Protein AF-A0A0F9BBC5-F1 (afdb_monomer_lite)

Foldseek 3Di:
DWPQQVPDPHGDDDADDPVCPCCCPPTHDQWDWDDDPLAIETGHEDFDPVLLVVVVVSCVVSVSGQYEYEYADWQDLDLPDCPGPVNSSVCLVSQHQEYEYEDLQDADWDDDSNHTTGYHHAQPDHDPLQRDARWDWDWDADPVGTDFIATAHPPDAWDKDWPPPAAAAEAAFFKDKTKMWTHHRPWFFPWKWKFKAADVDPPTGDIDTWDDLARTMTIDIDGGHDWFKMKMKMKTFIHHVPDPHGPDIDIDMHIYTHDDGDFQDPVNDQDPPHHDREDDDLSAAQDQEDWDDDPQWTKGFGAHGRRGLRGFIWIAGNRYRHTQETASPHHFGYYFDDDDQWIWTAHSSRKIWIAGNNYRHTPDIDHDHDSRDWDWDDDPQAIWIDDPVDTDTPDPDDDPDDPDDDD

Secondary structure (DSSP, 8-state):
--TTTTSSSS-------TT-TTHHHHT--SEEEEEETTEEEEEES--SHHHHHHHHHHHHHTTTSEEEEEESS-S-S-TT-TT-HHHHTT-GGG--SEEEE-SS---EEEEETTEEEEE---SS---TTT-PPSEEEEEEEETTEEEEEEEEESS---EEEEEESPTTEEE-SEEEEEEEEEE-SSSEEEEEEEEEEETT-SSPPPPEEEEESSSSEEEEEEEE-S-EEEEEEEEEEEE-TT-SS-SEEEEEEEEEEESPPPPPPTT-PPPSSP--------SSB--S---EEETTEEEEEEB-BTTB---EEEEEETTT--EEEEE--SPEEEEEEEETTEEEEEETTS-EEEEETTT--EEEEE----TT-EEEEE-SS-EEEEETTEEEEEPSPS---------

Structure (mmCIF, N/CA/C/O backbone):
data_AF-A0A0F9BBC5-F1
#
_entry.id   AF-A0A0F9BBC5-F1
#
loop_
_atom_site.group_PDB
_atom_site.id
_atom_site.type_symbol
_atom_site.label_atom_id
_atom_site.label_alt_id
_atom_site.label_comp_id
_atom_site.label_asym_id
_atom_site.label_entity_id
_atom_site.label_seq_id
_atom_site.pdbx_PDB_ins_code
_atom_site.Cartn_x
_atom_site.Cartn_y
_atom_site.Cartn_z
_atom_site.occupancy
_atom_site.B_iso_or_equiv
_atom_site.auth_seq_id
_atom_site.auth_comp_id
_atom_site.auth_asym_id
_atom_site.auth_atom_id
_atom_site.pdbx_PDB_model_num
ATOM 1 N N . PHE A 1 1 ? 25.842 10.908 -20.188 1.00 46.88 1 PHE A N 1
ATOM 2 C CA . PHE A 1 1 ? 25.939 11.246 -18.754 1.00 46.88 1 PHE A CA 1
ATOM 3 C C . PHE A 1 1 ? 25.033 12.442 -18.484 1.00 46.88 1 PHE A C 1
ATOM 5 O O . PHE A 1 1 ? 25.253 13.482 -19.088 1.00 46.88 1 PHE A O 1
ATOM 12 N N . ASN A 1 2 ? 23.982 12.285 -17.668 1.00 48.25 2 ASN A N 1
ATOM 13 C CA . ASN A 1 2 ? 23.100 13.395 -17.278 1.00 48.25 2 ASN A CA 1
ATOM 14 C C . ASN A 1 2 ? 23.898 14.402 -16.440 1.00 48.25 2 ASN A C 1
ATOM 16 O O . ASN A 1 2 ? 24.486 14.014 -15.433 1.00 48.25 2 ASN A O 1
ATOM 20 N N . ALA A 1 3 ? 23.894 15.681 -16.823 1.00 44.31 3 ALA A N 1
ATOM 21 C CA . ALA A 1 3 ? 24.648 16.736 -16.133 1.00 44.31 3 ALA A CA 1
ATOM 22 C C . ALA A 1 3 ? 24.276 16.876 -14.639 1.00 44.31 3 ALA A C 1
ATOM 24 O O . ALA A 1 3 ? 25.091 17.314 -13.833 1.00 44.31 3 ALA A O 1
ATOM 25 N N . LEU A 1 4 ? 23.071 16.442 -14.253 1.00 46.81 4 LEU A N 1
ATOM 26 C CA . LEU A 1 4 ? 22.582 16.453 -12.870 1.00 46.81 4 LEU A CA 1
ATOM 27 C C . LEU A 1 4 ? 23.130 15.308 -11.999 1.00 46.81 4 LEU A C 1
ATOM 29 O O . LEU A 1 4 ? 23.183 15.450 -10.781 1.00 46.81 4 LEU A O 1
ATOM 33 N N . ALA A 1 5 ? 23.556 14.187 -12.593 1.00 51.91 5 ALA A N 1
ATOM 34 C CA . ALA A 1 5 ? 24.068 13.040 -11.837 1.00 51.91 5 ALA A CA 1
ATOM 35 C C . ALA A 1 5 ? 25.487 13.271 -11.287 1.00 51.91 5 ALA A C 1
ATOM 37 O O . ALA A 1 5 ? 25.902 12.579 -10.366 1.00 51.91 5 ALA A O 1
ATOM 38 N N . ALA A 1 6 ? 26.227 14.237 -11.841 1.00 51.84 6 ALA A N 1
ATOM 39 C CA . ALA A 1 6 ? 27.623 14.496 -11.492 1.00 51.84 6 ALA A CA 1
ATOM 40 C C . ALA A 1 6 ? 27.812 15.422 -10.271 1.00 51.84 6 ALA A C 1
ATOM 42 O O . ALA A 1 6 ? 28.943 15.620 -9.840 1.00 51.84 6 ALA A O 1
ATOM 43 N N . THR A 1 7 ? 26.739 16.013 -9.729 1.00 52.41 7 THR A N 1
ATOM 44 C CA . THR A 1 7 ? 26.826 17.085 -8.714 1.00 52.41 7 THR A CA 1
ATOM 45 C C . THR A 1 7 ? 26.192 16.750 -7.364 1.00 52.41 7 THR A C 1
ATOM 47 O O . THR A 1 7 ? 26.255 17.571 -6.453 1.00 52.41 7 THR A O 1
ATOM 50 N N . HIS A 1 8 ? 25.583 15.572 -7.214 1.00 55.78 8 HIS A N 1
ATOM 51 C CA . HIS A 1 8 ? 24.904 15.158 -5.985 1.00 55.78 8 HIS A CA 1
ATOM 52 C C . HIS A 1 8 ? 25.552 13.901 -5.400 1.00 55.78 8 HIS A C 1
ATOM 54 O O . HIS A 1 8 ? 25.942 13.001 -6.139 1.00 55.78 8 HIS A O 1
ATOM 60 N N . GLU A 1 9 ? 25.605 13.810 -4.066 1.00 70.19 9 GLU A N 1
ATOM 61 C CA . GLU A 1 9 ? 26.071 12.606 -3.354 1.00 70.19 9 GLU A CA 1
ATOM 62 C C . GLU A 1 9 ? 25.228 11.362 -3.686 1.00 70.19 9 GLU A C 1
ATOM 64 O O . GLU A 1 9 ? 25.714 10.238 -3.581 1.00 70.19 9 GLU A O 1
ATOM 69 N N . MET A 1 10 ? 23.978 11.553 -4.131 1.00 75.44 10 MET A N 1
ATOM 70 C CA . MET A 1 10 ? 23.146 10.495 -4.699 1.00 75.44 10 MET A CA 1
ATOM 71 C C . MET A 1 10 ? 22.928 10.709 -6.201 1.00 75.44 10 MET A C 1
ATOM 73 O O . MET A 1 10 ? 22.551 11.813 -6.605 1.00 75.44 10 MET A O 1
ATOM 77 N N . PRO A 1 11 ? 23.086 9.663 -7.033 1.00 83.69 11 PRO A N 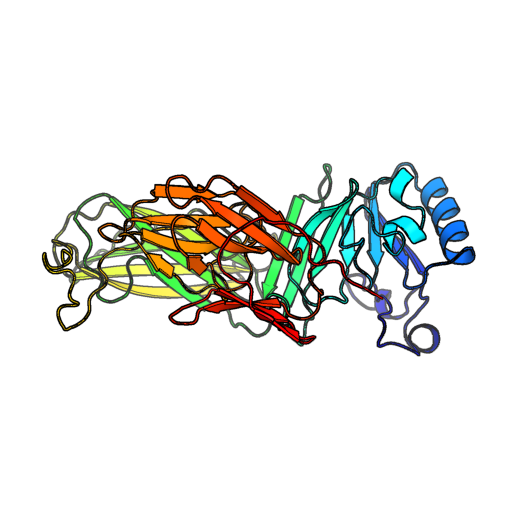1
ATOM 78 C CA . PRO A 1 11 ? 22.882 9.780 -8.467 1.00 83.69 11 PRO A CA 1
ATOM 79 C C . PRO A 1 11 ? 21.416 10.091 -8.785 1.00 83.69 11 PRO A C 1
ATOM 81 O O . PRO A 1 11 ? 20.492 9.468 -8.256 1.00 83.69 11 PRO A O 1
ATOM 84 N N . PHE A 1 12 ? 21.208 11.050 -9.686 1.00 85.81 12 PHE A N 1
ATOM 85 C CA . PHE A 1 12 ? 19.888 11.475 -10.137 1.00 85.81 12 PHE A CA 1
ATOM 86 C C . PHE A 1 12 ? 19.669 11.111 -11.609 1.00 85.81 12 PHE A C 1
ATOM 88 O O . PHE A 1 12 ? 20.411 11.548 -12.492 1.00 85.81 12 PHE A O 1
ATOM 95 N N . TYR A 1 13 ? 18.612 10.342 -11.878 1.00 89.44 13 TYR A N 1
ATOM 96 C CA . TYR A 1 13 ? 18.242 9.888 -13.218 1.00 89.44 13 TYR A CA 1
ATOM 97 C C . TYR A 1 13 ? 16.870 10.445 -13.605 1.00 89.44 13 TYR A C 1
ATOM 99 O O . TYR A 1 13 ? 15.841 10.001 -13.097 1.00 89.44 13 TYR A O 1
ATOM 107 N N . ALA A 1 14 ? 16.857 11.425 -14.508 1.00 90.62 14 ALA A N 1
ATOM 108 C CA . ALA A 1 14 ? 15.629 11.980 -15.068 1.00 90.62 14 ALA A CA 1
ATOM 109 C C . ALA A 1 14 ? 15.126 11.124 -16.239 1.00 90.62 14 ALA A C 1
ATOM 111 O O . ALA A 1 14 ? 15.926 10.599 -17.011 1.00 90.62 14 ALA A O 1
ATOM 112 N N . ILE A 1 15 ? 13.805 11.021 -16.393 1.00 91.88 15 ILE A N 1
ATOM 113 C CA . ILE A 1 15 ? 13.143 10.286 -17.480 1.00 91.88 15 ILE A CA 1
ATOM 114 C C . ILE A 1 15 ? 12.107 11.218 -18.098 1.00 91.88 15 ILE A C 1
ATOM 116 O O . ILE A 1 15 ? 11.328 11.827 -17.365 1.00 91.88 15 ILE A O 1
ATOM 120 N N . ALA A 1 16 ? 12.091 11.311 -19.426 1.00 91.94 16 ALA A N 1
ATOM 121 C CA . ALA A 1 16 ? 11.121 12.132 -20.137 1.00 91.94 16 ALA A CA 1
ATOM 122 C C . ALA A 1 16 ? 9.696 11.599 -19.949 1.00 91.94 16 ALA A C 1
ATOM 124 O O . ALA A 1 16 ? 9.458 10.391 -20.034 1.00 91.94 16 ALA A O 1
ATOM 125 N N . GLY A 1 17 ? 8.744 12.505 -19.743 1.00 90.69 17 GLY A N 1
ATOM 126 C CA . GLY A 1 17 ? 7.319 12.237 -19.784 1.00 90.69 17 GLY A CA 1
ATOM 127 C C . GLY A 1 17 ? 6.634 12.884 -20.984 1.00 90.69 17 GLY A C 1
ATOM 128 O O . GLY A 1 17 ? 7.203 13.661 -21.747 1.00 90.69 17 GLY A O 1
ATOM 129 N N . ASN A 1 18 ? 5.341 12.598 -21.139 1.00 89.38 18 ASN A N 1
ATOM 130 C CA . ASN A 1 18 ? 4.538 13.146 -22.238 1.00 89.38 18 ASN A CA 1
ATOM 131 C C . ASN A 1 18 ? 4.322 14.669 -22.174 1.00 89.38 18 ASN A C 1
ATOM 133 O O . ASN A 1 18 ? 3.735 15.230 -23.096 1.00 89.38 18 ASN A O 1
ATOM 137 N N . HIS A 1 19 ? 4.734 15.311 -21.081 1.00 90.25 19 HIS A N 1
ATOM 138 C CA . HIS A 1 19 ? 4.652 16.753 -20.875 1.00 90.25 19 HIS A CA 1
ATOM 139 C C . HIS A 1 19 ? 6.010 17.456 -21.031 1.00 90.25 19 HIS A C 1
ATOM 141 O O . HIS A 1 19 ? 6.073 18.659 -20.799 1.00 90.25 19 HIS A O 1
ATOM 147 N N . ASP A 1 20 ? 7.055 16.743 -21.470 1.00 90.69 20 ASP A N 1
ATOM 148 C CA . ASP A 1 20 ? 8.429 17.252 -21.556 1.00 90.69 20 ASP A CA 1
ATOM 149 C C . ASP A 1 20 ? 8.932 17.299 -23.019 1.00 90.69 20 ASP A C 1
ATOM 151 O O . ASP A 1 20 ? 9.845 16.556 -23.387 1.00 90.69 20 ASP A O 1
ATOM 155 N N . PRO A 1 21 ? 8.351 18.140 -23.899 1.00 89.81 21 PRO A N 1
ATOM 156 C CA . PRO A 1 21 ? 8.690 18.154 -25.328 1.00 89.81 21 PRO A CA 1
ATOM 157 C C . PRO A 1 21 ? 10.147 18.548 -25.624 1.00 89.81 21 PRO A C 1
ATOM 159 O O . PRO A 1 21 ? 10.664 18.204 -26.681 1.00 89.81 21 PRO A O 1
ATOM 162 N N . GLU A 1 22 ? 10.817 19.237 -24.698 1.00 90.50 22 GLU A N 1
ATOM 163 C CA . GLU A 1 22 ? 12.190 19.737 -24.858 1.00 90.50 22 GLU A CA 1
ATOM 164 C C . GLU A 1 22 ? 13.206 18.969 -23.989 1.00 90.50 22 GLU A C 1
ATOM 166 O O . GLU A 1 22 ? 14.331 19.426 -23.776 1.00 90.50 22 GLU A O 1
ATOM 171 N N . PHE A 1 23 ? 12.827 17.791 -23.473 1.00 90.94 23 PHE A N 1
ATOM 172 C CA . PHE A 1 23 ? 13.650 17.012 -22.540 1.00 90.94 23 PHE A CA 1
ATOM 173 C C . PHE A 1 23 ? 15.056 16.724 -23.081 1.00 90.94 23 PHE A C 1
ATOM 175 O O . PHE A 1 23 ? 16.048 16.926 -22.380 1.00 90.94 23 PHE A O 1
ATOM 182 N N . THR A 1 24 ? 15.152 16.302 -24.345 1.00 89.88 24 THR A N 1
ATOM 183 C CA . THR A 1 24 ? 16.433 15.974 -24.991 1.00 89.88 24 THR A CA 1
ATOM 184 C C . THR A 1 24 ? 17.325 17.183 -25.223 1.00 89.88 24 THR A C 1
ATOM 186 O O . THR A 1 24 ? 18.535 17.026 -25.356 1.00 89.88 24 THR A O 1
ATOM 189 N N . THR A 1 25 ? 16.742 18.381 -25.257 1.00 90.81 25 THR A N 1
ATOM 190 C CA . THR A 1 25 ? 17.470 19.636 -25.451 1.00 90.81 25 THR A CA 1
ATOM 191 C C . THR A 1 25 ? 18.093 20.122 -24.145 1.00 90.81 25 THR A C 1
ATOM 193 O O . THR A 1 25 ? 19.238 20.564 -24.147 1.00 90.81 25 THR A O 1
ATOM 196 N N . TYR A 1 26 ? 17.354 20.042 -23.032 1.00 88.19 26 TYR A N 1
ATOM 197 C CA . TYR A 1 26 ? 17.742 20.705 -21.779 1.00 88.19 26 TYR A CA 1
ATOM 198 C C . TYR A 1 26 ? 18.140 19.770 -20.638 1.00 88.19 26 TYR A C 1
ATOM 200 O O . TYR A 1 26 ? 18.858 20.196 -19.736 1.00 88.19 26 TYR A O 1
ATOM 208 N N . VAL A 1 27 ? 17.662 18.525 -20.634 1.00 87.88 27 VAL A N 1
ATOM 209 C CA . VAL A 1 27 ? 17.816 17.620 -19.485 1.00 87.88 27 VAL A CA 1
ATOM 210 C C . VAL A 1 27 ? 18.791 16.494 -19.799 1.00 87.88 27 VAL A C 1
ATOM 212 O O . VAL A 1 27 ? 19.773 16.311 -19.077 1.00 87.88 27 VAL A O 1
ATOM 215 N N . GLY A 1 28 ? 18.539 15.740 -20.869 1.00 87.31 28 GLY A N 1
ATOM 216 C CA . GLY A 1 28 ? 19.369 14.592 -21.211 1.00 87.31 28 GLY A CA 1
ATOM 217 C C . GLY A 1 28 ? 18.737 13.647 -22.227 1.00 87.31 28 GLY A C 1
ATOM 218 O O . GLY A 1 28 ? 17.643 13.908 -22.722 1.00 87.31 28 GLY A O 1
ATOM 219 N N . PRO A 1 29 ? 19.417 12.540 -22.562 1.00 90.75 29 PRO A N 1
ATOM 220 C CA . PRO A 1 29 ? 18.918 11.594 -23.548 1.00 90.75 29 PRO A CA 1
ATOM 221 C C . PRO A 1 29 ? 17.612 10.947 -23.077 1.00 90.75 29 PRO A C 1
ATOM 223 O O . PRO A 1 29 ? 17.414 10.678 -21.893 1.00 90.75 29 PRO A O 1
ATOM 226 N N . ASP A 1 30 ? 16.732 10.650 -24.026 1.00 89.06 30 ASP A N 1
ATOM 227 C CA . ASP A 1 30 ? 15.448 10.002 -23.767 1.00 89.06 30 ASP A CA 1
ATOM 228 C C . ASP A 1 30 ? 15.520 8.466 -23.784 1.00 89.06 30 ASP A C 1
ATOM 230 O O . ASP A 1 30 ? 14.490 7.802 -23.632 1.00 89.06 30 ASP A O 1
ATOM 234 N N . MET A 1 31 ? 16.730 7.921 -23.950 1.00 92.38 31 MET A N 1
ATOM 235 C CA . MET A 1 31 ? 17.101 6.535 -23.684 1.00 92.38 31 MET A CA 1
ATOM 236 C C . MET A 1 31 ? 18.534 6.445 -23.142 1.00 92.38 31 MET A C 1
ATOM 238 O O . MET A 1 31 ? 19.445 7.085 -23.667 1.00 92.38 31 MET A O 1
ATOM 242 N N . PHE A 1 32 ? 18.734 5.678 -22.074 1.00 94.75 32 PHE A N 1
ATOM 243 C CA . PHE A 1 32 ? 20.041 5.413 -21.469 1.00 94.75 32 PHE A CA 1
ATOM 244 C C . PHE A 1 32 ? 19.965 4.190 -20.551 1.00 94.75 32 PHE A C 1
ATOM 246 O O . PHE A 1 32 ? 18.881 3.789 -20.132 1.00 94.75 32 PHE A O 1
ATOM 253 N N . SER A 1 33 ? 21.113 3.626 -20.190 1.00 96.50 33 SER A N 1
ATOM 254 C CA . SER A 1 33 ? 21.212 2.549 -19.207 1.00 96.50 33 SER A CA 1
ATOM 255 C C . SER A 1 33 ? 22.338 2.810 -18.212 1.00 96.50 33 SER A C 1
ATOM 257 O O . SER A 1 33 ? 23.211 3.653 -18.441 1.00 96.50 33 SER A O 1
ATOM 259 N N . PHE A 1 34 ? 22.268 2.154 -17.058 1.00 95.44 34 PHE A N 1
ATOM 260 C CA . PHE A 1 34 ? 23.301 2.202 -16.029 1.00 95.44 34 PHE A CA 1
ATOM 261 C C . PHE A 1 34 ? 23.213 0.980 -15.120 1.00 95.44 34 PHE A C 1
ATOM 263 O O . PHE A 1 34 ? 22.167 0.339 -15.009 1.00 95.44 34 PHE A O 1
ATOM 270 N N . ASP A 1 35 ? 24.304 0.710 -14.413 1.00 95.00 35 ASP A N 1
ATOM 271 C CA . ASP A 1 35 ? 24.389 -0.393 -13.467 1.00 95.00 35 ASP A CA 1
ATOM 272 C C . ASP A 1 35 ? 24.434 0.108 -12.028 1.00 95.00 35 ASP A C 1
ATOM 274 O O . ASP A 1 35 ? 25.029 1.146 -11.730 1.00 95.00 35 ASP A O 1
ATOM 278 N N . ALA A 1 36 ? 23.850 -0.669 -11.119 1.00 91.06 36 ALA A N 1
ATOM 279 C CA . ALA A 1 36 ? 24.039 -0.496 -9.685 1.00 91.06 36 ALA A CA 1
ATOM 280 C C . ALA A 1 36 ? 24.047 -1.866 -8.993 1.00 91.06 36 ALA A C 1
ATOM 282 O O . ALA A 1 36 ? 23.016 -2.529 -8.872 1.00 91.06 36 ALA A O 1
ATOM 283 N N . GLY A 1 37 ? 25.226 -2.301 -8.539 1.00 91.00 37 GLY A N 1
ATOM 284 C CA . GLY A 1 37 ? 25.415 -3.656 -8.016 1.00 91.00 37 GLY A CA 1
ATOM 285 C C . GLY A 1 37 ? 25.125 -4.718 -9.084 1.00 91.00 37 GLY A C 1
ATOM 286 O O . GLY A 1 37 ? 25.602 -4.613 -10.210 1.00 91.00 37 GLY A O 1
ATOM 287 N N . GLU A 1 38 ? 24.316 -5.722 -8.740 1.00 94.69 38 GLU A N 1
ATOM 288 C CA . GLU A 1 38 ? 23.897 -6.804 -9.653 1.00 94.69 38 GLU A CA 1
ATOM 289 C C . GLU A 1 38 ? 22.756 -6.409 -10.609 1.00 94.69 38 GLU A C 1
ATOM 291 O O . GLU A 1 38 ? 22.229 -7.249 -11.343 1.00 94.69 38 GLU A O 1
ATOM 296 N N . TYR A 1 39 ? 22.315 -5.151 -10.563 1.00 96.75 39 TYR A N 1
ATOM 297 C CA . TYR A 1 39 ? 21.169 -4.666 -11.318 1.00 96.75 39 TYR A CA 1
ATOM 298 C C . TYR A 1 39 ? 21.599 -3.836 -12.517 1.00 96.75 39 TYR A C 1
ATOM 300 O O . TYR A 1 39 ? 22.464 -2.967 -12.403 1.00 96.75 39 TYR A O 1
ATOM 308 N N . HIS A 1 40 ? 20.915 -4.069 -13.633 1.00 97.38 40 HIS A N 1
ATOM 309 C CA . HIS A 1 40 ? 21.018 -3.274 -14.845 1.00 97.38 40 HIS A CA 1
ATOM 310 C C . HIS A 1 40 ? 19.706 -2.520 -15.068 1.00 97.38 40 HIS A C 1
ATOM 312 O O . HIS A 1 40 ? 18.627 -3.119 -15.133 1.00 97.38 40 HIS A O 1
ATOM 318 N N . PHE A 1 41 ? 19.794 -1.197 -15.153 1.00 97.50 41 PHE A N 1
ATOM 319 C CA . PHE A 1 41 ? 18.658 -0.307 -15.333 1.00 97.50 41 PHE A CA 1
ATOM 320 C C . PHE A 1 41 ? 18.636 0.211 -16.759 1.00 97.50 41 PHE A C 1
ATOM 322 O O . PHE A 1 41 ? 19.607 0.809 -17.212 1.00 97.50 41 PHE A O 1
ATOM 329 N N . VAL A 1 42 ? 17.496 0.062 -17.430 1.00 97.12 42 VAL A N 1
ATOM 330 C CA . VAL A 1 42 ? 17.253 0.669 -18.743 1.00 97.12 42 VAL A CA 1
ATOM 331 C C . VAL A 1 42 ? 16.163 1.721 -18.619 1.00 97.12 42 VAL A C 1
ATOM 333 O O . VAL A 1 42 ? 15.078 1.450 -18.104 1.00 97.12 42 VAL A O 1
ATOM 336 N N . ALA A 1 43 ? 16.441 2.929 -19.088 1.00 96.00 43 ALA A N 1
ATOM 337 C CA . ALA A 1 43 ? 15.507 4.038 -19.129 1.00 96.00 43 ALA A CA 1
ATOM 338 C C . ALA A 1 43 ? 15.203 4.396 -20.577 1.00 96.00 43 ALA A C 1
ATOM 340 O O . ALA A 1 43 ? 16.119 4.532 -21.383 1.00 96.00 43 ALA A O 1
ATOM 341 N N . PHE A 1 44 ? 13.925 4.555 -20.915 1.00 94.00 44 PHE A N 1
ATOM 342 C CA . PHE A 1 44 ? 13.516 5.041 -22.231 1.00 94.00 44 PHE A CA 1
ATOM 343 C C . PHE A 1 44 ? 12.120 5.669 -22.189 1.00 94.00 44 PHE A C 1
ATOM 345 O O . PHE A 1 44 ? 11.309 5.333 -21.326 1.00 94.00 44 PHE A O 1
ATOM 352 N N . TYR A 1 45 ? 11.819 6.568 -23.128 1.00 89.62 45 TYR A N 1
ATOM 353 C CA . TYR A 1 45 ? 10.490 7.183 -23.264 1.00 89.62 45 TYR A CA 1
ATOM 354 C C . TYR A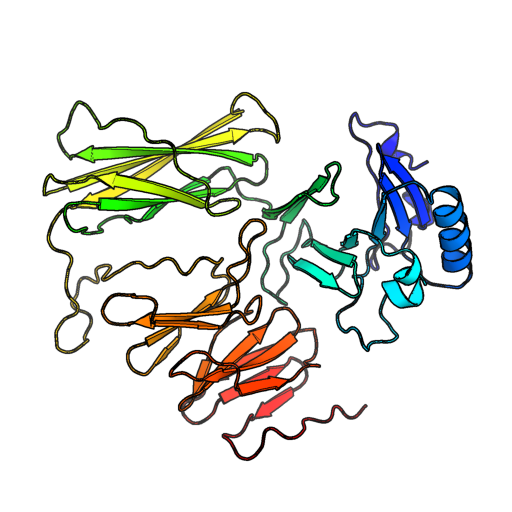 1 45 ? 9.747 6.745 -24.534 1.00 89.62 45 TYR A C 1
ATOM 356 O O . TYR A 1 45 ? 8.571 6.369 -24.477 1.00 89.62 45 TYR A O 1
ATOM 364 N N . ARG A 1 46 ? 10.426 6.777 -25.687 1.00 84.25 46 ARG A N 1
ATOM 365 C CA . ARG A 1 46 ? 9.854 6.397 -26.988 1.00 84.25 46 ARG A CA 1
ATOM 366 C C . ARG A 1 46 ? 9.854 4.881 -27.178 1.00 84.25 46 ARG A C 1
ATOM 368 O O . ARG A 1 46 ? 10.663 4.171 -26.601 1.00 84.25 46 ARG A O 1
ATOM 375 N N . ALA A 1 47 ? 8.966 4.388 -28.035 1.00 80.12 47 ALA A N 1
ATOM 376 C CA . ALA A 1 47 ? 9.032 3.028 -28.563 1.00 80.12 47 ALA A CA 1
ATOM 377 C C . ALA A 1 47 ? 9.209 3.094 -30.084 1.00 80.12 47 ALA A C 1
ATOM 379 O O . ALA A 1 47 ? 8.669 4.001 -30.719 1.00 80.12 47 ALA A O 1
ATOM 380 N N . GLY A 1 48 ? 9.926 2.134 -30.659 1.00 84.62 48 GLY A N 1
ATOM 381 C CA . GLY A 1 48 ? 10.199 2.073 -32.094 1.00 84.62 48 GLY A CA 1
ATOM 382 C C . GLY A 1 48 ? 11.421 1.213 -32.392 1.00 84.62 48 GLY A C 1
ATOM 383 O O . GLY A 1 48 ? 12.115 0.790 -31.469 1.00 84.62 48 GLY A O 1
ATOM 384 N N . ASP A 1 49 ? 11.688 0.972 -33.672 1.00 89.94 49 ASP A N 1
ATOM 385 C CA . ASP A 1 49 ? 12.723 0.026 -34.108 1.00 89.94 49 ASP A CA 1
ATOM 386 C C . ASP A 1 49 ? 14.123 0.405 -33.612 1.00 89.94 49 ASP A C 1
ATOM 388 O O . ASP A 1 49 ? 14.871 -0.464 -33.175 1.00 89.94 49 ASP A O 1
ATOM 392 N N . GLU A 1 50 ? 14.450 1.701 -33.590 1.00 91.44 50 GLU A N 1
ATOM 393 C CA . GLU A 1 50 ? 15.712 2.217 -33.044 1.00 91.44 50 GLU A CA 1
ATOM 394 C C . GLU A 1 50 ? 15.881 1.855 -31.559 1.00 91.44 50 GLU A C 1
ATOM 396 O O . GLU A 1 50 ? 16.882 1.249 -31.171 1.00 91.44 50 GLU A O 1
ATOM 401 N N . VAL A 1 51 ? 14.873 2.173 -30.737 1.00 91.88 51 VAL A N 1
ATOM 402 C CA . VAL A 1 51 ? 14.875 1.883 -29.294 1.00 91.88 51 VAL A CA 1
ATOM 403 C C . VAL A 1 51 ? 14.917 0.377 -29.053 1.00 91.88 51 VAL A C 1
ATOM 405 O O . VAL A 1 51 ? 15.667 -0.087 -28.201 1.00 91.88 51 VAL A O 1
ATOM 408 N N . ASN A 1 52 ? 14.163 -0.402 -29.828 1.00 92.75 52 ASN A N 1
ATOM 409 C CA . ASN A 1 52 ? 14.125 -1.857 -29.706 1.00 92.75 52 ASN A CA 1
ATOM 410 C C . ASN A 1 52 ? 15.478 -2.491 -30.064 1.00 92.75 52 ASN A C 1
ATOM 412 O O . ASN A 1 52 ? 15.941 -3.392 -29.365 1.00 92.75 52 ASN A O 1
ATOM 416 N N . ALA A 1 53 ? 16.141 -2.002 -31.115 1.00 93.81 53 ALA A N 1
ATOM 417 C CA . ALA A 1 53 ? 17.467 -2.462 -31.516 1.00 93.81 53 ALA A CA 1
ATOM 418 C C . ALA A 1 53 ? 18.561 -2.048 -30.518 1.00 93.81 53 ALA A C 1
ATOM 420 O O . ALA A 1 53 ? 19.541 -2.773 -30.333 1.00 93.81 53 ALA A O 1
ATOM 421 N N . TRP A 1 54 ? 18.424 -0.884 -29.878 1.00 95.81 54 TRP A N 1
ATOM 422 C CA . TRP A 1 54 ? 19.295 -0.484 -28.774 1.00 95.81 54 TRP A CA 1
ATOM 423 C C . TRP A 1 54 ? 19.080 -1.380 -27.546 1.00 95.81 54 TRP A C 1
ATOM 425 O O . TRP A 1 54 ? 20.035 -2.023 -27.117 1.00 95.81 54 TRP A O 1
ATOM 435 N N . LEU A 1 55 ? 17.838 -1.524 -27.067 1.00 96.19 55 LEU A N 1
ATOM 436 C CA . LEU A 1 55 ? 17.482 -2.375 -25.923 1.00 96.19 55 LEU A CA 1
ATOM 437 C C . LEU A 1 55 ? 17.972 -3.815 -26.101 1.00 96.19 55 LEU A C 1
ATOM 439 O O . LEU A 1 55 ? 18.535 -4.391 -25.176 1.00 96.19 55 LEU A O 1
ATOM 443 N N . ALA A 1 56 ? 17.786 -4.400 -27.288 1.00 94.62 56 ALA A N 1
ATOM 444 C CA . ALA A 1 56 ? 18.223 -5.766 -27.562 1.00 94.62 56 ALA A CA 1
ATOM 445 C C . ALA A 1 56 ? 19.744 -5.937 -27.407 1.00 94.62 56 ALA A C 1
ATOM 447 O O . ALA A 1 56 ? 20.194 -6.933 -26.842 1.00 94.62 56 ALA A O 1
ATOM 448 N N . ARG A 1 57 ? 20.536 -4.967 -27.884 1.00 96.19 57 ARG A N 1
ATOM 449 C CA . ARG A 1 57 ? 22.002 -4.993 -27.763 1.00 96.19 57 ARG A CA 1
ATOM 450 C C . ARG A 1 57 ? 22.460 -4.736 -26.331 1.00 96.19 57 ARG A C 1
ATOM 452 O O . ARG A 1 57 ? 23.328 -5.450 -25.844 1.00 96.19 57 ARG A O 1
ATOM 459 N N . ASP A 1 58 ? 21.862 -3.749 -25.674 1.00 96.88 58 ASP A N 1
ATOM 460 C CA . ASP A 1 58 ? 22.204 -3.338 -24.311 1.00 96.88 58 ASP A CA 1
ATOM 461 C C . ASP A 1 58 ? 21.916 -4.457 -23.296 1.00 96.88 58 ASP A C 1
ATOM 463 O O . ASP A 1 58 ? 22.774 -4.815 -22.493 1.00 96.88 58 ASP A O 1
ATOM 467 N N . ILE A 1 59 ? 20.761 -5.117 -23.416 1.00 95.75 59 ILE A N 1
ATOM 468 C CA . ILE A 1 59 ? 20.395 -6.255 -22.562 1.00 95.75 59 ILE A CA 1
ATOM 469 C C . ILE A 1 59 ? 21.272 -7.472 -22.842 1.00 95.75 59 ILE A C 1
ATOM 471 O O . ILE A 1 59 ? 21.660 -8.162 -21.906 1.00 95.75 59 ILE A O 1
ATOM 475 N N . ALA A 1 60 ? 21.608 -7.745 -24.106 1.00 95.75 60 ALA A N 1
ATOM 476 C CA . ALA A 1 60 ? 22.518 -8.840 -24.434 1.00 95.75 60 ALA A CA 1
ATOM 477 C C . ALA A 1 60 ? 23.918 -8.619 -23.838 1.00 95.75 60 ALA A C 1
ATOM 479 O O . ALA A 1 60 ? 24.544 -9.574 -23.386 1.00 95.75 60 ALA A O 1
ATOM 480 N N . ALA A 1 61 ? 24.388 -7.368 -23.800 1.00 96.69 61 ALA A N 1
ATOM 481 C CA . ALA A 1 61 ? 25.667 -7.008 -23.194 1.00 96.69 61 ALA A CA 1
ATOM 482 C C . ALA A 1 61 ? 25.665 -7.098 -21.655 1.00 96.69 61 ALA A C 1
ATOM 484 O O . ALA A 1 61 ? 26.734 -7.222 -21.067 1.00 96.69 61 ALA A O 1
ATOM 485 N N . ASN A 1 62 ? 24.488 -7.069 -21.022 1.00 96.56 62 ASN A N 1
ATOM 486 C CA . ASN A 1 62 ? 24.302 -7.101 -19.566 1.00 96.56 62 ASN A CA 1
ATOM 487 C C . ASN A 1 62 ? 23.446 -8.303 -19.119 1.00 96.56 62 ASN A C 1
ATOM 489 O O . ASN A 1 62 ? 22.681 -8.217 -18.156 1.00 96.56 62 ASN A O 1
ATOM 493 N N . ALA A 1 63 ? 23.525 -9.420 -19.850 1.00 94.19 63 ALA A N 1
ATOM 494 C CA . ALA A 1 63 ? 22.652 -10.581 -19.658 1.00 94.19 63 ALA A CA 1
ATOM 495 C C . ALA A 1 63 ? 22.865 -11.316 -18.319 1.00 94.19 63 ALA A C 1
ATOM 497 O O . ALA A 1 63 ? 22.011 -12.097 -17.902 1.00 94.19 63 ALA A O 1
ATOM 498 N N . ASP A 1 64 ? 23.993 -11.078 -17.651 1.00 94.69 64 ASP A N 1
ATOM 499 C CA . ASP A 1 64 ? 24.328 -11.580 -16.317 1.00 94.69 64 ASP A CA 1
ATOM 500 C C . ASP A 1 64 ? 23.654 -10.784 -15.184 1.00 94.69 64 ASP A C 1
ATOM 502 O O . ASP A 1 64 ? 23.626 -11.242 -14.041 1.00 94.69 64 ASP A O 1
ATOM 506 N N . LYS A 1 65 ? 23.076 -9.615 -15.490 1.00 95.75 65 LYS A N 1
ATOM 507 C CA . LYS A 1 65 ? 22.492 -8.698 -14.506 1.00 95.75 65 LYS A CA 1
ATOM 508 C C . LYS A 1 65 ? 20.973 -8.776 -14.445 1.00 95.75 65 LYS A C 1
ATOM 510 O O . LYS A 1 65 ? 20.270 -9.126 -15.392 1.00 95.75 65 LYS A O 1
ATOM 515 N N . LYS A 1 66 ? 20.435 -8.380 -13.295 1.00 96.00 66 LYS A N 1
ATOM 516 C CA . LYS A 1 66 ? 18.995 -8.308 -13.036 1.00 96.00 66 LYS A CA 1
ATOM 517 C C . LYS A 1 66 ? 18.403 -7.046 -13.664 1.00 96.00 66 LYS A C 1
ATOM 519 O O . LYS A 1 66 ? 18.697 -5.935 -13.228 1.00 96.00 66 LYS A O 1
ATOM 524 N N . LEU A 1 67 ? 17.539 -7.222 -14.661 1.00 97.00 67 LEU A N 1
ATOM 525 C CA . LEU A 1 67 ? 16.973 -6.120 -15.441 1.00 97.00 67 LEU A CA 1
ATOM 526 C C . LEU A 1 67 ? 15.834 -5.387 -14.712 1.00 97.00 67 LEU A C 1
ATOM 528 O O . LEU A 1 67 ? 14.837 -5.998 -14.314 1.00 97.00 67 LEU A O 1
ATOM 532 N N . ILE A 1 68 ? 15.944 -4.061 -14.633 1.00 97.38 68 ILE A N 1
ATOM 533 C CA . ILE A 1 68 ? 14.914 -3.137 -14.150 1.00 97.38 68 ILE A CA 1
ATOM 534 C C . ILE A 1 68 ? 14.634 -2.088 -15.231 1.00 97.38 68 ILE A C 1
ATOM 536 O O . ILE A 1 68 ? 15.551 -1.479 -15.776 1.00 97.38 68 ILE A O 1
ATOM 540 N N . VAL A 1 69 ? 13.359 -1.852 -15.539 1.00 97.06 69 VAL A N 1
ATOM 541 C CA . VAL A 1 69 ? 12.951 -0.870 -16.553 1.00 97.06 69 VAL A CA 1
ATOM 542 C C . VAL A 1 69 ? 12.439 0.398 -15.889 1.00 97.06 69 VAL A C 1
ATOM 544 O O . VAL A 1 69 ? 11.593 0.335 -14.999 1.00 97.06 69 VAL A O 1
ATOM 547 N N . LEU A 1 70 ? 12.899 1.547 -16.374 1.00 96.50 70 LEU A N 1
ATOM 548 C CA . LEU A 1 70 ? 12.411 2.874 -16.034 1.00 96.50 70 LEU A CA 1
ATOM 549 C C . LEU A 1 70 ? 11.709 3.482 -17.259 1.00 96.50 70 LEU A C 1
ATOM 551 O O . LEU A 1 70 ? 12.322 3.667 -18.309 1.00 96.50 70 LEU A O 1
ATOM 555 N N . ASN A 1 71 ? 10.416 3.786 -17.166 1.00 94.25 71 ASN A N 1
ATOM 556 C CA . ASN A 1 71 ? 9.668 4.336 -18.299 1.00 94.25 71 ASN A CA 1
ATOM 557 C C . ASN A 1 71 ? 8.507 5.210 -17.823 1.00 94.25 71 ASN A C 1
ATOM 559 O O . ASN A 1 71 ? 7.825 4.865 -16.866 1.00 94.25 71 ASN A O 1
ATOM 563 N N . HIS A 1 72 ? 8.211 6.314 -18.506 1.00 92.62 72 HIS A N 1
ATOM 564 C CA . HIS A 1 72 ? 7.041 7.128 -18.154 1.00 92.62 72 HIS A CA 1
ATOM 565 C C . HIS A 1 72 ? 5.721 6.366 -18.318 1.00 92.62 72 HIS A C 1
ATOM 567 O O . HIS A 1 72 ? 4.840 6.440 -17.460 1.00 92.62 72 HIS A O 1
ATOM 573 N N . TRP A 1 73 ? 5.591 5.601 -19.400 1.00 89.75 73 TRP A N 1
ATOM 574 C CA . TRP A 1 73 ? 4.412 4.804 -19.699 1.00 89.75 73 TRP A CA 1
ATOM 575 C C . TRP A 1 73 ? 4.417 3.501 -18.896 1.00 89.75 73 TRP A C 1
ATOM 577 O O . TRP A 1 73 ? 5.411 2.778 -18.839 1.00 89.75 73 TRP A O 1
ATOM 587 N N . CYS A 1 74 ? 3.275 3.169 -18.292 1.00 87.62 74 CYS A N 1
ATOM 588 C CA . CYS A 1 74 ? 3.125 1.916 -17.550 1.00 87.62 74 CYS A CA 1
ATOM 589 C C . CYS A 1 74 ? 3.279 0.683 -18.448 1.00 87.62 74 CYS A C 1
ATOM 591 O O . CYS A 1 74 ? 2.910 0.729 -19.620 1.00 87.62 74 CYS A O 1
ATOM 593 N N . ALA A 1 75 ? 3.751 -0.443 -17.895 1.00 87.88 75 ALA A N 1
ATOM 594 C CA . ALA A 1 75 ? 4.027 -1.659 -18.670 1.00 87.88 75 ALA A CA 1
ATOM 595 C C . ALA A 1 75 ? 2.828 -2.089 -19.535 1.00 87.88 75 ALA A C 1
ATOM 597 O O . ALA A 1 75 ? 2.989 -2.504 -20.689 1.00 87.88 75 ALA A O 1
ATOM 598 N N . GLY A 1 76 ? 1.620 -1.941 -18.980 1.00 79.25 76 GLY A N 1
ATOM 599 C CA . GLY A 1 76 ? 0.331 -2.119 -19.638 1.00 79.25 76 GLY A CA 1
ATOM 600 C C . GLY A 1 76 ? -0.806 -2.332 -18.641 1.00 79.25 76 GLY A C 1
ATOM 601 O O . GLY A 1 76 ? -0.595 -2.551 -17.456 1.00 79.25 76 GLY A O 1
ATOM 602 N N . THR A 1 77 ? -2.053 -2.271 -19.105 1.00 65.94 77 THR A N 1
ATOM 603 C CA . THR A 1 77 ? -3.247 -2.518 -18.265 1.00 65.94 77 THR A CA 1
ATOM 604 C C . THR A 1 77 ? -3.968 -3.820 -18.605 1.00 65.94 77 THR A C 1
ATOM 606 O O . THR A 1 77 ? -4.736 -4.333 -17.794 1.00 65.94 77 THR A O 1
ATOM 609 N N . ASN A 1 78 ? -3.721 -4.374 -19.795 1.00 69.25 78 ASN A N 1
ATOM 610 C CA . ASN A 1 78 ? -4.379 -5.572 -20.301 1.00 69.25 78 ASN A CA 1
ATOM 611 C C . ASN A 1 78 ? -3.358 -6.467 -21.028 1.00 69.25 78 ASN A C 1
ATOM 613 O O . ASN A 1 78 ? -2.794 -6.025 -22.032 1.00 69.25 78 ASN A O 1
ATOM 617 N N . PRO A 1 79 ? -3.176 -7.732 -20.602 1.00 75.38 79 PRO A N 1
ATOM 618 C CA . PRO A 1 79 ? -2.311 -8.702 -21.275 1.00 75.38 79 PRO A CA 1
ATOM 619 C C . PRO A 1 79 ? -2.643 -8.933 -22.751 1.00 75.38 79 PRO A C 1
ATOM 621 O O . PRO A 1 79 ? -1.781 -9.374 -23.501 1.00 75.38 79 PRO A O 1
ATOM 624 N N . ARG A 1 80 ? -3.869 -8.639 -23.200 1.00 75.12 80 ARG A N 1
ATOM 625 C CA . ARG A 1 80 ? -4.286 -8.749 -24.607 1.00 75.12 80 ARG A CA 1
ATOM 626 C C . ARG A 1 80 ? -4.045 -7.478 -25.419 1.00 75.12 80 ARG A C 1
ATOM 628 O O . ARG A 1 80 ? -4.061 -7.551 -26.639 1.00 75.12 80 ARG A O 1
ATOM 635 N N . SER A 1 81 ? -3.793 -6.331 -24.780 1.00 73.81 81 SER A N 1
ATOM 636 C CA . SER A 1 81 ? -3.569 -5.076 -25.508 1.00 73.81 81 SER A CA 1
ATOM 637 C C . SER A 1 81 ? -2.285 -5.174 -26.338 1.00 73.81 81 SER A C 1
ATOM 639 O O . SER A 1 81 ? -1.240 -5.491 -25.761 1.00 73.81 81 SER A O 1
ATOM 641 N N . PRO A 1 82 ? -2.319 -4.925 -27.658 1.00 71.69 82 PRO A N 1
ATOM 642 C CA . PRO A 1 82 ? -1.109 -4.831 -28.474 1.00 71.69 82 PRO A CA 1
ATOM 643 C C . PRO A 1 82 ? -0.367 -3.504 -28.244 1.00 71.69 82 PRO A C 1
ATOM 645 O O . PRO A 1 82 ? 0.810 -3.390 -28.558 1.00 71.69 82 PRO A O 1
ATOM 648 N N . TYR A 1 83 ? -1.023 -2.513 -27.632 1.00 74.56 83 TYR A N 1
ATOM 649 C CA . TYR A 1 83 ? -0.456 -1.186 -27.380 1.00 74.56 83 TYR A CA 1
ATOM 650 C C . TYR A 1 83 ? 0.312 -1.072 -26.054 1.00 74.56 83 TYR A C 1
ATOM 652 O O . TYR A 1 83 ? 0.676 0.026 -25.647 1.00 74.56 83 TYR A O 1
ATOM 660 N N . SER A 1 84 ? 0.550 -2.197 -25.377 1.00 83.25 84 SER A N 1
ATOM 661 C CA . SER A 1 84 ? 1.313 -2.272 -24.128 1.00 83.25 84 SER A CA 1
ATOM 662 C C . SER A 1 84 ? 2.772 -1.841 -24.354 1.00 83.25 84 SER A C 1
ATOM 664 O O . SER A 1 84 ? 3.426 -2.458 -25.199 1.00 83.25 84 SER A O 1
ATOM 666 N N . PRO A 1 85 ? 3.318 -0.866 -23.603 1.00 88.56 85 PRO A N 1
ATOM 667 C CA . PRO A 1 85 ? 4.722 -0.464 -23.718 1.00 88.56 85 PRO A CA 1
ATOM 668 C C . PRO A 1 85 ? 5.715 -1.626 -23.640 1.00 88.56 85 PRO A C 1
ATOM 670 O O . PRO A 1 85 ? 6.574 -1.727 -24.509 1.00 88.56 85 PRO A O 1
ATOM 673 N N . ILE A 1 86 ? 5.525 -2.578 -22.717 1.00 89.44 86 ILE A N 1
ATOM 674 C CA . ILE A 1 86 ? 6.405 -3.758 -22.598 1.00 89.44 86 ILE A CA 1
ATOM 675 C C . ILE A 1 86 ? 6.375 -4.687 -23.823 1.00 89.44 86 ILE A C 1
ATOM 677 O O . ILE A 1 86 ? 7.347 -5.376 -24.121 1.00 89.44 86 ILE A O 1
ATOM 681 N N . LYS A 1 87 ? 5.249 -4.731 -24.546 1.00 88.75 87 LYS A N 1
ATOM 682 C CA . LYS A 1 87 ? 5.148 -5.509 -25.787 1.00 88.75 87 LYS A CA 1
ATOM 683 C C . LYS A 1 87 ? 5.807 -4.778 -26.940 1.00 88.75 87 LYS A C 1
ATOM 685 O O . LYS A 1 87 ? 6.534 -5.396 -27.705 1.00 88.75 87 LYS A O 1
ATOM 690 N N . LYS A 1 88 ? 5.551 -3.472 -27.050 1.00 88.88 88 LYS A N 1
ATOM 691 C CA . LYS A 1 88 ? 6.134 -2.624 -28.093 1.00 88.88 88 LYS A CA 1
ATOM 692 C C . LYS A 1 88 ? 7.654 -2.544 -27.993 1.00 88.88 88 LYS A C 1
ATOM 694 O O . LYS A 1 88 ? 8.295 -2.450 -29.031 1.00 88.88 88 LYS A O 1
ATOM 699 N N . SER A 1 89 ? 8.201 -2.609 -26.779 1.00 88.38 89 SER A N 1
ATOM 700 C CA . SER A 1 89 ? 9.646 -2.615 -26.546 1.00 88.38 89 SER A CA 1
ATOM 701 C C . SER A 1 89 ? 10.318 -3.963 -26.829 1.00 88.38 89 SER A C 1
ATOM 703 O O . SER A 1 89 ? 11.539 -4.054 -26.802 1.00 88.38 89 SER A O 1
ATOM 705 N N . GLY A 1 90 ? 9.543 -5.036 -27.040 1.00 86.69 90 GLY A N 1
ATOM 706 C CA . GLY A 1 90 ? 10.085 -6.383 -27.224 1.00 86.69 90 GLY A CA 1
ATOM 707 C C . GLY A 1 90 ? 10.747 -6.974 -25.974 1.00 86.69 90 GLY A C 1
ATOM 708 O O . GLY A 1 90 ? 11.423 -7.988 -26.083 1.00 86.69 90 GLY A O 1
ATOM 709 N N . LEU A 1 91 ? 10.544 -6.390 -24.786 1.00 90.06 91 LEU A N 1
ATOM 710 C CA . LEU A 1 91 ? 11.252 -6.775 -23.554 1.00 90.06 91 LEU A CA 1
ATOM 711 C C . LEU A 1 91 ? 10.682 -8.006 -22.841 1.00 90.06 91 LEU A C 1
ATOM 713 O O . LEU A 1 91 ? 11.278 -8.489 -21.883 1.00 90.06 91 LEU A O 1
ATOM 717 N N . LEU A 1 92 ? 9.546 -8.543 -23.292 1.00 88.88 92 LEU A N 1
ATOM 718 C CA . LEU A 1 92 ? 8.942 -9.732 -22.679 1.00 88.88 92 LEU A CA 1
ATOM 719 C C . LEU A 1 92 ? 9.898 -10.938 -22.550 1.00 88.88 92 LEU A C 1
ATOM 721 O O . LEU A 1 92 ? 9.901 -11.549 -21.480 1.00 88.88 92 LEU A O 1
ATOM 725 N N . PRO A 1 93 ? 10.724 -11.293 -23.559 1.00 90.38 93 PRO A N 1
ATOM 726 C CA . PRO A 1 93 ? 11.663 -12.409 -23.448 1.00 90.38 93 PRO A CA 1
ATOM 727 C C . PRO A 1 93 ? 12.759 -12.184 -22.399 1.00 90.38 93 PRO A C 1
ATOM 729 O O . PRO A 1 93 ? 13.200 -13.150 -21.783 1.00 90.38 93 PRO A O 1
ATOM 732 N N . ALA A 1 94 ? 13.150 -10.926 -22.157 1.00 90.19 94 ALA A N 1
ATOM 733 C CA . ALA A 1 94 ? 14.166 -10.559 -21.167 1.00 90.19 94 ALA A CA 1
ATOM 734 C C . ALA A 1 94 ? 13.661 -10.648 -19.715 1.00 90.19 94 ALA A C 1
ATOM 736 O O . ALA A 1 94 ? 14.458 -10.552 -18.790 1.00 90.19 94 ALA A O 1
ATOM 737 N N . LYS A 1 95 ? 12.345 -10.829 -19.510 1.00 91.06 95 LYS A N 1
ATOM 738 C CA . LYS A 1 95 ? 11.684 -10.963 -18.198 1.00 91.06 95 LYS A CA 1
ATOM 739 C C . LYS A 1 95 ? 12.187 -9.943 -17.155 1.00 91.06 95 LYS A C 1
ATOM 741 O O . LYS A 1 95 ? 12.716 -10.352 -16.121 1.00 91.06 95 LYS A O 1
ATOM 746 N N . PRO A 1 96 ? 12.014 -8.625 -17.390 1.00 94.81 96 PRO A N 1
ATOM 747 C CA . PRO A 1 96 ? 12.429 -7.614 -16.423 1.00 94.81 96 PRO A CA 1
ATOM 748 C C . PRO A 1 96 ? 11.815 -7.884 -15.050 1.00 94.81 96 PRO A C 1
ATOM 750 O O . PRO A 1 96 ? 10.615 -8.159 -14.959 1.00 94.81 96 PRO A O 1
ATOM 753 N N . LEU A 1 97 ? 12.598 -7.746 -13.979 1.00 95.50 97 LEU A N 1
ATOM 754 C CA . LEU A 1 97 ? 12.098 -7.958 -12.619 1.00 95.50 97 LEU A CA 1
ATOM 755 C C . LEU A 1 97 ? 11.019 -6.936 -12.261 1.00 95.50 97 LEU A C 1
ATOM 757 O O . LEU A 1 97 ? 9.996 -7.290 -11.672 1.00 95.50 97 LEU A O 1
ATOM 761 N N . ALA A 1 98 ? 11.221 -5.679 -12.658 1.00 95.62 98 ALA A N 1
ATOM 762 C CA . ALA A 1 98 ? 10.263 -4.612 -12.428 1.00 95.62 98 ALA A CA 1
ATOM 763 C C . ALA A 1 98 ? 10.221 -3.596 -13.569 1.00 95.62 98 ALA A C 1
ATOM 765 O O . ALA A 1 98 ? 11.218 -3.346 -14.248 1.00 95.62 98 ALA A O 1
ATOM 766 N N . TRP A 1 99 ? 9.051 -2.980 -13.718 1.00 95.44 99 TRP A N 1
ATOM 767 C CA . TRP A 1 99 ? 8.791 -1.857 -14.604 1.00 95.44 99 TRP A CA 1
ATOM 768 C C . TRP A 1 99 ? 8.305 -0.672 -13.779 1.00 95.44 99 TRP A C 1
ATOM 770 O O . TRP A 1 99 ? 7.201 -0.685 -13.238 1.00 95.44 99 TRP A O 1
ATOM 780 N N . LEU A 1 100 ? 9.139 0.351 -13.671 1.00 95.44 100 LEU A N 1
ATOM 781 C CA . LEU A 1 100 ? 8.919 1.531 -12.851 1.00 95.44 100 LEU A CA 1
ATOM 782 C C . LEU A 1 100 ? 8.366 2.642 -13.721 1.00 95.44 100 LEU A C 1
ATOM 784 O O . LEU A 1 100 ? 9.010 3.048 -14.688 1.00 95.44 100 LEU A O 1
ATOM 788 N N . SER A 1 101 ? 7.172 3.123 -13.380 1.00 92.12 101 SER A N 1
ATOM 789 C CA . SER A 1 101 ? 6.477 4.087 -14.223 1.00 92.12 101 SER A CA 1
ATOM 790 C C . SER A 1 101 ? 5.640 5.131 -13.504 1.00 92.12 101 SER A C 1
ATOM 792 O O . SER A 1 101 ? 5.298 5.017 -12.322 1.00 92.12 101 SER A O 1
ATOM 794 N N . GLY A 1 102 ? 5.329 6.179 -14.268 1.00 85.75 102 GLY A N 1
ATOM 795 C CA . GLY A 1 102 ? 4.438 7.268 -13.899 1.00 85.75 102 GLY A CA 1
ATOM 796 C C . GLY A 1 102 ? 3.173 7.263 -14.758 1.00 85.75 102 GLY A C 1
ATOM 797 O O . GLY A 1 102 ? 2.452 6.265 -14.824 1.00 85.75 102 GLY A O 1
ATOM 798 N N . ASN A 1 103 ? 2.890 8.406 -15.394 1.00 86.00 103 ASN A N 1
ATOM 799 C CA . ASN A 1 103 ? 1.769 8.685 -16.307 1.00 86.00 103 ASN A CA 1
ATOM 800 C C . ASN A 1 103 ? 0.346 8.602 -15.714 1.00 86.00 103 ASN A C 1
ATOM 802 O O . ASN A 1 103 ? -0.460 9.515 -15.881 1.00 86.00 103 ASN A O 1
ATOM 806 N N . ASP A 1 104 ? 0.012 7.537 -14.990 1.00 79.62 104 ASP A N 1
ATOM 807 C CA . ASP A 1 104 ? -1.343 7.310 -14.477 1.00 79.62 104 ASP A CA 1
ATOM 808 C C . ASP A 1 104 ? -1.636 8.046 -13.161 1.00 79.62 104 ASP A C 1
ATOM 810 O O . ASP A 1 104 ? -2.804 8.242 -12.823 1.00 79.62 104 ASP A O 1
ATOM 814 N N . HIS A 1 105 ? -0.590 8.475 -12.445 1.00 83.06 105 HIS A N 1
ATOM 815 C CA . HIS A 1 105 ? -0.639 9.096 -11.115 1.00 83.06 105 HIS A CA 1
ATOM 816 C C . HIS A 1 105 ? -1.460 8.255 -10.112 1.00 83.06 105 HIS A C 1
ATOM 818 O O . HIS A 1 105 ? -2.370 8.757 -9.451 1.00 83.06 105 HIS A O 1
ATOM 824 N N . ILE A 1 106 ? -1.165 6.959 -10.042 1.00 80.12 106 ILE A N 1
ATOM 825 C CA . ILE A 1 106 ? -1.817 6.008 -9.134 1.00 80.12 106 ILE A CA 1
ATOM 826 C C . ILE A 1 106 ? -0.770 5.265 -8.309 1.00 80.12 106 ILE A C 1
ATOM 828 O O . ILE A 1 106 ? 0.393 5.216 -8.703 1.00 80.12 106 ILE A O 1
ATOM 832 N N . ASN A 1 107 ? -1.187 4.670 -7.190 1.00 82.94 107 ASN A N 1
ATOM 833 C CA . ASN A 1 107 ? -0.323 3.826 -6.367 1.00 82.94 107 ASN A CA 1
ATOM 834 C C . ASN A 1 107 ? -0.552 2.352 -6.707 1.00 82.94 107 ASN A C 1
ATOM 836 O O . ASN A 1 107 ? -1.614 1.811 -6.399 1.00 82.94 107 ASN A O 1
ATOM 840 N N . TYR A 1 108 ? 0.417 1.710 -7.359 1.00 81.00 108 TYR A N 1
ATOM 841 C CA . TYR A 1 108 ? 0.250 0.350 -7.87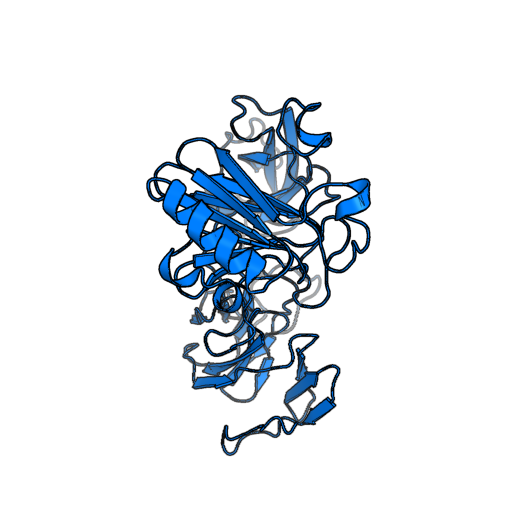1 1.00 81.00 108 TYR A CA 1
ATOM 842 C C . TYR A 1 108 ? 1.564 -0.438 -7.831 1.00 81.00 108 TYR A C 1
ATOM 844 O O . TYR A 1 108 ? 2.583 0.075 -8.272 1.00 81.00 108 TYR A O 1
ATOM 852 N N . ALA A 1 109 ? 1.548 -1.693 -7.378 1.00 85.19 109 ALA A N 1
ATOM 853 C CA . ALA A 1 109 ? 2.649 -2.645 -7.575 1.00 85.19 109 ALA A CA 1
ATOM 854 C C . ALA A 1 109 ? 2.109 -4.057 -7.809 1.00 85.19 109 ALA A C 1
ATOM 856 O O . ALA A 1 109 ? 1.561 -4.682 -6.899 1.00 85.19 109 ALA A O 1
ATOM 857 N N . TYR A 1 110 ? 2.182 -4.536 -9.052 1.00 80.31 110 TYR A N 1
ATOM 858 C CA . TYR A 1 110 ? 1.469 -5.743 -9.457 1.00 80.31 110 TYR A CA 1
ATOM 859 C C . TYR A 1 110 ? 2.181 -6.574 -10.518 1.00 80.31 110 TYR A C 1
ATOM 861 O O . TYR A 1 110 ? 2.698 -6.014 -11.480 1.00 80.31 110 TYR A O 1
ATOM 869 N N . PRO A 1 111 ? 2.067 -7.913 -10.453 1.00 85.94 111 PRO A N 1
ATOM 870 C CA . PRO A 1 111 ? 2.480 -8.761 -11.556 1.00 85.94 111 PRO A CA 1
ATOM 871 C C . PRO A 1 111 ? 1.703 -8.432 -12.839 1.00 85.94 111 PRO A C 1
ATOM 873 O O . PRO A 1 111 ? 0.460 -8.387 -12.853 1.00 85.94 111 PRO A O 1
ATOM 876 N N . PHE A 1 112 ? 2.447 -8.241 -13.922 1.00 86.31 112 PHE A N 1
ATOM 877 C CA . PHE A 1 112 ? 1.959 -8.048 -15.277 1.00 86.31 112 PHE A CA 1
ATOM 878 C C . PHE A 1 112 ? 2.918 -8.727 -16.258 1.00 86.31 112 PHE A C 1
ATOM 880 O O . PHE A 1 112 ? 4.075 -8.350 -16.348 1.00 86.31 112 PHE A O 1
ATOM 887 N N . LEU A 1 113 ? 2.450 -9.745 -16.989 1.00 89.19 113 LEU A N 1
ATOM 888 C CA . LEU A 1 113 ? 3.253 -10.467 -17.993 1.00 89.19 113 LEU A CA 1
ATOM 889 C C . LEU A 1 113 ? 4.645 -10.924 -17.495 1.00 89.19 113 LEU A C 1
ATOM 891 O O . LEU A 1 113 ? 5.620 -10.866 -18.234 1.00 89.19 113 LEU A O 1
ATOM 895 N N . GLY A 1 114 ? 4.733 -11.380 -16.242 1.00 88.00 114 GLY A N 1
ATOM 896 C CA . GLY A 1 114 ? 5.987 -11.861 -15.649 1.00 88.00 114 GLY A CA 1
ATOM 897 C C . GLY A 1 114 ? 6.917 -10.772 -15.103 1.00 88.00 114 GLY A C 1
ATOM 898 O O . GLY A 1 114 ? 7.958 -11.123 -14.567 1.00 88.00 114 GLY A O 1
ATOM 899 N N . THR A 1 115 ? 6.537 -9.491 -15.180 1.00 91.38 115 THR A N 1
ATOM 900 C CA . THR A 1 115 ? 7.239 -8.373 -14.528 1.00 91.38 115 THR A CA 1
ATOM 901 C C . THR A 1 115 ? 6.405 -7.778 -13.393 1.00 91.38 115 THR A C 1
ATOM 903 O O . THR A 1 115 ? 5.173 -7.876 -13.407 1.00 91.38 115 THR A O 1
ATOM 906 N N . LEU A 1 116 ? 7.043 -7.148 -12.407 1.00 91.31 116 LEU A N 1
ATOM 907 C CA . LEU A 1 116 ? 6.359 -6.334 -11.406 1.00 91.31 116 LEU A CA 1
ATOM 908 C C . LEU A 1 116 ? 6.155 -4.906 -11.948 1.00 91.31 116 LEU A C 1
ATOM 910 O O . LEU A 1 116 ? 7.081 -4.101 -11.961 1.00 91.31 116 LEU A O 1
ATOM 914 N N . ASP A 1 117 ? 4.941 -4.580 -12.394 1.00 90.25 117 ASP A N 1
ATOM 915 C CA . ASP A 1 117 ? 4.564 -3.230 -12.831 1.00 90.25 117 ASP A CA 1
ATOM 916 C C . ASP A 1 117 ? 4.300 -2.343 -11.611 1.00 90.25 117 ASP A C 1
ATOM 918 O O . ASP A 1 117 ? 3.312 -2.524 -10.887 1.00 90.25 117 ASP A O 1
ATOM 922 N N . ILE A 1 118 ? 5.212 -1.402 -11.381 1.00 91.44 118 ILE A N 1
ATOM 923 C CA . ILE A 1 118 ? 5.204 -0.462 -10.268 1.00 91.44 118 ILE A CA 1
ATOM 924 C C . ILE A 1 118 ? 4.879 0.924 -10.814 1.00 91.44 118 ILE A C 1
ATOM 926 O O . ILE A 1 118 ? 5.623 1.499 -11.609 1.00 91.44 118 ILE A O 1
ATOM 930 N N . ARG A 1 119 ? 3.768 1.487 -10.345 1.00 88.69 119 ARG A N 1
ATOM 931 C CA . ARG A 1 119 ? 3.302 2.826 -10.694 1.00 88.69 119 ARG A CA 1
ATOM 932 C C . ARG A 1 119 ? 3.299 3.694 -9.457 1.00 88.69 119 ARG A C 1
ATOM 934 O O . ARG A 1 119 ? 2.752 3.311 -8.418 1.00 88.69 119 ARG A O 1
ATOM 941 N N . THR A 1 120 ? 3.894 4.868 -9.596 1.00 89.44 120 THR A N 1
ATOM 942 C CA . THR A 1 120 ? 3.951 5.857 -8.525 1.00 89.44 120 THR A CA 1
ATOM 943 C C . THR A 1 120 ? 3.050 7.035 -8.873 1.00 89.44 120 THR A C 1
ATOM 945 O O . THR A 1 120 ? 2.991 7.486 -10.021 1.00 89.44 120 THR A O 1
ATOM 948 N N . SER A 1 121 ? 2.317 7.532 -7.873 1.00 87.19 121 SER A N 1
ATOM 949 C CA . SER A 1 121 ? 1.544 8.765 -8.018 1.00 87.19 121 SER A CA 1
ATOM 950 C C . SER A 1 121 ? 2.462 9.946 -8.327 1.00 87.19 121 SER A C 1
ATOM 952 O O . SER A 1 121 ? 3.664 9.893 -8.079 1.00 87.19 121 SER A O 1
ATOM 954 N N . SER A 1 122 ? 1.906 11.038 -8.846 1.00 86.62 122 SER A N 1
ATOM 955 C CA . SER A 1 122 ? 2.724 12.231 -9.060 1.00 86.62 122 SER A CA 1
ATOM 956 C C . SER A 1 122 ? 3.034 12.938 -7.741 1.00 86.62 122 SER A C 1
ATOM 958 O O . SER A 1 122 ? 2.229 12.936 -6.804 1.00 86.62 122 SER A O 1
ATOM 960 N N . PHE A 1 123 ? 4.190 13.594 -7.689 1.00 84.31 123 PHE A N 1
ATOM 961 C CA . PHE A 1 123 ? 4.657 14.282 -6.488 1.00 84.31 123 PHE A CA 1
ATOM 962 C C . PHE A 1 123 ? 3.793 15.497 -6.112 1.00 84.31 123 PHE A C 1
ATOM 964 O O . PHE A 1 123 ? 3.638 15.814 -4.931 1.00 84.31 123 PHE A O 1
ATOM 971 N N . ASN A 1 124 ? 3.217 16.177 -7.109 1.00 78.88 124 ASN A N 1
ATOM 972 C CA . ASN A 1 124 ? 2.480 17.431 -6.938 1.00 78.88 124 ASN A CA 1
ATOM 973 C C . ASN A 1 124 ? 0.950 17.276 -7.021 1.00 78.88 124 ASN A C 1
ATOM 975 O O . ASN A 1 124 ? 0.236 18.150 -6.531 1.00 78.88 124 ASN A O 1
ATOM 979 N N . GLN A 1 125 ? 0.431 16.182 -7.590 1.00 71.81 125 GLN A N 1
ATOM 980 C CA . GLN A 1 125 ? -1.005 15.978 -7.803 1.00 71.81 125 GLN A CA 1
ATOM 981 C C . GLN A 1 125 ? -1.452 14.553 -7.428 1.00 71.81 125 GLN A C 1
ATOM 983 O O . GLN A 1 125 ? -0.936 13.557 -7.931 1.00 71.81 125 GLN A O 1
ATOM 988 N N . GLY A 1 126 ? -2.473 14.440 -6.576 1.00 65.00 126 GLY A N 1
ATOM 989 C CA . GLY A 1 126 ? -3.261 13.206 -6.498 1.00 65.00 126 GLY A CA 1
ATOM 990 C C . GLY A 1 126 ? -4.224 13.151 -7.685 1.00 65.00 126 GLY A C 1
ATOM 991 O O . GLY A 1 126 ? -4.668 14.201 -8.161 1.00 65.00 126 GLY A O 1
ATOM 992 N N . ARG A 1 127 ? -4.574 11.962 -8.191 1.00 67.12 127 ARG A N 1
ATOM 993 C CA . ARG A 1 127 ? -5.548 11.845 -9.293 1.00 67.12 127 ARG A CA 1
ATOM 994 C C . ARG A 1 127 ? -6.861 11.222 -8.868 1.00 67.12 127 ARG A C 1
ATOM 996 O O . ARG A 1 127 ? -6.939 10.319 -8.047 1.00 67.12 127 ARG A O 1
ATOM 1003 N N . ARG A 1 128 ? -7.919 11.656 -9.560 1.00 57.06 128 ARG A N 1
ATOM 1004 C CA . ARG A 1 128 ? -9.290 11.159 -9.385 1.00 57.06 128 ARG A CA 1
ATOM 1005 C C . ARG A 1 128 ? -9.458 9.665 -9.700 1.00 57.06 128 ARG A C 1
ATOM 1007 O O . ARG A 1 128 ? -10.428 9.104 -9.208 1.00 57.06 128 ARG A O 1
ATOM 1014 N N . ARG A 1 129 ? -8.569 9.036 -10.494 1.00 64.06 129 ARG A N 1
ATOM 1015 C CA . ARG A 1 129 ? -8.747 7.675 -11.060 1.00 64.06 129 ARG A CA 1
ATOM 1016 C C . ARG A 1 129 ? -8.910 6.600 -9.991 1.00 64.06 129 ARG A C 1
ATOM 1018 O O . ARG A 1 129 ? -9.773 5.735 -10.105 1.00 64.06 129 ARG A O 1
ATOM 1025 N N . ASP A 1 130 ? -8.075 6.661 -8.970 1.00 68.50 130 ASP A N 1
ATOM 1026 C CA . ASP A 1 130 ? -8.151 5.792 -7.804 1.00 68.50 130 ASP A CA 1
ATOM 1027 C C . ASP A 1 130 ? -8.122 6.613 -6.504 1.00 68.50 130 ASP A C 1
ATOM 1029 O O . ASP A 1 130 ? -8.156 6.046 -5.419 1.00 68.50 130 ASP A O 1
ATOM 1033 N N . ALA A 1 131 ? -8.118 7.944 -6.600 1.00 72.25 131 ALA A N 1
ATOM 1034 C CA . ALA A 1 131 ? -8.031 8.875 -5.485 1.00 72.25 131 ALA A CA 1
ATOM 1035 C C . ALA A 1 131 ? -6.699 8.820 -4.710 1.00 72.25 131 ALA A C 1
ATOM 1037 O O . ALA A 1 131 ? -6.576 9.527 -3.721 1.00 72.25 131 ALA A O 1
ATOM 1038 N N . THR A 1 132 ? -5.688 8.067 -5.158 1.00 78.44 132 THR A N 1
ATOM 1039 C CA . THR A 1 132 ? -4.381 8.009 -4.491 1.00 78.44 132 THR A CA 1
ATOM 1040 C C . THR A 1 132 ? -3.831 9.425 -4.223 1.00 78.44 132 THR A C 1
ATOM 1042 O O . THR A 1 132 ? -3.830 10.259 -5.140 1.00 78.44 132 THR A O 1
ATOM 1045 N N . PRO A 1 133 ? -3.353 9.726 -2.992 1.00 81.56 133 PRO A N 1
ATOM 1046 C CA . PRO A 1 133 ? -2.740 11.018 -2.674 1.00 81.56 133 PRO A CA 1
ATOM 1047 C C . PRO A 1 133 ? -1.567 11.351 -3.602 1.00 81.56 133 PRO A C 1
ATOM 1049 O O . PRO A 1 133 ? -1.026 10.473 -4.261 1.00 81.56 133 PRO A O 1
ATOM 1052 N N . LYS A 1 134 ? -1.103 12.598 -3.632 1.00 87.44 134 LYS A N 1
ATOM 1053 C CA . LYS A 1 134 ? 0.231 12.898 -4.184 1.00 87.44 134 LYS A CA 1
ATOM 1054 C C . LYS A 1 134 ? 1.321 12.260 -3.317 1.00 87.44 134 LYS A C 1
ATOM 1056 O O . LYS A 1 134 ? 1.121 12.140 -2.106 1.00 87.44 134 LYS A O 1
ATOM 1061 N N . GLY A 1 135 ? 2.444 11.854 -3.902 1.00 89.38 135 GLY A N 1
ATOM 1062 C CA . GLY A 1 135 ? 3.474 11.140 -3.149 1.00 89.38 135 GLY A CA 1
ATOM 1063 C C . GLY A 1 135 ? 4.670 10.676 -3.966 1.00 89.38 135 GLY A C 1
ATOM 1064 O O . GLY A 1 135 ? 4.788 10.987 -5.147 1.00 89.38 135 GLY A O 1
ATOM 1065 N N . TYR A 1 136 ? 5.553 9.930 -3.310 1.00 89.38 136 TYR A N 1
ATOM 1066 C CA . TYR A 1 136 ? 6.704 9.254 -3.906 1.00 89.38 136 TYR A CA 1
ATOM 1067 C C . TYR A 1 136 ? 6.793 7.818 -3.381 1.00 89.38 136 TYR A C 1
ATOM 1069 O O . TYR A 1 136 ? 6.057 7.426 -2.476 1.00 89.38 136 TYR A O 1
ATOM 1077 N N . ARG A 1 137 ? 7.686 7.013 -3.954 1.00 89.12 137 ARG A N 1
ATOM 1078 C CA . ARG A 1 137 ? 7.878 5.614 -3.569 1.00 89.12 137 ARG A CA 1
ATOM 1079 C C . ARG A 1 137 ? 9.345 5.356 -3.270 1.00 89.12 137 ARG A C 1
ATOM 1081 O O . ARG A 1 137 ? 10.211 5.856 -3.980 1.00 89.12 137 ARG A O 1
ATOM 1088 N N . ILE A 1 138 ? 9.599 4.557 -2.243 1.00 87.25 138 ILE A N 1
ATOM 1089 C CA . ILE A 1 138 ? 10.909 3.967 -1.984 1.00 87.25 138 ILE A CA 1
ATOM 1090 C C . ILE A 1 138 ? 10.847 2.498 -2.329 1.00 87.25 138 ILE A C 1
ATOM 1092 O O . ILE A 1 138 ? 9.906 1.796 -1.964 1.00 87.25 138 ILE A O 1
ATOM 1096 N N . ILE A 1 139 ? 11.865 2.049 -3.047 1.00 89.50 139 ILE A N 1
ATOM 1097 C CA . ILE A 1 139 ? 11.957 0.686 -3.534 1.00 89.50 139 ILE A CA 1
ATOM 1098 C C . ILE A 1 139 ? 13.262 0.126 -3.017 1.00 89.50 139 ILE A C 1
ATOM 1100 O O . ILE A 1 139 ? 14.324 0.674 -3.300 1.00 89.50 139 ILE A O 1
ATOM 1104 N N . THR A 1 140 ? 13.169 -0.930 -2.215 1.00 88.25 140 THR A N 1
ATOM 1105 C CA . THR A 1 140 ? 14.357 -1.642 -1.753 1.00 88.25 140 THR A CA 1
ATOM 1106 C C . THR A 1 140 ? 14.586 -2.850 -2.640 1.00 88.25 140 THR A C 1
ATOM 1108 O O . THR A 1 140 ? 13.672 -3.653 -2.830 1.00 88.25 140 THR A O 1
ATOM 1111 N N . LEU A 1 141 ? 15.809 -2.977 -3.141 1.00 91.06 141 LEU A N 1
ATOM 1112 C CA . LEU A 1 141 ? 16.289 -4.136 -3.882 1.00 91.06 141 LEU A CA 1
ATOM 1113 C C . LEU A 1 141 ? 17.230 -4.956 -2.985 1.00 91.06 141 LEU A C 1
ATOM 1115 O O . LEU A 1 141 ? 17.954 -4.371 -2.180 1.00 91.06 141 LEU A O 1
ATOM 1119 N N . ASP A 1 142 ? 17.208 -6.282 -3.102 1.00 90.88 142 ASP A N 1
ATOM 1120 C CA . ASP A 1 142 ? 18.109 -7.216 -2.399 1.00 90.88 142 ASP A CA 1
ATOM 1121 C C . ASP A 1 142 ? 18.657 -8.295 -3.353 1.00 90.88 142 ASP A C 1
ATOM 1123 O O . ASP A 1 142 ? 18.480 -8.193 -4.564 1.00 90.88 142 ASP A O 1
ATOM 1127 N N . GLU A 1 143 ? 19.328 -9.348 -2.883 1.00 88.12 143 GLU A N 1
ATOM 1128 C CA . GLU A 1 143 ? 19.820 -10.400 -3.786 1.00 88.12 143 GLU A CA 1
ATOM 1129 C C . GLU A 1 143 ? 18.705 -11.218 -4.477 1.00 88.12 143 GLU A C 1
ATOM 1131 O O . GLU A 1 143 ? 18.976 -11.940 -5.438 1.00 88.12 143 GLU A O 1
ATOM 1136 N N . LYS A 1 144 ? 17.441 -11.103 -4.052 1.00 86.31 144 LYS A N 1
ATOM 1137 C CA . LYS A 1 144 ? 16.288 -11.828 -4.619 1.00 86.31 144 LYS A CA 1
ATOM 1138 C C . LYS A 1 144 ? 15.449 -10.980 -5.573 1.00 86.31 144 LYS A C 1
ATOM 1140 O O . LYS A 1 144 ? 14.618 -11.535 -6.292 1.00 86.31 144 LYS A O 1
ATOM 1145 N N . GLY A 1 145 ? 15.659 -9.666 -5.615 1.00 89.44 145 GLY A N 1
ATOM 1146 C CA . GLY A 1 145 ? 14.930 -8.751 -6.489 1.00 89.44 145 GLY A CA 1
ATOM 1147 C C . GLY A 1 145 ? 14.335 -7.574 -5.725 1.00 89.44 145 GLY A C 1
ATOM 1148 O O . GLY A 1 145 ? 14.954 -6.992 -4.839 1.00 89.44 145 GLY A O 1
ATOM 1149 N N . VAL A 1 146 ? 13.104 -7.205 -6.082 1.00 90.00 146 VAL A N 1
ATOM 1150 C CA . VAL A 1 146 ? 12.354 -6.156 -5.382 1.00 90.00 146 VAL A CA 1
ATOM 1151 C C . VAL A 1 146 ? 11.846 -6.689 -4.041 1.00 90.00 146 VAL A C 1
ATOM 1153 O O . VAL A 1 146 ? 10.927 -7.506 -4.008 1.00 90.00 146 VAL A O 1
ATOM 1156 N N . ARG A 1 147 ? 12.418 -6.192 -2.940 1.00 87.00 147 ARG A N 1
ATOM 1157 C CA . ARG A 1 147 ? 12.086 -6.586 -1.563 1.00 87.00 147 ARG A CA 1
ATOM 1158 C C . ARG A 1 147 ? 10.899 -5.821 -0.989 1.00 87.00 147 ARG A C 1
ATOM 1160 O O . ARG A 1 147 ? 10.035 -6.407 -0.346 1.00 87.00 147 ARG A O 1
ATOM 1167 N N . ASP A 1 148 ? 10.888 -4.503 -1.172 1.00 82.44 148 ASP A N 1
ATOM 1168 C CA . ASP A 1 148 ? 9.864 -3.606 -0.626 1.00 82.44 148 ASP A CA 1
ATOM 1169 C C . ASP A 1 148 ? 9.581 -2.466 -1.598 1.00 82.44 148 ASP A C 1
ATOM 1171 O O . ASP A 1 148 ? 10.472 -2.022 -2.324 1.00 82.44 148 ASP A O 1
ATOM 1175 N N . THR A 1 149 ? 8.347 -1.970 -1.590 1.00 86.56 149 THR A N 1
ATOM 1176 C CA . THR A 1 149 ? 7.914 -0.900 -2.489 1.00 86.56 149 THR A CA 1
ATOM 1177 C C . THR A 1 149 ? 7.058 0.138 -1.771 1.00 86.56 149 THR A C 1
ATOM 1179 O O . THR A 1 149 ? 5.952 0.430 -2.209 1.00 86.56 149 THR A O 1
ATOM 1182 N N . THR A 1 150 ? 7.515 0.681 -0.648 1.00 83.38 150 THR A N 1
ATOM 1183 C CA . THR A 1 150 ? 6.671 1.544 0.187 1.00 83.38 150 THR A CA 1
ATOM 1184 C C . THR A 1 150 ? 6.378 2.917 -0.442 1.00 83.38 150 THR A C 1
ATOM 1186 O O . THR A 1 150 ? 7.285 3.656 -0.827 1.00 83.38 150 THR A O 1
ATOM 1189 N N . TYR A 1 151 ? 5.097 3.282 -0.500 1.00 85.81 151 TYR A N 1
ATOM 1190 C CA . TYR A 1 151 ? 4.575 4.561 -0.967 1.00 85.81 151 TYR A CA 1
ATOM 1191 C C . TYR A 1 151 ? 4.377 5.565 0.170 1.00 85.81 151 TYR A C 1
ATOM 1193 O O . TYR A 1 151 ? 3.763 5.248 1.186 1.00 85.81 151 TYR A O 1
ATOM 1201 N N . TYR A 1 152 ? 4.808 6.807 -0.049 1.00 85.38 152 TYR A N 1
ATOM 1202 C CA . TYR A 1 152 ? 4.760 7.904 0.914 1.00 85.38 152 TYR A CA 1
ATOM 1203 C C . TYR A 1 152 ? 3.991 9.095 0.344 1.00 85.38 152 TYR A C 1
ATOM 1205 O O . TYR A 1 152 ? 4.436 9.713 -0.629 1.00 85.38 152 TYR A O 1
ATOM 1213 N N . PRO A 1 153 ? 2.854 9.470 0.952 1.00 86.31 153 PRO A N 1
ATOM 1214 C CA . PRO A 1 153 ? 2.174 10.704 0.595 1.00 86.31 153 PRO A CA 1
ATOM 1215 C C . PRO A 1 153 ? 3.040 11.935 0.892 1.00 86.31 153 PRO A C 1
ATOM 1217 O O . PRO A 1 153 ? 3.759 11.971 1.894 1.00 86.31 153 PRO A O 1
ATOM 1220 N N . THR A 1 154 ? 2.952 12.966 0.051 1.00 88.31 154 THR A N 1
ATOM 1221 C CA . THR A 1 154 ? 3.700 14.226 0.214 1.00 88.31 154 THR A CA 1
ATOM 1222 C C . THR A 1 154 ? 2.881 15.304 0.922 1.00 88.31 154 THR A C 1
ATOM 1224 O O . THR A 1 154 ? 1.661 15.389 0.774 1.00 88.31 154 THR A O 1
ATOM 1227 N N . GLY A 1 155 ? 3.565 16.183 1.661 1.00 86.88 155 GLY A N 1
ATOM 1228 C CA . GLY A 1 155 ? 2.951 17.303 2.386 1.00 86.88 155 GLY A CA 1
ATOM 1229 C C . GLY A 1 155 ? 2.376 16.946 3.760 1.00 86.88 155 GLY A C 1
ATOM 1230 O O . GLY A 1 155 ? 1.554 17.693 4.277 1.00 86.88 155 GLY A O 1
ATOM 1231 N N . ILE A 1 156 ? 2.788 15.820 4.343 1.00 87.81 156 ILE A N 1
ATOM 1232 C CA . ILE A 1 156 ? 2.367 15.362 5.666 1.00 87.81 156 ILE A CA 1
ATOM 1233 C C . ILE A 1 156 ? 3.539 15.544 6.649 1.00 87.81 156 ILE A C 1
ATOM 1235 O O . ILE A 1 156 ? 4.567 14.872 6.499 1.00 87.81 156 ILE A O 1
ATOM 1239 N N . PRO A 1 157 ? 3.435 16.437 7.655 1.00 90.88 157 PRO A N 1
ATOM 1240 C CA . PRO A 1 157 ? 4.411 16.482 8.745 1.00 90.88 157 PRO A CA 1
ATOM 1241 C C . PRO A 1 157 ? 4.354 15.168 9.533 1.00 90.88 157 PRO A C 1
ATOM 1243 O O . PRO A 1 157 ? 3.317 14.501 9.514 1.00 90.88 157 PRO A O 1
ATOM 1246 N N . ALA A 1 158 ? 5.420 14.780 10.249 1.00 92.50 158 ALA A N 1
ATOM 1247 C CA . ALA A 1 158 ? 5.306 13.551 11.034 1.00 92.50 158 ALA A CA 1
ATOM 1248 C C . ALA A 1 158 ? 4.192 13.684 12.060 1.00 92.50 158 ALA A C 1
ATOM 1250 O O . ALA A 1 158 ? 4.196 14.579 12.903 1.00 92.50 158 ALA A O 1
ATOM 1251 N N . THR A 1 159 ? 3.259 12.758 11.941 1.00 94.44 159 THR A N 1
ATOM 1252 C CA . THR A 1 159 ? 2.012 12.730 12.675 1.00 94.44 159 THR A CA 1
ATOM 1253 C C . THR A 1 159 ? 1.835 11.319 13.202 1.00 94.44 159 THR A C 1
ATOM 1255 O O . THR A 1 159 ? 2.083 10.350 12.481 1.00 94.44 159 THR A O 1
ATOM 1258 N N . ALA A 1 160 ? 1.404 11.207 14.453 1.00 96.31 160 ALA A N 1
ATOM 1259 C CA . ALA A 1 160 ? 1.061 9.946 15.088 1.00 96.31 160 ALA A CA 1
ATOM 1260 C C . ALA A 1 160 ? -0.346 10.033 15.685 1.00 96.31 160 ALA A C 1
ATOM 1262 O O . ALA A 1 160 ? -0.751 11.085 16.185 1.00 96.31 160 ALA A O 1
ATOM 1263 N N . GLY A 1 161 ? -1.084 8.928 15.651 1.00 95.75 161 GLY A N 1
ATOM 1264 C CA . GLY A 1 161 ? -2.440 8.860 16.185 1.00 95.75 161 GLY A CA 1
ATOM 1265 C C . GLY A 1 161 ? -2.779 7.473 16.705 1.00 95.75 161 GLY A C 1
ATOM 1266 O O . GLY A 1 161 ? -2.402 6.465 16.105 1.00 95.75 161 GLY A O 1
ATOM 1267 N N . VAL A 1 162 ? -3.511 7.417 17.815 1.00 95.44 162 VAL A N 1
ATOM 1268 C CA . VAL A 1 162 ? -4.144 6.181 18.283 1.00 95.44 162 VAL A CA 1
ATOM 1269 C C . VAL A 1 162 ? -5.461 6.027 17.523 1.00 95.44 162 VAL A C 1
ATOM 1271 O O . VAL A 1 162 ? -6.294 6.926 17.523 1.00 95.44 162 VAL A O 1
ATOM 1274 N N . SER A 1 163 ? -5.633 4.903 16.831 1.00 91.25 163 SER A N 1
ATOM 1275 C CA . SER A 1 163 ? -6.875 4.587 16.109 1.00 91.25 163 SER A CA 1
ATOM 1276 C C . SER A 1 163 ? -7.814 3.700 16.924 1.00 91.25 163 SER A C 1
ATOM 1278 O O . SER A 1 163 ? -9.023 3.720 16.700 1.00 91.25 163 SER A O 1
ATOM 1280 N N . TRP A 1 164 ? -7.276 2.917 17.865 1.00 92.06 164 TRP A N 1
ATOM 1281 C CA . TRP A 1 164 ? -8.061 2.114 18.796 1.00 92.06 164 TRP A CA 1
ATOM 1282 C C . TRP A 1 164 ? -7.273 1.844 20.092 1.00 92.06 164 TRP A C 1
ATOM 1284 O O . TRP A 1 164 ? -6.109 1.456 19.989 1.00 92.06 164 TRP A O 1
ATOM 1294 N N . PRO A 1 165 ? -7.874 1.984 21.289 1.00 92.56 165 PRO A N 1
ATOM 1295 C CA . PRO A 1 165 ? -9.151 2.647 21.564 1.00 92.56 165 PRO A CA 1
ATOM 1296 C C . PRO A 1 165 ? -9.150 4.116 21.115 1.00 92.56 165 PRO A C 1
ATOM 1298 O O . PRO A 1 165 ? -8.128 4.791 21.188 1.00 92.56 165 PRO A O 1
ATOM 1301 N N . ALA A 1 166 ? -10.284 4.579 20.589 1.00 88.75 166 ALA A N 1
ATOM 1302 C CA . ALA A 1 166 ? -10.481 5.982 20.221 1.00 88.75 166 ALA A CA 1
ATOM 1303 C C . ALA A 1 166 ? -10.924 6.802 21.443 1.00 88.75 166 ALA A C 1
ATOM 1305 O O . ALA A 1 166 ? -11.394 6.224 22.425 1.00 88.75 166 ALA A O 1
ATOM 1306 N N . ASP A 1 167 ? -10.828 8.131 21.358 1.00 89.44 167 ASP A N 1
ATOM 1307 C CA . ASP A 1 167 ? -11.303 9.018 22.423 1.00 89.44 167 ASP A CA 1
ATOM 1308 C C . ASP A 1 167 ? -12.771 8.733 22.791 1.00 89.44 167 ASP A C 1
ATOM 1310 O O . ASP A 1 167 ? -13.650 8.658 21.929 1.00 89.44 167 ASP A O 1
ATOM 1314 N N . GLY A 1 168 ? -13.030 8.548 24.087 1.00 88.00 168 GLY A N 1
ATOM 1315 C CA . GLY A 1 168 ? -14.351 8.239 24.640 1.00 88.00 168 GLY A CA 1
ATOM 1316 C C . GLY A 1 168 ? -14.815 6.790 24.445 1.00 88.00 168 GLY A C 1
ATOM 1317 O O . GLY A 1 168 ? -15.958 6.469 24.782 1.00 88.00 168 GLY A O 1
ATOM 1318 N N . ALA A 1 169 ? -13.970 5.902 23.911 1.00 88.12 169 ALA A N 1
ATOM 1319 C CA . ALA A 1 169 ? -14.311 4.490 23.778 1.00 88.12 169 ALA A CA 1
ATOM 1320 C C . ALA A 1 169 ? -14.495 3.820 25.148 1.00 88.12 169 ALA A C 1
ATOM 1322 O O . ALA A 1 169 ? -13.779 4.116 26.105 1.00 88.12 169 ALA A O 1
ATOM 1323 N N . VAL A 1 170 ? -15.420 2.861 25.216 1.00 87.81 170 VAL A N 1
ATOM 1324 C CA . VAL A 1 170 ? -15.568 1.959 26.363 1.00 87.81 170 VAL A CA 1
ATOM 1325 C C . VAL A 1 170 ? -15.177 0.558 25.916 1.00 87.81 170 VAL A C 1
ATOM 1327 O O . VAL A 1 170 ? -15.765 0.032 24.970 1.00 87.81 170 VAL A O 1
ATOM 1330 N N . VAL A 1 171 ? -14.183 -0.035 26.571 1.00 88.31 171 VAL A N 1
ATOM 1331 C CA . VAL A 1 171 ? -13.664 -1.372 26.252 1.00 88.31 171 VAL A CA 1
ATOM 1332 C C . VAL A 1 171 ? -13.929 -2.331 27.402 1.00 88.31 171 VAL A C 1
ATOM 1334 O O . VAL A 1 171 ? -13.879 -1.935 28.564 1.00 88.31 171 VAL A O 1
ATOM 1337 N N . SER A 1 172 ? -14.197 -3.595 27.084 1.00 88.50 172 SER A N 1
ATOM 1338 C CA . SER A 1 172 ? -14.300 -4.642 28.103 1.00 88.50 172 SER A CA 1
ATOM 1339 C C . SER A 1 172 ? -12.947 -4.875 28.785 1.00 88.50 172 SER A C 1
ATOM 1341 O O . SER A 1 172 ? -11.918 -4.749 28.116 1.00 88.50 172 SER A O 1
ATOM 1343 N N . PRO A 1 173 ? -12.930 -5.252 30.076 1.00 90.56 173 PRO A N 1
ATOM 1344 C CA . PRO A 1 173 ? -11.703 -5.680 30.735 1.00 90.56 173 PRO A CA 1
ATOM 1345 C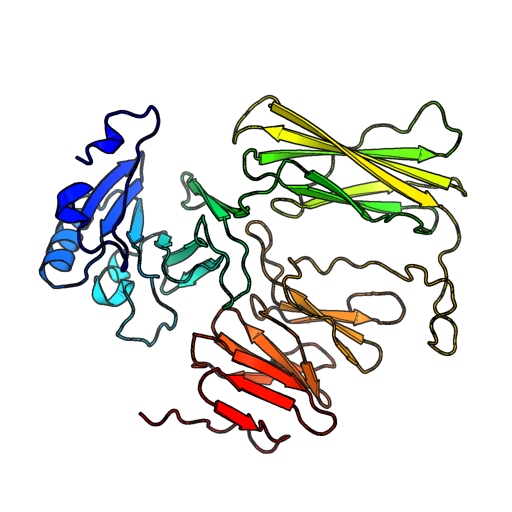 C . PRO A 1 173 ? -11.125 -6.943 30.074 1.00 90.56 173 PRO A C 1
ATOM 1347 O O . PRO A 1 173 ? -11.865 -7.779 29.547 1.00 90.56 173 PRO A O 1
ATOM 1350 N N . GLY A 1 174 ? -9.802 -7.075 30.130 1.00 91.12 174 GLY A N 1
ATOM 1351 C CA . GLY A 1 174 ? -9.007 -8.154 29.550 1.00 91.12 174 GLY A CA 1
ATOM 1352 C C . GLY A 1 174 ? -8.108 -7.671 28.412 1.00 91.12 174 GLY A C 1
ATOM 1353 O O . GLY A 1 174 ? -7.606 -6.544 28.415 1.00 91.12 174 GLY A O 1
ATOM 1354 N N . LYS A 1 175 ? -7.925 -8.537 27.414 1.00 92.25 175 LYS A N 1
ATOM 1355 C CA . LYS A 1 175 ? -7.029 -8.294 26.285 1.00 92.25 175 LYS A CA 1
ATOM 1356 C C . LYS A 1 175 ? -7.541 -7.177 25.366 1.00 92.25 175 LYS A C 1
ATOM 1358 O O . LYS A 1 175 ? -8.555 -7.326 24.681 1.00 92.25 175 LYS A O 1
ATOM 1363 N N . LEU A 1 176 ? -6.780 -6.091 25.272 1.00 91.94 176 LEU A N 1
ATOM 1364 C CA . LEU A 1 176 ? -7.011 -4.948 24.394 1.00 91.94 176 LEU A CA 1
ATOM 1365 C C . LEU A 1 176 ? -5.961 -4.901 23.280 1.00 91.94 176 LEU A C 1
ATOM 1367 O O . LEU A 1 176 ? -4.768 -4.789 23.532 1.00 91.94 176 LEU A O 1
ATOM 1371 N N . SER A 1 177 ? -6.409 -4.909 22.026 1.00 92.94 177 SER A N 1
ATOM 1372 C CA . SER A 1 177 ? -5.523 -4.735 20.868 1.00 92.94 177 SER A CA 1
ATOM 1373 C C . SER A 1 177 ? -5.402 -3.256 20.505 1.00 92.94 177 SER A C 1
ATOM 1375 O O . SER A 1 177 ? -6.216 -2.744 19.741 1.00 92.94 177 SER A O 1
ATOM 1377 N N . VAL A 1 178 ? -4.423 -2.544 21.059 1.00 95.06 178 VAL A N 1
ATOM 1378 C CA . VAL A 1 178 ? -4.149 -1.136 20.737 1.00 95.06 178 VAL A CA 1
ATOM 1379 C C . VAL A 1 178 ? -3.698 -1.020 19.284 1.00 95.06 178 VAL A C 1
ATOM 1381 O O . VAL A 1 178 ? -2.845 -1.776 18.824 1.00 95.06 178 VAL A O 1
ATOM 1384 N N . ARG A 1 179 ? -4.242 -0.047 18.550 1.00 94.50 179 ARG A N 1
ATOM 1385 C CA . ARG A 1 179 ? -3.896 0.241 17.154 1.00 94.50 179 ARG A CA 1
ATOM 1386 C C . ARG A 1 179 ? -3.517 1.698 17.001 1.00 94.50 179 ARG A C 1
ATOM 1388 O O . ARG A 1 179 ? -4.189 2.591 17.513 1.00 94.50 179 ARG A O 1
ATOM 1395 N N . ALA A 1 180 ? -2.479 1.944 16.223 1.00 95.06 180 ALA A N 1
ATOM 1396 C CA . ALA A 1 180 ? -1.939 3.270 15.996 1.00 95.06 180 ALA A CA 1
ATOM 1397 C C . ALA A 1 180 ? -1.494 3.448 14.547 1.00 95.06 180 ALA A C 1
ATOM 1399 O O . ALA A 1 180 ? -1.257 2.479 13.819 1.00 95.06 180 ALA A O 1
ATOM 1400 N N . CYS A 1 181 ? -1.359 4.703 14.138 1.00 92.88 181 CYS A N 1
ATOM 1401 C CA . CYS A 1 181 ? -0.722 5.071 12.892 1.00 92.88 181 CYS A CA 1
ATOM 1402 C C . CYS A 1 181 ? 0.373 6.115 13.105 1.00 92.88 181 CYS A C 1
ATOM 1404 O O . CYS A 1 181 ? 0.341 6.896 14.057 1.00 92.88 181 CYS A O 1
ATOM 1406 N N . GLY A 1 182 ? 1.346 6.106 12.200 1.00 93.44 182 GLY A N 1
ATOM 1407 C CA . GLY A 1 182 ? 2.448 7.053 12.158 1.00 93.44 182 GLY A CA 1
ATOM 1408 C C . GLY A 1 182 ? 2.845 7.316 10.715 1.00 93.44 182 GLY A C 1
ATOM 1409 O O . GLY A 1 182 ? 3.221 6.383 10.012 1.00 93.44 182 GLY A O 1
ATOM 1410 N N . ILE A 1 183 ? 2.738 8.564 10.263 1.00 90.56 183 ILE A N 1
ATOM 1411 C CA . ILE A 1 183 ? 2.978 8.949 8.869 1.00 90.56 183 ILE A CA 1
ATOM 1412 C C . ILE A 1 183 ? 3.775 10.248 8.791 1.00 90.56 183 ILE A C 1
ATOM 1414 O O . ILE A 1 183 ? 3.567 11.158 9.587 1.00 90.56 183 ILE A O 1
ATOM 1418 N N . SER A 1 184 ? 4.694 10.329 7.833 1.00 89.88 184 SER A N 1
ATOM 1419 C CA . SER A 1 184 ? 5.540 11.492 7.562 1.00 89.88 184 SER A CA 1
ATOM 1420 C C . SER A 1 184 ? 5.954 11.468 6.094 1.00 89.88 184 SER A C 1
ATOM 1422 O O . SER A 1 184 ? 6.182 10.397 5.534 1.00 89.88 184 SER A O 1
ATOM 1424 N N . SER A 1 185 ? 6.065 12.639 5.467 1.00 86.38 185 SER A N 1
ATOM 1425 C CA . SER A 1 185 ? 6.602 12.760 4.107 1.00 86.38 185 SER A CA 1
ATOM 1426 C C . SER A 1 185 ? 8.125 12.821 4.055 1.00 86.38 185 SER A C 1
ATOM 1428 O O . SER A 1 185 ? 8.689 12.540 3.006 1.00 86.38 185 SER A O 1
ATOM 1430 N N . GLY A 1 186 ? 8.789 13.238 5.136 1.00 80.44 186 GLY A N 1
ATOM 1431 C CA . GLY A 1 186 ? 10.239 13.489 5.149 1.00 80.44 186 GLY A CA 1
ATOM 1432 C C . GLY A 1 186 ? 11.055 12.460 5.928 1.00 80.44 186 GLY A C 1
ATOM 1433 O O . GLY A 1 186 ? 12.270 12.585 6.019 1.00 80.44 186 GLY A O 1
ATOM 1434 N N . SER A 1 187 ? 10.398 11.481 6.549 1.00 86.06 187 SER A N 1
ATOM 1435 C CA . SER A 1 187 ? 11.049 10.475 7.384 1.00 86.06 187 SER A CA 1
ATOM 1436 C C . SER A 1 187 ? 10.185 9.223 7.521 1.00 86.06 187 SER A C 1
ATOM 1438 O O . SER A 1 187 ? 8.970 9.262 7.348 1.00 86.06 187 SER A O 1
ATOM 1440 N N . PHE A 1 188 ? 10.817 8.110 7.856 1.00 84.44 188 PHE A N 1
ATOM 1441 C CA . PHE A 1 188 ? 10.234 6.777 7.932 1.00 84.44 188 PHE A CA 1
ATOM 1442 C C . PHE A 1 188 ? 9.872 6.458 9.364 1.00 84.44 188 PHE A C 1
ATOM 1444 O O . PHE A 1 188 ? 10.683 6.700 10.252 1.00 84.44 188 PHE A O 1
ATOM 1451 N N . ALA A 1 189 ? 8.687 5.892 9.587 1.00 89.12 189 ALA A N 1
ATOM 1452 C CA . ALA A 1 189 ? 8.361 5.326 10.885 1.00 89.12 189 ALA A CA 1
ATOM 1453 C C . ALA A 1 189 ? 9.241 4.082 11.106 1.00 89.12 189 ALA A C 1
ATOM 1455 O O . ALA A 1 189 ? 9.071 3.064 10.434 1.00 89.12 189 ALA A O 1
ATOM 1456 N N . LEU A 1 190 ? 10.210 4.197 12.012 1.00 88.75 190 LEU A N 1
ATOM 1457 C CA . LEU A 1 190 ? 11.151 3.135 12.371 1.00 88.75 190 LEU A CA 1
ATOM 1458 C C . LEU A 1 190 ? 10.512 2.135 13.336 1.00 88.75 190 LEU A C 1
ATOM 1460 O O . LEU A 1 190 ? 10.805 0.945 13.294 1.00 88.75 190 LEU A O 1
ATOM 1464 N N . GLY A 1 191 ? 9.608 2.620 14.186 1.00 92.31 191 GLY A N 1
ATOM 1465 C CA . GLY A 1 191 ? 8.897 1.811 15.160 1.00 92.31 191 GLY A CA 1
ATOM 1466 C C . GLY A 1 191 ? 7.885 2.636 15.941 1.00 92.31 191 GLY A C 1
ATOM 1467 O O . GLY A 1 191 ? 7.870 3.868 15.878 1.00 92.31 191 GLY A O 1
ATOM 1468 N N . ALA A 1 192 ? 7.032 1.942 16.683 1.00 96.81 192 ALA A N 1
ATOM 1469 C CA . ALA A 1 192 ? 6.086 2.560 17.595 1.00 96.81 192 ALA A CA 1
ATOM 1470 C C . ALA A 1 192 ? 6.065 1.798 18.916 1.00 96.81 192 ALA A C 1
ATOM 1472 O O . ALA A 1 192 ? 6.266 0.584 18.949 1.00 96.81 192 ALA A O 1
ATOM 1473 N N . ARG A 1 193 ? 5.791 2.517 19.998 1.00 97.62 193 ARG A N 1
ATOM 1474 C CA . ARG A 1 193 ? 5.568 1.957 21.328 1.00 97.62 193 ARG A CA 1
ATOM 1475 C C . ARG A 1 193 ? 4.338 2.593 21.953 1.00 97.62 193 ARG A C 1
ATOM 1477 O O . ARG A 1 193 ? 4.068 3.774 21.723 1.00 97.62 193 ARG A O 1
ATOM 1484 N N . CYS A 1 194 ? 3.605 1.828 22.749 1.00 97.38 194 CYS A N 1
ATOM 1485 C CA . CYS A 1 194 ? 2.465 2.329 23.508 1.00 97.38 194 CYS A CA 1
ATOM 1486 C C . CYS A 1 194 ? 2.500 1.864 24.962 1.00 97.38 194 CYS A C 1
ATOM 1488 O O . CYS A 1 194 ? 3.122 0.855 25.275 1.00 97.38 194 CYS A O 1
ATOM 1490 N N . ARG A 1 195 ? 1.798 2.576 25.840 1.00 95.31 195 ARG A N 1
ATOM 1491 C CA . ARG A 1 195 ? 1.523 2.138 27.214 1.00 95.31 195 ARG A CA 1
ATOM 1492 C C . ARG A 1 195 ? 0.131 2.563 27.650 1.00 95.31 195 ARG A C 1
ATOM 1494 O O . ARG A 1 195 ? -0.375 3.585 27.177 1.00 95.31 195 ARG A O 1
ATOM 1501 N N . ILE A 1 196 ? -0.455 1.805 28.568 1.00 94.38 196 ILE A N 1
ATOM 1502 C CA . ILE A 1 196 ? -1.725 2.148 29.211 1.00 94.38 196 ILE A CA 1
ATOM 1503 C C . ILE A 1 196 ? -1.444 2.880 30.522 1.00 94.38 196 ILE A C 1
ATOM 1505 O O . ILE A 1 196 ? -0.544 2.504 31.273 1.00 94.38 196 ILE A O 1
ATOM 1509 N N . VAL A 1 197 ? -2.203 3.941 30.789 1.00 91.94 197 VAL A N 1
ATOM 1510 C CA . VAL A 1 197 ? -2.118 4.699 32.039 1.00 91.94 197 VAL A CA 1
ATOM 1511 C C . VAL A 1 197 ? -3.526 4.878 32.623 1.00 91.94 197 VAL A C 1
ATOM 1513 O O . VAL A 1 197 ? -4.341 5.544 31.982 1.00 91.94 197 VAL A O 1
ATOM 1516 N N . PRO A 1 198 ? -3.838 4.304 33.798 1.00 88.69 198 PRO A N 1
ATOM 1517 C CA . PRO A 1 198 ? -5.095 4.552 34.512 1.00 88.69 198 PRO A CA 1
ATOM 1518 C C . PRO A 1 198 ? -5.228 6.021 34.941 1.00 88.69 198 PRO A C 1
ATOM 1520 O O . PRO A 1 198 ? -4.222 6.681 35.230 1.00 88.69 198 PRO A O 1
ATOM 1523 N N . ALA A 1 199 ? -6.447 6.565 35.007 1.00 74.62 199 ALA A N 1
ATOM 1524 C CA . ALA A 1 199 ? -6.637 7.925 35.508 1.00 74.62 199 ALA A CA 1
ATOM 1525 C C . ALA A 1 199 ? -6.462 7.948 37.035 1.00 74.62 199 ALA A C 1
ATOM 1527 O O . ALA A 1 199 ? -7.304 7.459 37.780 1.00 74.62 199 ALA A O 1
ATOM 1528 N N . GLY A 1 200 ? -5.332 8.508 37.475 1.00 69.94 200 GLY A N 1
ATOM 1529 C CA . GLY A 1 200 ? -4.876 8.513 38.871 1.00 69.94 200 GLY A CA 1
ATOM 1530 C C . GLY A 1 200 ? -3.605 7.686 39.117 1.00 69.94 200 GLY A C 1
ATOM 1531 O O . GLY A 1 200 ? -2.999 7.827 40.173 1.00 69.94 200 GLY A O 1
ATOM 1532 N N . GLY A 1 201 ? -3.172 6.869 38.147 1.00 61.16 201 GLY A N 1
ATOM 1533 C CA . GLY A 1 201 ? -2.059 5.929 38.297 1.00 61.16 201 GLY A CA 1
ATOM 1534 C C . GLY A 1 201 ? -0.693 6.512 37.936 1.00 61.16 201 GLY A C 1
ATOM 1535 O O . GLY A 1 201 ? -0.264 6.455 36.781 1.00 61.16 201 GLY A O 1
ATOM 1536 N N . GLU A 1 202 ? 0.005 7.032 38.941 1.00 57.03 202 GLU A N 1
ATOM 1537 C CA . GLU A 1 202 ? 1.458 6.879 39.039 1.00 57.03 202 GLU A CA 1
ATOM 1538 C C . GLU A 1 202 ? 1.744 5.557 39.789 1.00 57.03 202 GLU A C 1
ATOM 1540 O O . GLU A 1 202 ? 1.125 5.323 40.830 1.00 57.03 202 GLU A O 1
ATOM 1545 N N . PRO A 1 203 ? 2.665 4.699 39.309 1.00 64.06 203 PRO A N 1
ATOM 1546 C CA . PRO A 1 203 ? 3.398 4.825 38.057 1.00 64.06 203 PRO A CA 1
ATOM 1547 C C . PRO A 1 203 ? 2.566 4.353 36.844 1.00 64.06 203 PRO A C 1
ATOM 1549 O O . PRO A 1 203 ? 1.725 3.460 36.957 1.00 64.06 203 PRO A O 1
ATOM 1552 N N . PRO A 1 204 ? 2.812 4.922 35.653 1.00 78.50 204 PRO A N 1
ATOM 1553 C CA . PRO A 1 204 ? 2.216 4.433 34.414 1.00 78.50 204 PRO A CA 1
ATOM 1554 C C . PRO A 1 204 ? 2.687 3.008 34.087 1.00 78.50 204 PRO A C 1
ATOM 1556 O O . PRO A 1 204 ? 3.793 2.618 34.460 1.00 78.50 204 PRO A O 1
ATOM 1559 N N . GLY A 1 205 ? 1.892 2.269 33.304 1.00 80.38 205 GLY A N 1
ATOM 1560 C CA . GLY A 1 205 ? 2.309 0.969 32.777 1.00 80.38 205 GLY A CA 1
ATOM 1561 C C . GLY A 1 205 ? 3.576 1.052 31.914 1.00 80.38 205 GLY A C 1
ATOM 1562 O O . GLY A 1 205 ? 3.956 2.122 31.418 1.00 80.38 205 GLY A O 1
ATOM 1563 N N . GLU A 1 206 ? 4.228 -0.092 31.716 1.00 89.75 206 GLU A N 1
ATOM 1564 C CA . GLU A 1 206 ? 5.446 -0.183 30.910 1.00 89.75 206 GLU A CA 1
ATOM 1565 C C . GLU A 1 206 ? 5.189 0.094 29.423 1.00 89.75 206 GLU A C 1
ATOM 1567 O O . GLU A 1 206 ? 4.094 -0.113 28.892 1.00 89.75 206 GLU A O 1
ATOM 1572 N N . TRP A 1 207 ? 6.225 0.579 28.734 1.00 95.19 207 TRP A N 1
ATOM 1573 C CA . TRP A 1 207 ? 6.186 0.734 27.284 1.00 95.19 207 TRP A CA 1
ATOM 1574 C C . TRP A 1 207 ? 6.251 -0.626 26.600 1.00 95.19 207 TRP A C 1
ATOM 1576 O O . TRP A 1 207 ? 7.196 -1.385 26.783 1.00 95.19 207 TRP A O 1
ATOM 1586 N N . VAL A 1 208 ? 5.281 -0.878 25.731 1.00 96.62 208 VAL A N 1
ATOM 1587 C CA . VAL A 1 208 ? 5.206 -2.067 24.889 1.00 96.62 208 VAL A CA 1
ATOM 1588 C C . VAL A 1 208 ? 5.549 -1.678 23.458 1.00 96.62 208 VAL A C 1
ATOM 1590 O O . VAL A 1 208 ? 4.969 -0.740 22.902 1.00 96.62 208 VAL A O 1
ATOM 1593 N N . ASN A 1 209 ? 6.485 -2.404 22.846 1.00 97.56 209 ASN A N 1
ATOM 1594 C CA . ASN A 1 209 ? 6.793 -2.251 21.426 1.00 97.56 209 ASN A CA 1
ATOM 1595 C C . ASN A 1 209 ? 5.620 -2.746 20.577 1.00 97.56 209 ASN A C 1
ATOM 1597 O O . ASN A 1 209 ? 5.085 -3.832 20.792 1.00 97.56 209 ASN A O 1
ATOM 1601 N N . MET A 1 210 ? 5.232 -1.949 19.588 1.00 97.25 210 MET A N 1
ATOM 1602 C CA . MET A 1 210 ? 4.144 -2.280 18.681 1.00 97.25 210 MET A CA 1
ATOM 1603 C C . MET A 1 210 ? 4.674 -2.989 17.436 1.00 97.25 210 MET A C 1
ATOM 1605 O O . MET A 1 210 ? 5.695 -2.616 16.861 1.00 97.25 210 MET A O 1
ATOM 1609 N N . THR A 1 211 ? 3.921 -3.976 16.966 1.00 93.94 211 THR A N 1
ATOM 1610 C CA . THR A 1 211 ? 4.191 -4.690 15.720 1.00 93.94 211 THR A CA 1
ATOM 1611 C C . THR A 1 211 ? 3.644 -3.902 14.531 1.00 93.94 211 THR A C 1
ATOM 1613 O O . THR A 1 211 ? 2.468 -3.514 14.503 1.00 93.94 211 THR A O 1
ATOM 1616 N N . ALA A 1 212 ? 4.479 -3.681 13.515 1.00 88.19 212 ALA A N 1
ATOM 1617 C CA . ALA A 1 212 ? 4.048 -3.078 12.259 1.00 88.19 212 ALA A CA 1
ATOM 1618 C C . ALA A 1 212 ? 3.058 -4.004 11.526 1.00 88.19 212 ALA A C 1
ATOM 1620 O O . ALA A 1 212 ? 3.316 -5.187 11.332 1.00 88.19 212 ALA A O 1
ATOM 1621 N N . SER A 1 213 ? 1.918 -3.455 11.111 1.00 82.06 213 SER A N 1
ATOM 1622 C CA . SER A 1 213 ? 0.866 -4.136 10.330 1.00 82.06 213 SER A CA 1
ATOM 1623 C C . SER A 1 213 ? 0.655 -3.507 8.945 1.00 82.06 213 SER A C 1
ATOM 1625 O O . SER A 1 213 ? -0.265 -3.866 8.213 1.00 82.06 213 SER A O 1
ATOM 1627 N N . GLY A 1 214 ? 1.499 -2.537 8.597 1.00 78.75 214 GLY A N 1
ATOM 1628 C CA . GLY A 1 214 ? 1.502 -1.796 7.343 1.00 78.75 214 GLY A CA 1
ATOM 1629 C C . GLY A 1 214 ? 2.673 -0.812 7.322 1.00 78.75 214 GLY A C 1
ATOM 1630 O O . GLY A 1 214 ? 3.458 -0.756 8.270 1.00 78.75 214 GLY A O 1
ATOM 1631 N N . ALA A 1 215 ? 2.779 0.000 6.271 1.00 77.88 215 ALA A N 1
ATOM 1632 C CA . ALA A 1 215 ? 3.819 1.035 6.173 1.00 77.88 215 ALA A CA 1
ATOM 1633 C C . ALA A 1 215 ? 3.706 2.114 7.268 1.00 77.88 215 ALA A C 1
ATOM 1635 O O . ALA A 1 215 ? 4.707 2.640 7.743 1.00 77.88 215 ALA A O 1
ATOM 1636 N N . PHE A 1 216 ? 2.473 2.409 7.685 1.00 85.44 216 PHE A N 1
ATOM 1637 C CA . PHE A 1 216 ? 2.145 3.485 8.626 1.00 85.44 216 PHE A CA 1
ATOM 1638 C C . PHE A 1 216 ? 1.300 3.003 9.804 1.00 85.44 216 PHE A C 1
ATOM 1640 O O . PHE A 1 216 ? 0.693 3.822 10.486 1.00 85.44 216 PHE A O 1
ATOM 1647 N N . ARG A 1 217 ? 1.160 1.685 9.990 1.00 89.44 217 ARG A N 1
ATOM 1648 C CA . ARG A 1 217 ? 0.164 1.074 10.882 1.00 89.44 217 ARG A CA 1
ATOM 1649 C C . ARG A 1 217 ? 0.848 0.163 11.887 1.00 89.44 217 ARG A C 1
ATOM 1651 O O . ARG A 1 217 ? 1.648 -0.687 11.504 1.00 89.44 217 ARG A O 1
ATOM 1658 N N . PHE A 1 218 ? 0.479 0.295 13.152 1.00 92.38 218 PHE A N 1
ATOM 1659 C CA . PHE A 1 218 ? 1.073 -0.427 14.272 1.00 92.38 218 PHE A CA 1
ATOM 1660 C C . PHE A 1 218 ? -0.017 -1.002 15.169 1.00 92.38 218 PHE A C 1
ATOM 1662 O O . PHE A 1 218 ? -1.089 -0.409 15.305 1.00 92.38 218 PHE A O 1
ATOM 1669 N N . HIS A 1 219 ? 0.259 -2.142 15.794 1.00 94.31 219 HIS A N 1
ATOM 1670 C CA . HIS A 1 219 ? -0.622 -2.721 16.801 1.00 94.31 219 HIS A CA 1
ATOM 1671 C C . HIS A 1 219 ? 0.163 -3.359 17.946 1.00 94.31 219 HIS A C 1
ATOM 1673 O O . HIS A 1 219 ? 1.286 -3.817 17.749 1.00 94.31 219 HIS A O 1
ATOM 1679 N N . ALA A 1 220 ? -0.430 -3.388 19.131 1.00 96.25 220 ALA A N 1
ATOM 1680 C CA . ALA A 1 220 ? 0.073 -4.121 20.283 1.00 96.25 220 ALA A CA 1
ATOM 1681 C C . ALA A 1 220 ? -1.107 -4.664 21.080 1.00 96.25 220 ALA A C 1
ATOM 1683 O O . ALA A 1 220 ? -2.093 -3.960 21.282 1.00 96.25 220 ALA A O 1
ATOM 1684 N N . ASP A 1 221 ? -0.991 -5.898 21.545 1.00 95.19 221 ASP A N 1
ATOM 1685 C CA . ASP A 1 221 ? -1.958 -6.463 22.471 1.00 95.19 221 ASP A CA 1
ATOM 1686 C C . ASP A 1 221 ? -1.473 -6.218 23.906 1.00 95.19 221 ASP A C 1
ATOM 1688 O O . ASP A 1 221 ? -0.334 -6.538 24.239 1.00 95.19 221 ASP A O 1
ATOM 1692 N N . VAL A 1 222 ? -2.332 -5.635 24.739 1.00 94.06 222 VAL A N 1
ATOM 1693 C CA . VAL A 1 222 ? -2.064 -5.292 26.143 1.00 94.06 222 VAL A CA 1
ATOM 1694 C C . VAL A 1 222 ? -3.211 -5.783 27.024 1.00 94.06 222 VAL A C 1
ATOM 1696 O O . VAL A 1 222 ? -4.339 -5.904 26.554 1.00 94.06 222 VAL A O 1
ATOM 1699 N N . GLU A 1 223 ? -2.949 -6.054 28.298 1.00 92.00 223 GLU A N 1
ATOM 1700 C CA . GLU A 1 223 ? -3.991 -6.409 29.269 1.00 92.00 223 GLU A CA 1
ATOM 1701 C C . GLU A 1 223 ? -4.481 -5.163 30.018 1.00 92.00 223 GLU A C 1
ATOM 1703 O O . GLU A 1 223 ? -3.676 -4.347 30.469 1.00 92.00 223 GLU A O 1
ATOM 1708 N N . VAL A 1 224 ? -5.803 -5.018 30.158 1.00 90.62 224 VAL A N 1
ATOM 1709 C CA . VAL A 1 224 ? -6.446 -3.947 30.936 1.00 90.62 224 VAL A CA 1
ATOM 1710 C C . VAL A 1 224 ? -7.529 -4.529 31.844 1.00 90.62 224 VAL A C 1
ATOM 1712 O O . VAL A 1 224 ? -8.597 -4.912 31.385 1.00 90.62 224 VAL A O 1
ATOM 1715 N N . ALA A 1 225 ? -7.265 -4.633 33.146 1.00 84.94 225 ALA A N 1
ATOM 1716 C CA . ALA A 1 225 ? -8.204 -5.252 34.092 1.00 84.94 225 ALA A CA 1
ATOM 1717 C C . ALA A 1 225 ? -9.007 -4.228 34.909 1.00 84.94 225 ALA A C 1
ATOM 1719 O O . ALA A 1 225 ? -10.186 -4.443 35.194 1.00 84.94 225 ALA A O 1
ATOM 1720 N N . GLU A 1 226 ? -8.371 -3.123 35.293 1.00 86.50 226 GLU A N 1
ATOM 1721 C CA . GLU A 1 226 ? -8.972 -2.115 36.160 1.00 86.50 226 GLU A CA 1
ATOM 1722 C C . GLU A 1 226 ? -10.097 -1.377 35.432 1.00 86.50 226 GLU A C 1
ATOM 1724 O O . GLU A 1 226 ? -9.934 -0.947 34.295 1.00 86.50 226 GLU A O 1
ATOM 1729 N N . SER A 1 227 ? -11.259 -1.249 36.074 1.00 89.81 227 SER A N 1
ATOM 1730 C CA . SER A 1 227 ? -12.390 -0.501 35.517 1.00 89.81 227 SER A CA 1
ATOM 1731 C C . SER A 1 227 ? -12.212 0.999 35.726 1.00 89.81 227 SER A C 1
ATOM 1733 O O . SER A 1 227 ? -11.669 1.430 36.736 1.00 89.81 227 SER A O 1
ATOM 1735 N N . GLY A 1 228 ? -12.742 1.800 34.805 1.00 90.44 228 GLY A N 1
ATOM 1736 C CA . GLY A 1 228 ? -12.700 3.257 34.888 1.00 90.44 228 GLY A CA 1
ATOM 1737 C C . GLY A 1 228 ? -11.853 3.912 33.794 1.00 90.44 228 GLY A C 1
ATOM 1738 O O . GLY A 1 228 ? -11.505 3.267 32.799 1.00 90.44 228 GLY A O 1
ATOM 1739 N N . PRO A 1 229 ? -11.578 5.216 33.920 1.00 93.44 229 PRO A N 1
ATOM 1740 C CA . PRO A 1 229 ? -10.885 6.001 32.902 1.00 93.44 229 PRO A CA 1
ATOM 1741 C C . PRO A 1 229 ? -9.407 5.610 32.754 1.00 93.44 229 PRO A C 1
ATOM 1743 O O . PRO A 1 229 ? -8.700 5.399 33.735 1.00 93.44 229 PRO A O 1
ATOM 1746 N N . HIS A 1 230 ? -8.943 5.537 31.510 1.00 94.06 230 HIS A N 1
ATOM 1747 C CA . HIS A 1 230 ? -7.586 5.175 31.113 1.00 94.06 230 HIS A CA 1
ATOM 1748 C C . HIS A 1 230 ? -7.147 6.015 29.910 1.00 94.06 230 HIS A C 1
ATOM 1750 O O . HIS A 1 230 ? -7.975 6.495 29.141 1.00 94.06 230 HIS A O 1
ATOM 1756 N N . ARG A 1 231 ? -5.838 6.108 29.676 1.00 93.81 231 ARG A N 1
ATOM 1757 C CA . ARG A 1 231 ? -5.271 6.645 28.435 1.00 93.81 231 ARG A CA 1
ATOM 1758 C C . ARG A 1 231 ? -4.284 5.690 27.799 1.00 93.81 231 ARG A C 1
ATOM 1760 O O . ARG A 1 231 ? -3.491 5.044 28.484 1.00 93.81 231 ARG A O 1
ATOM 1767 N N . VAL A 1 232 ? -4.276 5.667 26.474 1.00 95.62 232 VAL A N 1
ATOM 1768 C CA . VAL A 1 232 ? -3.154 5.150 25.693 1.00 95.62 232 VAL A CA 1
ATOM 1769 C C . VAL A 1 232 ? -2.178 6.296 25.488 1.00 95.62 232 VAL A C 1
ATOM 1771 O O . VAL A 1 232 ? -2.549 7.316 24.916 1.00 95.62 232 VAL A O 1
ATOM 1774 N N . ALA A 1 233 ? -0.927 6.130 25.907 1.00 95.56 233 ALA A N 1
ATOM 1775 C CA . ALA A 1 233 ? 0.168 6.983 25.457 1.00 95.56 233 ALA A CA 1
ATOM 1776 C C . ALA A 1 233 ? 0.900 6.284 24.308 1.00 95.56 233 ALA A C 1
ATOM 1778 O O . ALA A 1 233 ? 1.283 5.123 24.438 1.00 95.56 233 ALA A O 1
ATOM 1779 N N . LEU A 1 234 ? 1.096 6.990 23.197 1.00 97.88 234 LEU A N 1
ATOM 1780 C CA . LEU A 1 234 ? 1.761 6.507 21.989 1.00 97.88 234 LEU A CA 1
ATOM 1781 C C . LEU A 1 234 ? 3.031 7.319 21.738 1.00 97.88 234 LEU A C 1
ATOM 1783 O O . LEU A 1 234 ? 3.022 8.542 21.874 1.00 97.88 234 LEU A O 1
ATOM 1787 N N . ALA A 1 235 ? 4.093 6.649 21.301 1.00 97.69 235 ALA A N 1
ATOM 1788 C CA . ALA A 1 235 ? 5.267 7.273 20.708 1.00 97.69 235 ALA A CA 1
ATOM 1789 C C . ALA A 1 235 ? 5.624 6.552 19.402 1.00 97.69 235 ALA A C 1
ATOM 1791 O O . ALA A 1 235 ? 5.703 5.324 19.372 1.00 97.69 235 ALA A O 1
ATOM 1792 N N . VAL A 1 236 ? 5.837 7.318 18.333 1.00 97.44 236 VAL A N 1
ATOM 1793 C CA . VAL A 1 236 ? 6.297 6.821 17.033 1.00 97.44 236 VAL A CA 1
ATOM 1794 C C . VAL A 1 236 ? 7.632 7.469 16.708 1.00 97.44 236 VAL A C 1
ATOM 1796 O O . VAL A 1 236 ? 7.751 8.695 16.666 1.00 97.44 236 VAL A O 1
ATOM 1799 N N . ASP A 1 237 ? 8.623 6.626 16.467 1.00 95.25 237 ASP A N 1
ATOM 1800 C CA . ASP A 1 237 ? 9.988 7.013 16.154 1.00 95.25 237 ASP A CA 1
ATOM 1801 C C . ASP A 1 237 ? 10.142 7.132 14.635 1.00 95.25 237 ASP A C 1
ATOM 1803 O O . ASP A 1 237 ? 9.830 6.203 13.890 1.00 95.25 237 ASP A O 1
ATOM 1807 N N . PHE A 1 238 ? 10.610 8.288 14.170 1.00 93.56 238 PHE A N 1
ATOM 1808 C CA . PHE A 1 238 ? 10.829 8.596 12.764 1.00 93.56 238 PHE A CA 1
ATOM 1809 C C . PHE A 1 238 ? 12.311 8.859 12.470 1.00 93.56 238 PHE A C 1
ATOM 1811 O O . PHE A 1 238 ? 12.958 9.623 13.184 1.00 93.56 238 PHE A O 1
ATOM 1818 N N . GLY A 1 239 ? 12.838 8.318 11.372 1.00 90.12 239 GLY A N 1
ATOM 1819 C CA . GLY A 1 239 ? 14.219 8.548 10.923 1.00 90.12 239 GLY A CA 1
ATOM 1820 C C . GLY A 1 239 ? 14.405 8.268 9.437 1.00 90.12 239 GLY A C 1
ATOM 1821 O O . GLY A 1 239 ? 13.417 8.131 8.727 1.00 90.12 239 GLY A O 1
ATOM 1822 N N . LEU A 1 240 ? 15.646 8.229 8.951 1.00 82.56 240 LEU A N 1
ATOM 1823 C CA . LEU A 1 240 ? 15.965 7.821 7.573 1.00 82.56 240 LEU A CA 1
ATOM 1824 C C . LEU A 1 240 ? 15.936 6.282 7.440 1.00 82.56 240 LEU A C 1
ATOM 1826 O O . LEU A 1 240 ? 16.032 5.593 8.459 1.00 82.56 240 LEU A O 1
ATOM 1830 N N . PRO A 1 241 ? 15.788 5.706 6.230 1.00 71.94 241 PRO A N 1
ATOM 1831 C CA . PRO A 1 241 ? 15.819 4.259 6.063 1.00 71.94 241 PRO A CA 1
ATOM 1832 C C . PRO A 1 241 ? 17.192 3.744 6.501 1.00 71.94 241 PRO A C 1
ATOM 1834 O O . PRO A 1 241 ? 18.209 4.294 6.092 1.00 71.94 241 PRO A O 1
ATOM 1837 N N . GLY A 1 242 ? 17.221 2.714 7.348 1.00 69.81 242 GLY A N 1
ATOM 1838 C CA . GLY A 1 242 ? 18.472 2.158 7.878 1.00 69.81 242 GLY A CA 1
ATOM 1839 C C . GLY A 1 242 ? 19.137 2.984 8.986 1.00 69.81 242 GLY A C 1
ATOM 1840 O O . GLY A 1 242 ? 20.225 2.626 9.420 1.00 69.81 242 GLY A O 1
ATOM 1841 N N . ALA A 1 243 ? 18.509 4.060 9.472 1.00 77.69 243 ALA A N 1
ATOM 1842 C CA . ALA A 1 243 ? 19.044 4.819 10.599 1.00 77.69 243 ALA A CA 1
ATOM 1843 C C . ALA A 1 243 ? 18.978 4.006 11.905 1.00 77.69 243 ALA A C 1
ATOM 1845 O O . ALA A 1 243 ? 17.916 3.508 12.277 1.00 77.69 243 ALA A O 1
ATOM 1846 N N . GLU A 1 244 ? 20.092 3.941 12.639 1.00 79.62 244 GLU A N 1
ATOM 1847 C CA . GLU A 1 244 ? 20.162 3.287 13.958 1.00 79.62 244 GLU A CA 1
ATOM 1848 C C . GLU A 1 244 ? 19.411 4.058 15.053 1.00 79.62 244 GLU A C 1
ATOM 1850 O O . GLU A 1 244 ? 19.023 3.493 16.075 1.00 79.62 244 GLU A O 1
ATOM 1855 N N . ARG A 1 245 ? 19.217 5.368 14.859 1.00 84.25 245 ARG A N 1
ATOM 1856 C CA . ARG A 1 245 ? 18.549 6.255 15.816 1.00 84.25 245 ARG A CA 1
ATOM 1857 C C . ARG A 1 245 ? 17.455 7.072 15.132 1.00 84.25 245 ARG A C 1
ATOM 1859 O O . ARG A 1 245 ? 17.636 7.496 13.987 1.00 84.25 245 ARG A O 1
ATOM 1866 N N . PRO A 1 246 ? 16.333 7.341 15.823 1.00 90.12 246 PRO A N 1
ATOM 1867 C CA . PRO A 1 246 ? 15.323 8.239 15.296 1.00 90.12 246 PRO A CA 1
ATOM 1868 C C . PRO A 1 246 ? 15.854 9.667 15.217 1.00 90.12 246 PRO A C 1
ATOM 1870 O O . PRO A 1 246 ? 16.533 10.153 16.117 1.00 90.12 246 PRO A O 1
ATOM 1873 N N . VAL A 1 247 ? 15.475 10.357 14.146 1.00 90.56 247 VAL A N 1
ATOM 1874 C CA . VAL A 1 247 ? 15.670 11.804 13.991 1.00 90.56 247 VAL A CA 1
ATOM 1875 C C . VAL A 1 247 ? 14.616 12.568 14.799 1.00 90.56 247 VAL A C 1
ATOM 1877 O O . VAL A 1 247 ? 14.855 13.684 15.250 1.00 90.56 247 VAL A O 1
ATOM 1880 N N . ARG A 1 248 ? 13.429 11.979 14.986 1.00 93.44 248 ARG A N 1
ATOM 1881 C CA . ARG A 1 248 ? 12.326 12.573 15.749 1.00 93.44 248 ARG A CA 1
ATOM 1882 C C . ARG A 1 248 ? 11.426 11.496 16.333 1.00 93.44 248 ARG A C 1
ATOM 1884 O O . ARG A 1 248 ? 11.059 10.568 15.626 1.00 93.44 248 ARG A O 1
ATOM 1891 N N . THR A 1 249 ? 10.944 11.710 17.550 1.00 96.00 249 THR A N 1
ATOM 1892 C CA . THR A 1 249 ? 9.824 10.955 18.125 1.00 96.00 249 THR A CA 1
ATOM 1893 C C . THR A 1 249 ? 8.585 11.845 18.165 1.00 96.00 249 THR A C 1
ATOM 1895 O O . THR A 1 249 ? 8.648 12.969 18.659 1.00 96.00 249 THR A O 1
ATOM 1898 N N . VAL A 1 250 ? 7.457 11.362 17.646 1.00 97.31 250 VAL A N 1
ATOM 1899 C CA . VAL A 1 250 ? 6.154 12.037 17.755 1.00 97.31 250 VAL A CA 1
ATOM 1900 C C . VAL A 1 250 ? 5.292 11.269 18.741 1.00 97.31 250 VAL A C 1
ATOM 1902 O O . VAL A 1 250 ? 5.135 10.055 18.615 1.00 97.31 250 VAL A O 1
ATOM 1905 N N . THR A 1 251 ? 4.725 11.973 19.714 1.00 97.19 251 THR A N 1
ATOM 1906 C CA . THR A 1 251 ? 3.825 11.388 20.706 1.00 97.19 251 THR A CA 1
ATOM 1907 C C . THR A 1 251 ? 2.370 11.723 20.405 1.00 97.19 251 THR A C 1
ATOM 1909 O O . THR A 1 251 ? 2.054 12.722 19.762 1.00 97.19 251 THR A O 1
ATOM 1912 N N . SER A 1 252 ? 1.471 10.850 20.847 1.00 96.75 252 SER A N 1
ATOM 1913 C CA . SER A 1 252 ? 0.023 11.029 20.750 1.00 96.75 252 SER A CA 1
ATOM 1914 C C . SER A 1 252 ? -0.654 10.325 21.922 1.00 96.75 252 SER A C 1
ATOM 1916 O O . SER A 1 252 ? -0.007 9.577 22.663 1.00 96.75 252 SER A O 1
ATOM 1918 N N . ARG A 1 253 ? -1.951 10.560 22.109 1.00 95.25 253 ARG A N 1
ATOM 1919 C CA . ARG A 1 253 ? -2.740 9.891 23.143 1.00 95.25 253 ARG A CA 1
ATOM 1920 C C . ARG A 1 253 ? -4.191 9.709 22.724 1.00 95.25 253 ARG A C 1
ATOM 1922 O O . ARG A 1 253 ? -4.660 10.436 21.855 1.00 95.25 253 ARG A O 1
ATOM 1929 N N . ALA A 1 254 ? -4.866 8.770 23.376 1.00 94.88 254 ALA A N 1
ATOM 1930 C CA . ALA A 1 254 ? -6.321 8.661 23.360 1.00 94.88 254 ALA A CA 1
ATOM 1931 C C . ALA A 1 254 ? -6.839 8.287 24.752 1.00 94.88 254 ALA A C 1
ATOM 1933 O O . ALA A 1 254 ? -6.247 7.440 25.425 1.00 94.88 254 ALA A O 1
ATOM 1934 N N . GLU A 1 255 ? -7.933 8.917 25.162 1.00 94.12 255 GLU A N 1
ATOM 1935 C CA . GLU A 1 255 ? -8.608 8.722 26.444 1.00 94.12 255 GLU A CA 1
ATOM 1936 C C . GLU A 1 255 ? -9.780 7.744 26.267 1.00 94.12 255 GLU A C 1
ATOM 1938 O O . GLU A 1 255 ? -10.637 7.922 25.407 1.00 94.12 255 GLU A O 1
ATOM 1943 N N . PHE A 1 256 ? -9.853 6.699 27.081 1.00 92.56 256 PHE A N 1
ATOM 1944 C CA . PHE A 1 256 ? -10.890 5.671 27.006 1.00 92.56 256 PHE A CA 1
ATOM 1945 C C . PHE A 1 256 ? -11.317 5.234 28.409 1.00 92.56 256 PHE A C 1
ATOM 1947 O O . PHE A 1 256 ? -10.823 5.727 29.419 1.00 92.56 256 PHE A O 1
ATOM 1954 N N . SER A 1 257 ? -12.285 4.332 28.507 1.00 92.31 257 SER A N 1
ATOM 1955 C CA . SER A 1 257 ? -12.684 3.742 29.783 1.00 92.31 257 SER A CA 1
ATOM 1956 C C . SER A 1 257 ? -12.794 2.232 29.672 1.00 92.31 257 SER A C 1
ATOM 1958 O O . SER A 1 257 ? -13.259 1.705 28.664 1.00 92.31 257 SER A O 1
ATOM 1960 N N . VAL A 1 258 ? -12.387 1.532 30.721 1.00 91.50 258 VAL A N 1
ATOM 1961 C CA . VAL A 1 258 ? -12.609 0.095 30.866 1.00 91.50 258 VAL A CA 1
ATOM 1962 C C . VAL A 1 258 ? -13.926 -0.105 31.609 1.00 91.50 258 VAL A C 1
ATOM 1964 O O . VAL A 1 258 ? -14.155 0.484 32.666 1.00 91.50 258 VAL A O 1
ATOM 1967 N N . GLY A 1 259 ? -14.822 -0.897 31.038 1.00 87.81 259 GLY A N 1
ATOM 1968 C CA . GLY A 1 259 ? -16.161 -1.128 31.565 1.00 87.81 259 GLY A CA 1
ATOM 1969 C C . GLY A 1 259 ? -16.999 -1.957 30.601 1.00 87.81 259 GLY A C 1
ATOM 1970 O O . GLY A 1 259 ? -16.474 -2.637 29.728 1.00 87.81 259 GLY A O 1
ATOM 1971 N N . ARG A 1 260 ? -18.326 -1.912 30.736 1.00 81.25 260 ARG A N 1
ATOM 1972 C CA . ARG A 1 260 ? -19.225 -2.602 29.802 1.00 81.25 260 ARG A CA 1
ATOM 1973 C C . ARG A 1 260 ? -19.467 -1.715 28.571 1.00 81.25 260 ARG A C 1
ATOM 1975 O O . ARG A 1 260 ? -20.060 -0.647 28.739 1.00 81.25 260 ARG A O 1
ATOM 1982 N N . PRO A 1 261 ? -19.055 -2.122 27.354 1.00 70.75 261 PRO A N 1
ATOM 1983 C CA . PRO A 1 261 ? -19.362 -1.367 26.144 1.00 70.75 261 PRO A CA 1
ATOM 1984 C C . PRO A 1 261 ? -20.875 -1.221 25.959 1.00 70.75 261 PRO A C 1
ATOM 1986 O O . PRO A 1 261 ? -21.651 -2.088 26.374 1.00 70.75 261 PRO A O 1
ATOM 1989 N N . ALA A 1 262 ? -21.299 -0.128 25.324 1.00 64.81 262 ALA A N 1
ATOM 1990 C CA . ALA A 1 262 ? -22.699 0.047 24.963 1.00 64.81 262 ALA A CA 1
ATOM 1991 C C . ALA A 1 262 ? -23.109 -1.052 23.968 1.00 64.81 262 ALA A C 1
ATOM 1993 O O . ALA A 1 262 ? -22.480 -1.214 22.923 1.00 64.81 262 ALA A O 1
ATOM 1994 N N . ALA A 1 263 ? -24.159 -1.807 24.291 1.00 58.94 263 ALA A N 1
ATOM 1995 C CA . ALA A 1 263 ? -24.805 -2.676 23.316 1.00 58.94 263 ALA A CA 1
ATOM 1996 C C . ALA A 1 263 ? -25.608 -1.819 22.327 1.00 58.94 263 ALA A C 1
ATOM 1998 O O . ALA A 1 263 ? -26.125 -0.761 22.697 1.00 58.94 263 ALA A O 1
ATOM 1999 N N . LEU A 1 264 ? -25.747 -2.287 21.083 1.00 56.44 264 LEU A N 1
ATOM 2000 C CA . LEU A 1 264 ? -26.790 -1.768 20.198 1.00 56.44 264 LEU A CA 1
ATOM 2001 C C . LEU A 1 264 ? -28.142 -1.956 20.890 1.00 56.44 264 LEU A C 1
ATOM 2003 O O . LEU A 1 264 ? -28.381 -2.991 21.521 1.00 56.44 264 LEU A O 1
ATOM 2007 N N . THR A 1 265 ? -29.016 -0.957 20.801 1.00 55.31 265 THR A N 1
ATOM 2008 C CA . THR A 1 265 ? -30.364 -1.100 21.340 1.00 55.31 265 THR A CA 1
ATOM 2009 C C . THR A 1 265 ? -31.097 -2.216 20.578 1.00 55.31 265 THR A C 1
ATOM 2011 O O . THR A 1 265 ? -30.858 -2.398 19.379 1.00 55.31 265 THR A O 1
ATOM 2014 N N . PRO A 1 266 ? -31.982 -2.986 21.240 1.00 52.09 266 PRO A N 1
ATOM 2015 C CA . PRO A 1 266 ? -32.698 -4.103 20.613 1.00 52.09 266 PRO A CA 1
ATOM 2016 C C . PRO A 1 266 ? -33.495 -3.726 19.353 1.00 52.09 266 PRO A C 1
ATOM 2018 O O . PRO A 1 266 ? -33.778 -4.584 18.524 1.00 52.09 266 PRO A O 1
ATOM 2021 N N . ASP A 1 267 ? -33.854 -2.451 19.203 1.00 60.28 267 ASP A N 1
ATOM 2022 C CA . ASP A 1 267 ? -34.619 -1.895 18.086 1.00 60.28 267 ASP A CA 1
ATOM 2023 C C . ASP A 1 267 ? -33.745 -1.324 16.951 1.00 60.28 267 ASP A C 1
ATOM 2025 O O . ASP A 1 267 ? -34.275 -0.795 15.974 1.00 60.28 267 ASP A O 1
ATOM 2029 N N . GLY A 1 268 ? -32.412 -1.419 17.058 1.00 56.34 268 GLY A N 1
ATOM 2030 C CA . GLY A 1 268 ? -31.467 -0.987 16.023 1.00 56.34 268 GLY A CA 1
ATOM 2031 C C . GLY A 1 268 ? -31.409 0.528 15.798 1.00 56.34 268 GLY A C 1
ATOM 2032 O O . GLY A 1 268 ? -30.807 0.976 14.818 1.00 56.34 268 GLY A O 1
ATOM 2033 N N . LYS A 1 269 ? -32.025 1.330 16.677 1.00 61.06 269 LYS A N 1
ATOM 2034 C CA . LYS A 1 269 ? -32.017 2.793 16.588 1.00 61.06 269 LYS A CA 1
ATOM 2035 C C . LYS A 1 269 ? -30.794 3.376 17.305 1.00 61.06 269 LYS A C 1
ATOM 2037 O O . LYS A 1 269 ? -30.449 2.928 18.394 1.00 61.06 269 LYS A O 1
ATOM 2042 N N . PRO A 1 270 ? -30.133 4.406 16.751 1.00 63.16 270 PRO A N 1
ATOM 2043 C CA . PRO A 1 270 ? -29.054 5.068 17.468 1.00 63.16 270 PRO A CA 1
ATOM 2044 C C . PRO A 1 270 ? -29.607 5.747 18.728 1.00 63.16 270 PRO A C 1
ATOM 2046 O O . PRO A 1 270 ? -30.440 6.648 18.636 1.00 63.16 270 PRO A O 1
ATOM 2049 N N . ALA A 1 271 ? -29.135 5.334 19.903 1.00 65.62 271 ALA A N 1
ATOM 2050 C CA . ALA A 1 271 ? -29.367 6.076 21.135 1.00 65.62 271 ALA A CA 1
ATOM 2051 C C . ALA A 1 271 ? -28.392 7.260 21.201 1.00 65.62 271 ALA A C 1
ATOM 2053 O O . ALA A 1 271 ? -27.192 7.095 20.973 1.00 65.62 271 ALA A O 1
ATOM 2054 N N . PHE A 1 272 ? -28.905 8.454 21.503 1.00 70.19 272 PHE A N 1
ATOM 2055 C CA . PHE A 1 272 ? -28.075 9.638 21.713 1.00 70.19 272 PHE A CA 1
ATOM 2056 C C . PHE A 1 272 ? -27.619 9.746 23.180 1.00 70.19 272 PHE A C 1
ATOM 2058 O O . PHE A 1 272 ? -28.385 9.397 24.079 1.00 70.19 272 PHE A O 1
ATOM 2065 N N . PRO A 1 273 ? -26.405 10.265 23.445 1.00 71.56 273 PRO A N 1
ATOM 2066 C CA . PRO A 1 273 ? -25.384 10.631 22.462 1.00 71.56 273 PRO A CA 1
ATOM 2067 C C . PRO A 1 273 ? -24.809 9.390 21.769 1.00 71.56 273 PRO A C 1
ATOM 2069 O O . PRO A 1 273 ? -24.658 8.346 22.401 1.00 71.56 273 PRO A O 1
ATOM 2072 N N . LEU A 1 274 ? -24.479 9.517 20.478 1.00 74.62 274 LEU A N 1
ATOM 2073 C CA . LEU A 1 274 ? -23.853 8.430 19.727 1.00 74.62 274 LEU A CA 1
ATOM 2074 C C . LEU A 1 274 ? -22.551 8.014 20.415 1.00 74.62 274 LEU A C 1
ATOM 2076 O O . LEU A 1 274 ? -21.733 8.857 20.783 1.00 74.62 274 LEU A O 1
ATOM 2080 N N . ARG A 1 275 ? -22.356 6.706 20.561 1.00 71.44 275 ARG A N 1
ATOM 2081 C CA . ARG A 1 275 ? -21.124 6.108 21.080 1.00 71.44 275 ARG A CA 1
ATOM 2082 C C . ARG A 1 275 ? -20.631 5.065 20.093 1.00 71.44 275 ARG A C 1
ATOM 2084 O O . ARG A 1 275 ? -21.425 4.471 19.363 1.00 71.44 275 ARG A O 1
ATOM 2091 N N . LEU A 1 276 ? -19.323 4.839 20.066 1.00 75.81 276 LEU A N 1
ATOM 2092 C CA . LEU A 1 276 ? -18.753 3.770 19.257 1.00 75.81 276 LEU A CA 1
ATOM 2093 C C . LEU A 1 276 ? -19.261 2.409 19.762 1.00 75.81 276 LEU A C 1
ATOM 2095 O O . LEU A 1 276 ? -19.041 2.068 20.921 1.00 75.81 276 LEU A O 1
ATOM 2099 N N . ALA A 1 277 ? -19.912 1.641 18.884 1.00 74.81 277 ALA A N 1
ATOM 2100 C CA . ALA A 1 277 ? -20.440 0.315 19.211 1.00 74.81 277 ALA A CA 1
ATOM 2101 C C . ALA A 1 277 ? -19.366 -0.785 19.122 1.00 74.81 277 ALA A C 1
ATOM 2103 O O . ALA A 1 277 ? -19.230 -1.605 20.025 1.00 74.81 277 ALA A O 1
ATOM 2104 N N . TRP A 1 278 ? -18.580 -0.797 18.043 1.00 80.75 278 TRP A N 1
ATOM 2105 C CA . TRP A 1 278 ? -17.480 -1.740 17.833 1.00 80.75 278 TRP A CA 1
ATOM 2106 C C . TRP A 1 278 ? -16.467 -1.184 16.825 1.00 80.75 278 TRP A C 1
ATOM 2108 O O . TRP A 1 278 ? -16.758 -0.255 16.071 1.00 80.75 278 TRP A O 1
ATOM 2118 N N . SER A 1 279 ? -15.266 -1.768 16.801 1.00 82.12 279 SER A N 1
ATOM 2119 C CA . SER A 1 279 ? -14.211 -1.457 15.830 1.00 82.12 279 SER A CA 1
ATOM 2120 C C . SER A 1 279 ? -13.500 -2.729 15.378 1.00 82.12 279 SER A C 1
ATOM 2122 O O . SER A 1 279 ? -12.899 -3.443 16.184 1.00 82.12 279 SER A O 1
ATOM 2124 N N . SER A 1 280 ? -13.514 -2.987 14.070 1.00 85.88 280 SER A N 1
ATOM 2125 C CA . SER A 1 280 ? -12.951 -4.205 13.485 1.00 85.88 280 SER A CA 1
ATOM 2126 C C . SER A 1 280 ? -11.900 -3.906 12.422 1.00 85.88 280 SER A C 1
ATOM 2128 O O . SER A 1 280 ? -12.121 -3.058 11.554 1.00 85.88 280 SER A O 1
ATOM 2130 N N . PRO A 1 281 ? -10.759 -4.619 12.435 1.00 83.88 281 PRO A N 1
ATOM 2131 C CA . PRO A 1 281 ? -9.752 -4.470 11.405 1.00 83.88 281 PRO A CA 1
ATOM 2132 C C . PRO A 1 281 ? -10.213 -5.192 10.136 1.00 83.88 281 PRO A C 1
ATOM 2134 O O . PRO A 1 281 ? -10.536 -6.378 10.152 1.00 83.88 281 PRO A O 1
ATOM 2137 N N . VAL A 1 282 ? -10.184 -4.486 9.010 1.00 85.56 282 VAL A N 1
ATOM 2138 C CA . VAL A 1 282 ? -10.463 -5.071 7.685 1.00 85.56 282 VAL A CA 1
ATOM 2139 C C . VAL A 1 282 ? -9.190 -5.573 6.986 1.00 85.56 282 VAL A C 1
ATOM 2141 O O . VAL A 1 282 ? -9.246 -6.135 5.896 1.00 85.56 282 VAL A O 1
ATOM 2144 N N . GLY A 1 283 ? -8.027 -5.379 7.618 1.00 78.19 283 GLY A N 1
ATOM 2145 C CA . GLY A 1 283 ? -6.701 -5.785 7.140 1.00 78.19 283 GLY A CA 1
ATOM 2146 C C . GLY A 1 283 ? -6.074 -4.812 6.137 1.00 78.19 283 GLY A C 1
ATOM 2147 O O . GLY A 1 283 ? -4.914 -4.437 6.289 1.00 78.19 283 GLY A O 1
ATOM 2148 N N . GLY A 1 284 ? -6.837 -4.344 5.150 1.00 80.62 284 GLY A N 1
ATOM 2149 C CA . GLY A 1 284 ? -6.347 -3.423 4.120 1.00 80.62 284 GLY A CA 1
ATOM 2150 C C . GLY A 1 284 ? -6.512 -1.946 4.444 1.00 80.62 284 GLY A C 1
ATOM 2151 O O . GLY A 1 284 ? -7.098 -1.564 5.458 1.00 80.62 284 GLY A O 1
ATOM 2152 N N . MET A 1 285 ? -6.042 -1.107 3.524 1.00 80.81 285 MET A N 1
ATOM 2153 C CA . MET A 1 285 ? -6.295 0.326 3.550 1.00 80.81 285 MET A CA 1
ATOM 2154 C C . MET A 1 285 ? -7.680 0.617 2.961 1.00 80.81 285 MET A C 1
ATOM 2156 O O . MET A 1 285 ? -7.950 0.325 1.795 1.00 80.81 285 MET A O 1
ATOM 2160 N N . VAL A 1 286 ? -8.568 1.193 3.772 1.00 84.19 286 VAL A N 1
ATOM 2161 C CA . VAL A 1 286 ? -9.861 1.710 3.306 1.00 84.19 286 VAL A CA 1
ATOM 2162 C C . VAL A 1 286 ? -9.621 3.100 2.742 1.00 84.19 286 VAL A C 1
ATOM 2164 O O . VAL A 1 286 ? -9.284 4.021 3.483 1.00 84.19 286 VAL A O 1
ATOM 2167 N N . TYR A 1 287 ? -9.757 3.250 1.426 1.00 76.62 287 TYR A N 1
ATOM 2168 C CA . TYR A 1 287 ? -9.443 4.506 0.755 1.00 76.62 287 TYR A CA 1
ATOM 2169 C C . TYR A 1 287 ? -10.506 4.882 -0.275 1.00 76.62 287 TYR A C 1
ATOM 2171 O O . TYR A 1 287 ? -10.669 4.212 -1.300 1.00 76.62 287 TYR A O 1
ATOM 2179 N N . GLY A 1 288 ? -11.237 5.965 0.005 1.00 74.19 288 GLY A N 1
ATOM 2180 C CA . GLY A 1 288 ? -12.306 6.470 -0.860 1.00 74.19 288 GLY A CA 1
ATOM 2181 C C . GLY A 1 288 ? -13.469 5.493 -1.058 1.00 74.19 288 GLY A C 1
ATOM 2182 O O . GLY A 1 288 ? -14.210 5.657 -2.018 1.00 74.19 288 GLY A O 1
ATOM 2183 N N . CYS A 1 289 ? -13.595 4.479 -0.197 1.00 81.94 289 CYS A N 1
ATOM 2184 C CA . CYS A 1 289 ? -14.661 3.481 -0.222 1.00 81.94 289 CYS A CA 1
ATOM 2185 C C . CYS A 1 289 ? -15.618 3.772 0.935 1.00 81.94 289 CYS A C 1
ATOM 2187 O O . CYS A 1 289 ? -15.191 3.780 2.091 1.00 81.94 289 CYS A O 1
ATOM 2189 N N . ARG A 1 290 ? -16.897 4.008 0.648 1.00 84.75 290 ARG A N 1
ATOM 2190 C CA . ARG A 1 290 ? -17.928 4.134 1.681 1.00 84.75 290 ARG A CA 1
ATOM 2191 C C . ARG A 1 290 ? -18.430 2.748 2.100 1.00 84.75 290 ARG A C 1
ATOM 2193 O O . ARG A 1 290 ? -18.543 1.865 1.243 1.00 84.75 290 ARG A O 1
ATOM 2200 N N . PRO A 1 291 ? -18.722 2.533 3.395 1.00 89.62 291 PRO A N 1
ATOM 2201 C CA . PRO A 1 291 ? -19.342 1.297 3.842 1.00 89.62 291 PRO A CA 1
ATOM 2202 C C . PRO A 1 291 ? -20.785 1.207 3.338 1.00 89.62 291 PRO A C 1
ATOM 2204 O O . PRO A 1 291 ? -21.518 2.195 3.360 1.00 89.62 291 PRO A O 1
ATOM 2207 N N . THR A 1 292 ? -21.204 0.008 2.942 1.00 90.06 292 THR A N 1
ATOM 2208 C CA . THR A 1 292 ? -22.592 -0.292 2.568 1.00 90.06 292 THR A CA 1
ATOM 2209 C C . THR A 1 292 ? -23.217 -1.199 3.608 1.00 90.06 292 THR A C 1
ATOM 2211 O O . THR A 1 292 ? -22.707 -2.285 3.871 1.00 90.06 292 THR A O 1
ATOM 2214 N N . VAL A 1 293 ? -24.338 -0.764 4.181 1.00 89.75 293 VAL A N 1
ATOM 2215 C CA . VAL A 1 293 ? -25.112 -1.558 5.139 1.00 89.75 293 VAL A CA 1
ATOM 2216 C C . VAL A 1 293 ? -26.246 -2.270 4.404 1.00 89.75 293 VAL A C 1
ATOM 2218 O O . VAL A 1 293 ? -27.050 -1.620 3.737 1.00 89.75 293 VAL A O 1
ATOM 2221 N N . ILE A 1 294 ? -26.297 -3.600 4.498 1.00 87.94 294 ILE A N 1
ATOM 2222 C CA . ILE A 1 294 ? -27.346 -4.432 3.888 1.00 87.94 294 ILE A CA 1
ATOM 2223 C C . ILE A 1 294 ? -27.486 -5.764 4.637 1.00 87.94 294 ILE A C 1
ATOM 2225 O O . ILE A 1 294 ? -26.481 -6.359 5.014 1.00 87.94 294 ILE A O 1
ATOM 2229 N N . ASP A 1 295 ? -28.714 -6.236 4.863 1.00 87.94 295 ASP A N 1
ATOM 2230 C CA . ASP A 1 295 ? -29.026 -7.552 5.454 1.00 87.94 295 ASP A CA 1
ATOM 2231 C C . ASP A 1 295 ? -28.223 -7.886 6.729 1.00 87.94 295 ASP A C 1
ATOM 2233 O O . ASP A 1 295 ? -27.640 -8.971 6.856 1.00 87.94 295 ASP A O 1
ATOM 2237 N N . GLY A 1 296 ? -28.130 -6.919 7.650 1.00 88.44 296 GLY A N 1
ATOM 2238 C CA . GLY A 1 296 ? -27.376 -7.053 8.903 1.00 88.44 296 GLY A CA 1
ATOM 2239 C C . GLY A 1 296 ? -25.853 -7.106 8.727 1.00 88.44 296 GLY A C 1
ATOM 2240 O O . GLY A 1 296 ? -25.148 -7.538 9.639 1.00 88.44 296 GLY A O 1
ATOM 2241 N N . LYS A 1 297 ? -25.329 -6.687 7.569 1.00 92.38 297 LYS A N 1
ATOM 2242 C CA . LYS A 1 297 ? -23.899 -6.686 7.232 1.00 92.38 297 LYS A CA 1
ATOM 2243 C C . LYS A 1 297 ? -23.418 -5.285 6.896 1.00 92.38 297 LYS A C 1
ATOM 2245 O O . LYS A 1 297 ? -24.165 -4.478 6.350 1.00 92.38 297 LYS A O 1
ATOM 2250 N N . VAL A 1 298 ? -22.142 -5.035 7.157 1.00 93.50 298 VAL A N 1
ATOM 2251 C CA . VAL A 1 298 ? -21.390 -3.878 6.671 1.00 93.50 298 VAL A CA 1
ATOM 2252 C C . VAL A 1 298 ? -20.381 -4.375 5.644 1.00 93.50 298 VAL A C 1
ATOM 2254 O O . VAL A 1 298 ? -19.477 -5.139 5.976 1.00 93.50 298 VAL A O 1
ATOM 2257 N N . LEU A 1 299 ? -20.536 -3.954 4.394 1.00 94.00 299 LEU A N 1
ATOM 2258 C CA . LEU A 1 299 ? -19.606 -4.236 3.307 1.00 94.00 299 LEU A CA 1
ATOM 2259 C C . LEU A 1 299 ? -18.644 -3.070 3.146 1.00 94.00 299 LEU A C 1
ATOM 2261 O O . LEU A 1 299 ? -19.070 -1.917 3.098 1.00 94.00 299 LEU A O 1
ATOM 2265 N N . ILE A 1 300 ? -17.357 -3.362 3.008 1.00 93.88 300 ILE A N 1
ATOM 2266 C CA . ILE A 1 300 ? -16.344 -2.336 2.784 1.00 93.88 300 ILE A CA 1
ATOM 2267 C C . ILE A 1 300 ? -15.244 -2.848 1.859 1.00 93.88 300 ILE A C 1
ATOM 2269 O O . ILE A 1 300 ? -14.754 -3.972 1.996 1.00 93.88 300 ILE A O 1
ATOM 2273 N N . GLY A 1 301 ? -14.887 -2.010 0.888 1.00 91.62 301 GLY A N 1
ATOM 2274 C CA . GLY A 1 301 ? -13.763 -2.237 -0.008 1.00 91.62 301 GLY A CA 1
ATOM 2275 C C . GLY A 1 301 ? -12.451 -1.822 0.647 1.00 91.62 301 GLY A C 1
ATOM 2276 O O . GLY A 1 301 ? -12.368 -0.780 1.299 1.00 91.62 301 GLY A O 1
ATOM 2277 N N . SER A 1 302 ? -11.416 -2.627 0.450 1.00 88.94 302 SER A N 1
ATOM 2278 C CA . SER A 1 302 ? -10.055 -2.316 0.859 1.00 88.94 302 SER A CA 1
ATOM 2279 C C . SER A 1 302 ? -9.081 -2.471 -0.300 1.00 88.94 302 SER A C 1
ATOM 2281 O O . SER A 1 302 ? -9.301 -3.209 -1.270 1.00 88.94 302 SER A O 1
ATOM 2283 N N . ARG A 1 303 ? -7.964 -1.765 -0.172 1.00 82.75 303 ARG A N 1
ATOM 2284 C CA . ARG A 1 303 ? -6.803 -1.877 -1.044 1.00 82.75 303 ARG A CA 1
ATOM 2285 C C . ARG A 1 303 ? -5.626 -2.418 -0.265 1.00 82.75 303 ARG A C 1
ATOM 2287 O O . ARG A 1 303 ? -5.559 -2.276 0.959 1.00 82.75 303 ARG A O 1
ATOM 2294 N N . ARG A 1 304 ? -4.690 -3.001 -0.997 1.00 76.69 304 ARG A N 1
ATOM 2295 C CA . ARG A 1 304 ? -3.358 -3.270 -0.492 1.00 76.69 304 ARG A CA 1
ATOM 2296 C C . ARG A 1 304 ? -2.711 -1.946 -0.125 1.00 76.69 304 ARG A C 1
ATOM 2298 O O . ARG A 1 304 ? -2.913 -0.932 -0.795 1.00 76.69 304 ARG A O 1
ATOM 2305 N N . ASP A 1 305 ? -1.946 -1.973 0.950 1.00 71.31 305 ASP A N 1
ATOM 2306 C CA . ASP A 1 305 ? -0.813 -1.072 1.084 1.00 71.31 305 ASP A CA 1
ATOM 2307 C C . ASP A 1 305 ? 0.453 -1.870 0.754 1.00 71.31 305 ASP A C 1
ATOM 2309 O O . ASP A 1 305 ? 0.399 -3.084 0.550 1.00 71.31 305 ASP A O 1
ATOM 2313 N N . ASP A 1 306 ? 1.599 -1.206 0.665 1.00 65.12 306 ASP A N 1
ATOM 2314 C CA . ASP A 1 306 ? 2.825 -1.852 0.184 1.00 65.12 306 ASP A CA 1
ATOM 2315 C C . ASP A 1 306 ? 3.374 -2.944 1.122 1.00 65.12 306 ASP A C 1
ATOM 2317 O O . ASP A 1 306 ? 4.338 -3.616 0.774 1.00 65.12 306 ASP A O 1
ATOM 2321 N N . ARG A 1 307 ? 2.748 -3.160 2.289 1.00 61.56 307 ARG A N 1
ATOM 2322 C CA . ARG A 1 307 ? 3.114 -4.198 3.266 1.00 61.56 307 ARG A CA 1
ATOM 2323 C C . ARG A 1 307 ? 1.966 -5.151 3.603 1.00 61.56 307 ARG A C 1
ATOM 2325 O O . ARG A 1 307 ? 2.057 -5.905 4.568 1.00 61.56 307 ARG A O 1
ATOM 2332 N N . SER A 1 308 ? 0.877 -5.120 2.839 1.00 62.31 308 SER A N 1
ATOM 2333 C CA . SER A 1 308 ? -0.307 -5.928 3.103 1.00 62.31 308 SER A CA 1
ATOM 2334 C C . SER A 1 308 ? -0.931 -6.409 1.805 1.00 62.31 308 SER A C 1
ATOM 2336 O O . SER A 1 308 ? -1.323 -5.615 0.957 1.00 62.31 308 SER A O 1
ATOM 2338 N N . ASP A 1 309 ? -1.129 -7.718 1.680 1.00 66.56 309 ASP A N 1
ATOM 2339 C CA . ASP A 1 309 ? -1.918 -8.335 0.612 1.00 66.56 309 ASP A CA 1
ATOM 2340 C C . ASP A 1 309 ? -3.442 -8.224 0.864 1.00 66.56 309 ASP A C 1
ATOM 2342 O O . ASP A 1 309 ? -4.266 -8.811 0.149 1.00 66.56 309 ASP A O 1
ATOM 2346 N N . PHE A 1 310 ? -3.855 -7.436 1.867 1.00 73.31 310 PHE A N 1
ATOM 2347 C CA . PHE A 1 310 ? -5.240 -7.336 2.314 1.00 73.31 310 PHE A CA 1
ATOM 2348 C C . PHE A 1 310 ? -6.125 -6.424 1.445 1.00 73.31 310 PHE A C 1
ATOM 2350 O O . PHE A 1 310 ? -6.761 -5.493 1.933 1.00 73.31 310 PHE A O 1
ATOM 2357 N N . ALA A 1 311 ? -6.246 -6.715 0.151 1.00 85.81 311 ALA A N 1
ATOM 2358 C CA . ALA A 1 311 ? -7.255 -6.092 -0.708 1.00 85.81 311 ALA A CA 1
ATOM 2359 C C . ALA A 1 311 ? -8.494 -6.952 -0.939 1.00 85.81 311 ALA A C 1
ATOM 2361 O O . ALA A 1 311 ? -8.433 -8.188 -0.921 1.00 85.81 311 ALA A O 1
ATOM 2362 N N . GLY A 1 312 ? -9.606 -6.278 -1.215 1.00 89.94 312 GLY A N 1
ATOM 2363 C CA . GLY A 1 312 ? -10.841 -6.899 -1.660 1.00 89.94 312 GLY A CA 1
ATOM 2364 C C . GLY A 1 312 ? -12.066 -6.324 -0.972 1.00 89.94 312 GLY A C 1
ATOM 2365 O O . GLY A 1 312 ? -12.049 -5.197 -0.485 1.00 89.94 312 GLY A O 1
ATOM 2366 N N . VAL A 1 313 ? -13.139 -7.108 -0.927 1.00 93.25 313 VAL A N 1
ATOM 2367 C CA . VAL A 1 313 ? -14.358 -6.744 -0.194 1.00 93.25 313 VAL A CA 1
ATOM 2368 C C . VAL A 1 313 ? -14.426 -7.553 1.087 1.00 93.25 313 VAL A C 1
ATOM 2370 O O . VAL A 1 313 ? -14.289 -8.776 1.064 1.00 93.25 313 VAL A O 1
ATOM 2373 N N . THR A 1 314 ? -14.652 -6.869 2.202 1.00 94.50 314 THR A N 1
ATOM 2374 C CA . THR A 1 314 ? -14.890 -7.491 3.504 1.00 94.50 314 THR A CA 1
ATOM 2375 C C . THR A 1 314 ? -16.334 -7.264 3.915 1.00 94.50 314 THR A C 1
ATOM 2377 O O . THR A 1 314 ? -16.825 -6.140 3.819 1.00 94.50 314 THR A O 1
ATOM 2380 N N . ALA A 1 315 ? -16.990 -8.318 4.400 1.00 95.56 315 ALA A N 1
ATOM 2381 C CA . ALA A 1 315 ? -18.270 -8.212 5.084 1.00 95.56 315 ALA A CA 1
ATOM 2382 C C . ALA A 1 315 ? -18.085 -8.409 6.584 1.00 95.56 315 ALA A C 1
ATOM 2384 O O . ALA A 1 315 ? -17.487 -9.394 7.030 1.00 95.56 315 ALA A O 1
ATOM 2385 N N . LEU A 1 316 ? -18.627 -7.476 7.355 1.00 95.38 316 LEU A N 1
ATOM 2386 C CA . LEU A 1 316 ? -18.688 -7.521 8.807 1.00 95.38 316 LEU A CA 1
ATOM 2387 C C . LEU A 1 316 ? -20.143 -7.671 9.248 1.00 95.38 316 LEU A C 1
ATOM 2389 O O . LEU A 1 316 ? -21.049 -7.169 8.590 1.00 95.38 316 LEU A O 1
ATOM 2393 N N . GLU A 1 317 ? -20.367 -8.336 10.367 1.00 92.69 317 GLU A N 1
ATOM 2394 C CA . GLU A 1 317 ? -21.649 -8.342 11.059 1.00 92.69 317 GLU A CA 1
ATOM 2395 C C . GLU A 1 317 ? -21.949 -6.938 11.595 1.00 92.69 317 GLU A C 1
ATOM 2397 O O . GLU A 1 317 ? -21.109 -6.336 12.260 1.00 92.69 317 GLU A O 1
ATOM 2402 N N . LEU A 1 318 ? -23.145 -6.411 11.333 1.00 88.38 318 LEU A N 1
ATOM 2403 C CA . LEU A 1 318 ? -23.542 -5.083 11.809 1.00 88.38 318 LEU A CA 1
ATOM 2404 C C . LEU A 1 318 ? -23.612 -5.016 13.342 1.00 88.38 318 LEU A C 1
ATOM 2406 O O . LEU A 1 318 ? -23.327 -3.969 13.916 1.00 88.38 318 LEU A O 1
ATOM 2410 N N . ALA A 1 319 ? -23.973 -6.124 13.996 1.00 84.25 319 ALA A N 1
ATOM 2411 C CA . ALA A 1 319 ? -24.183 -6.171 15.437 1.00 84.25 319 ALA A CA 1
ATOM 2412 C C . ALA A 1 319 ? -22.878 -6.034 16.243 1.00 84.25 319 ALA A C 1
ATOM 2414 O O . ALA A 1 319 ? -22.808 -5.223 17.163 1.00 84.25 319 ALA A O 1
ATOM 2415 N N . GLY A 1 320 ? -21.846 -6.807 15.887 1.00 80.56 320 GLY A N 1
ATOM 2416 C CA . GLY A 1 320 ? -20.589 -6.868 16.644 1.00 80.56 320 GLY A CA 1
ATOM 2417 C C . GLY A 1 320 ? -19.321 -6.635 15.825 1.00 80.56 320 GLY A C 1
ATOM 2418 O O . GLY A 1 320 ? -18.219 -6.821 16.336 1.00 80.56 320 GLY A O 1
ATOM 2419 N N . GLY A 1 321 ? -19.438 -6.295 14.541 1.00 88.12 321 GLY A N 1
ATOM 2420 C CA . GLY A 1 321 ? -18.290 -6.067 13.665 1.00 88.12 321 GLY A CA 1
ATOM 2421 C C . GLY A 1 321 ? -17.507 -7.330 13.311 1.00 88.12 321 GLY A C 1
ATOM 2422 O O . GLY A 1 321 ? -16.435 -7.231 12.710 1.00 88.12 321 GLY A O 1
ATOM 2423 N N . LYS A 1 322 ? -17.984 -8.525 13.679 1.00 92.00 322 LYS A N 1
ATOM 2424 C CA . LYS A 1 322 ? -17.302 -9.789 13.383 1.00 92.00 322 LYS A CA 1
ATOM 2425 C C . LYS A 1 322 ? -17.175 -9.966 11.873 1.00 92.00 322 LYS A C 1
ATOM 2427 O O . LYS A 1 322 ? -18.155 -9.837 11.147 1.00 92.00 322 LYS A O 1
ATOM 2432 N N . ARG A 1 323 ? -15.983 -10.310 11.378 1.00 95.12 323 ARG A N 1
ATOM 2433 C CA . ARG A 1 323 ? -15.803 -10.618 9.953 1.00 95.12 323 ARG A CA 1
ATOM 2434 C C . ARG A 1 323 ? -16.586 -11.877 9.583 1.00 95.12 323 ARG A C 1
ATOM 2436 O O . ARG A 1 323 ? -16.302 -12.948 10.112 1.00 95.12 323 ARG A O 1
ATOM 2443 N N . LEU A 1 324 ? -17.528 -11.730 8.657 1.00 95.75 324 LEU A N 1
ATOM 2444 C CA . LEU A 1 324 ? -18.349 -12.817 8.128 1.00 95.75 324 LEU A CA 1
ATOM 2445 C C . LEU A 1 324 ? -17.634 -13.523 6.977 1.00 95.75 324 LEU A C 1
ATOM 2447 O O . LEU A 1 324 ? -17.470 -14.737 6.997 1.00 95.75 324 LEU A O 1
ATOM 2451 N N . TRP A 1 325 ? -17.159 -12.755 5.997 1.00 95.25 325 TRP A N 1
ATOM 2452 C CA . TRP A 1 325 ? -16.418 -13.276 4.851 1.00 95.25 325 TRP A CA 1
ATOM 2453 C C . TRP A 1 325 ? -15.514 -12.207 4.230 1.00 95.25 325 TRP A C 1
ATOM 2455 O O . TRP A 1 325 ? -15.605 -11.013 4.540 1.00 95.25 325 TRP A O 1
ATOM 2465 N N . ARG A 1 326 ? -14.622 -12.653 3.340 1.00 92.50 326 ARG A N 1
ATOM 2466 C CA . ARG A 1 326 ? -13.757 -11.798 2.523 1.00 92.50 326 ARG A CA 1
ATOM 2467 C C . ARG A 1 326 ? -13.688 -12.330 1.095 1.00 92.50 326 ARG A C 1
ATOM 2469 O O . ARG A 1 326 ? -13.433 -13.511 0.893 1.00 92.50 326 ARG A O 1
ATOM 2476 N N . ALA A 1 327 ? -13.819 -11.429 0.128 1.00 91.69 327 ALA A N 1
ATOM 2477 C CA . ALA A 1 327 ? -13.591 -11.696 -1.287 1.00 91.69 327 ALA A CA 1
ATOM 2478 C C . ALA A 1 327 ? -12.225 -11.109 -1.710 1.00 91.69 327 ALA A C 1
ATOM 2480 O O . ALA A 1 327 ? -12.106 -9.883 -1.768 1.00 91.69 327 ALA A O 1
ATOM 2481 N N . PRO A 1 328 ? -11.179 -11.918 -1.987 1.00 87.75 328 PRO A N 1
ATOM 2482 C CA . PRO A 1 328 ? -9.823 -11.450 -2.323 1.00 87.75 328 PRO A CA 1
ATOM 2483 C C . PRO A 1 328 ? -9.685 -11.071 -3.811 1.00 87.75 328 PRO A C 1
ATOM 2485 O O . PRO A 1 328 ? -8.906 -11.627 -4.575 1.00 87.75 328 PRO A O 1
ATOM 2488 N N . VAL 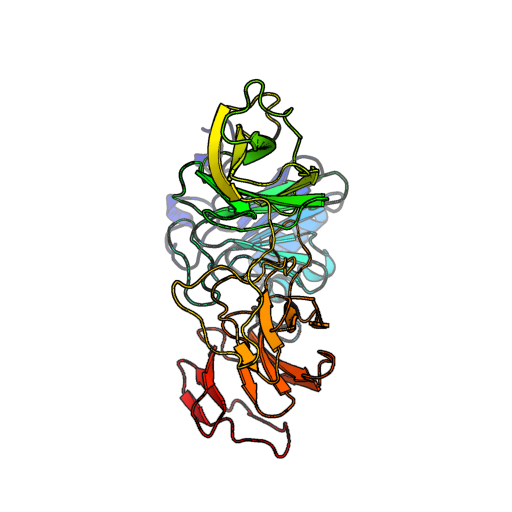A 1 329 ? -10.478 -10.096 -4.225 1.00 78.81 329 VAL A N 1
ATOM 2489 C CA . VAL A 1 329 ? -10.716 -9.670 -5.618 1.00 78.81 329 VAL A CA 1
ATOM 2490 C C . VAL A 1 329 ? -9.772 -8.559 -6.111 1.00 78.81 329 VAL A C 1
ATOM 2492 O O . VAL A 1 329 ? -9.975 -7.986 -7.181 1.00 78.81 329 VAL A O 1
ATOM 2495 N N . GLY A 1 330 ? -8.714 -8.265 -5.348 1.00 80.56 330 GLY A N 1
ATOM 2496 C CA . GLY A 1 330 ? -7.764 -7.179 -5.618 1.00 80.56 330 GLY A CA 1
ATOM 2497 C C . GLY A 1 330 ? -8.232 -5.818 -5.095 1.00 80.56 330 GLY A C 1
ATOM 2498 O O . GLY A 1 330 ? -9.234 -5.732 -4.388 1.00 80.56 330 GLY A O 1
ATOM 2499 N N . ASP A 1 331 ? -7.474 -4.753 -5.387 1.00 83.50 331 ASP A N 1
ATOM 2500 C CA . ASP A 1 331 ? -7.745 -3.423 -4.818 1.00 83.50 331 ASP A CA 1
ATOM 2501 C C . ASP A 1 331 ? -9.086 -2.883 -5.294 1.00 83.50 331 ASP A C 1
ATOM 2503 O O . ASP A 1 331 ? -9.280 -2.642 -6.490 1.00 83.50 331 ASP A O 1
ATOM 2507 N N . VAL A 1 332 ? -9.980 -2.634 -4.343 1.00 86.06 332 VAL A N 1
ATOM 2508 C CA . VAL A 1 332 ? -11.279 -2.022 -4.605 1.00 86.06 332 VAL A CA 1
ATOM 2509 C C . VAL A 1 332 ? -11.115 -0.511 -4.706 1.00 86.06 332 VAL A C 1
ATOM 2511 O O . VAL A 1 332 ? -10.522 0.127 -3.833 1.00 86.06 332 VAL A O 1
ATOM 2514 N N . LYS A 1 333 ? -11.635 0.080 -5.783 1.00 79.81 333 LYS A N 1
ATOM 2515 C CA . LYS A 1 333 ? -11.763 1.530 -5.911 1.00 79.81 333 LYS A CA 1
ATOM 2516 C C . LYS A 1 333 ? -13.218 1.932 -5.674 1.00 79.81 333 LYS A C 1
ATOM 2518 O O . LYS A 1 333 ? -14.127 1.297 -6.205 1.00 79.81 333 LYS A O 1
ATOM 2523 N N . TYR A 1 334 ? -13.404 3.029 -4.946 1.00 79.19 334 TYR A N 1
ATOM 2524 C CA . TYR A 1 334 ? -14.715 3.595 -4.623 1.00 79.19 334 TYR A CA 1
ATOM 2525 C C . TYR A 1 334 ? -15.632 2.634 -3.849 1.00 79.19 334 TYR A C 1
ATOM 2527 O O . TYR A 1 334 ? -15.172 1.743 -3.140 1.00 79.19 334 TYR A O 1
ATOM 2535 N N . ASP A 1 335 ? -16.937 2.861 -3.939 1.00 85.31 335 ASP A N 1
ATOM 2536 C CA . ASP A 1 335 ? -17.931 2.205 -3.103 1.00 85.31 335 ASP A CA 1
ATOM 2537 C C . ASP A 1 335 ? -18.201 0.757 -3.540 1.00 85.31 335 ASP A C 1
ATOM 2539 O O . ASP A 1 335 ? -18.195 0.418 -4.728 1.00 85.31 335 ASP A O 1
ATOM 2543 N N . VAL A 1 336 ? -18.487 -0.095 -2.555 1.00 89.19 336 VAL A N 1
ATOM 2544 C CA . VAL A 1 336 ? -19.082 -1.418 -2.772 1.00 89.19 336 VAL A CA 1
ATOM 2545 C C . VAL A 1 336 ? -20.586 -1.239 -2.678 1.00 89.19 336 VAL A C 1
ATOM 2547 O O . VAL A 1 336 ? -21.075 -0.876 -1.617 1.00 89.19 336 VAL A O 1
ATOM 2550 N N . LEU A 1 337 ? -21.334 -1.488 -3.746 1.00 88.50 337 LEU A N 1
ATOM 2551 C CA . LEU A 1 337 ? -22.790 -1.337 -3.750 1.00 88.50 337 LEU A CA 1
ATOM 2552 C C . LEU A 1 337 ? -23.465 -2.701 -3.787 1.00 88.50 337 LEU A C 1
ATOM 2554 O O . LEU A 1 337 ? -23.015 -3.591 -4.495 1.00 88.50 337 LEU A O 1
ATOM 2558 N N . ALA A 1 338 ? -24.559 -2.868 -3.054 1.00 86.62 338 ALA A N 1
ATOM 2559 C CA . ALA A 1 338 ? -25.305 -4.121 -3.029 1.00 86.62 338 ALA A CA 1
ATOM 2560 C C . ALA A 1 338 ? -26.722 -3.940 -3.584 1.00 86.62 338 ALA A C 1
ATOM 2562 O O . ALA A 1 338 ? -27.376 -2.928 -3.321 1.00 86.62 338 ALA A O 1
ATOM 2563 N N . HIS A 1 339 ? -27.177 -4.927 -4.356 1.00 83.00 339 HIS A N 1
ATOM 2564 C CA . HIS A 1 339 ? -28.532 -5.020 -4.892 1.00 83.00 339 HIS A CA 1
ATOM 2565 C C . HIS A 1 339 ? -28.966 -6.491 -4.935 1.00 83.00 339 HIS A C 1
ATOM 2567 O O . HIS A 1 339 ? -28.274 -7.334 -5.516 1.00 83.00 339 HIS A O 1
ATOM 2573 N N . GLY A 1 340 ? -30.104 -6.805 -4.307 1.00 84.06 340 GLY A N 1
ATOM 2574 C CA . GLY A 1 340 ? -30.507 -8.190 -4.061 1.00 84.06 340 GLY A CA 1
ATOM 2575 C C . GLY A 1 340 ? -29.426 -8.944 -3.278 1.00 84.06 340 GLY A C 1
ATOM 2576 O O . GLY A 1 340 ? -28.847 -8.401 -2.346 1.00 84.06 340 GLY A O 1
ATOM 2577 N N . GLN A 1 341 ? -29.107 -10.170 -3.699 1.00 89.94 341 GLN A N 1
ATOM 2578 C CA . GLN A 1 341 ? -28.074 -11.020 -3.083 1.00 89.94 341 GLN A CA 1
ATOM 2579 C C . GLN A 1 341 ? -26.683 -10.877 -3.733 1.00 89.94 341 GLN A C 1
ATOM 2581 O O . GLN A 1 341 ? -25.870 -11.806 -3.719 1.00 89.94 341 GLN A O 1
ATOM 2586 N N . THR A 1 342 ? -26.394 -9.724 -4.344 1.00 90.19 342 THR A N 1
ATOM 2587 C CA . THR A 1 342 ? -25.124 -9.479 -5.041 1.00 90.19 342 THR A CA 1
ATOM 2588 C C . THR A 1 342 ? -24.534 -8.125 -4.656 1.00 90.19 342 THR A C 1
ATOM 2590 O O . THR A 1 342 ? -25.224 -7.106 -4.663 1.00 90.19 342 THR A O 1
ATOM 2593 N N . ALA A 1 343 ? -23.234 -8.112 -4.361 1.00 91.19 343 ALA A N 1
ATOM 2594 C CA . ALA A 1 343 ? -22.435 -6.905 -4.210 1.00 91.19 343 ALA A CA 1
ATOM 2595 C C . ALA A 1 343 ? -21.573 -6.661 -5.452 1.00 91.19 343 ALA A C 1
ATOM 2597 O O . ALA A 1 343 ? -20.950 -7.576 -5.988 1.00 91.19 343 ALA A O 1
ATOM 2598 N N . TYR A 1 344 ? -21.515 -5.406 -5.873 1.00 89.88 344 TYR A N 1
ATOM 2599 C CA . TYR A 1 344 ? -20.802 -4.914 -7.035 1.00 89.88 344 TYR A CA 1
ATOM 2600 C C . TYR A 1 344 ? -19.764 -3.886 -6.611 1.00 89.88 344 TYR A C 1
ATOM 2602 O O . TYR A 1 344 ? -20.015 -3.039 -5.755 1.00 89.88 344 TYR A O 1
ATOM 2610 N N . PHE A 1 345 ? -18.595 -3.940 -7.231 1.00 88.00 345 PHE A N 1
ATOM 2611 C CA . PHE A 1 345 ? -17.520 -2.985 -6.989 1.00 88.00 345 PHE A CA 1
ATOM 2612 C C . PHE A 1 345 ? -16.586 -2.956 -8.191 1.00 88.00 345 PHE A C 1
ATOM 2614 O O . PHE A 1 345 ? -16.545 -3.887 -9.000 1.00 88.00 345 PHE A O 1
ATOM 2621 N N . ILE A 1 346 ? -15.816 -1.881 -8.310 1.00 83.38 346 ILE A N 1
ATOM 2622 C CA . ILE A 1 346 ? -14.832 -1.752 -9.377 1.00 83.38 346 ILE A CA 1
ATOM 2623 C C . ILE A 1 346 ? -13.450 -1.920 -8.760 1.00 83.38 346 ILE A C 1
ATOM 2625 O O . ILE A 1 346 ? -13.159 -1.357 -7.708 1.00 83.38 346 ILE A O 1
ATOM 2629 N N . SER A 1 347 ? -12.579 -2.689 -9.404 1.00 81.62 347 SER A N 1
ATOM 2630 C CA . SER A 1 347 ? -11.178 -2.751 -9.000 1.00 81.62 347 SER A CA 1
ATOM 2631 C C . SER A 1 347 ? -10.360 -1.613 -9.616 1.00 81.62 347 SER A C 1
ATOM 2633 O O . SER A 1 347 ? -10.725 -1.004 -10.630 1.00 81.62 347 SER A O 1
ATOM 2635 N N . SER A 1 348 ? -9.200 -1.347 -9.031 1.00 75.00 348 SER A N 1
ATOM 2636 C CA . SER A 1 348 ? -8.163 -0.450 -9.563 1.00 75.00 348 SER A CA 1
ATOM 2637 C C . SER A 1 348 ? -7.754 -0.763 -11.012 1.00 75.00 348 SER A C 1
ATOM 2639 O O . SER A 1 348 ? -7.364 0.141 -11.746 1.00 75.00 348 SER A O 1
ATOM 2641 N N . ARG A 1 349 ? -7.937 -2.011 -11.476 1.00 72.69 349 ARG A N 1
ATOM 2642 C CA . ARG A 1 349 ? -7.735 -2.432 -12.878 1.00 72.69 349 ARG A CA 1
ATOM 2643 C C . ARG A 1 349 ? -8.896 -2.089 -13.815 1.00 72.69 349 ARG A C 1
ATOM 2645 O O . ARG A 1 349 ? -8.934 -2.584 -14.938 1.00 72.69 349 ARG A O 1
ATOM 2652 N N . ASN A 1 350 ? -9.853 -1.270 -13.376 1.00 73.38 350 ASN A N 1
ATOM 2653 C CA . ASN A 1 350 ? -11.052 -0.923 -14.149 1.00 73.38 350 ASN A CA 1
ATOM 2654 C C . ASN A 1 350 ? -11.866 -2.161 -14.563 1.00 73.38 350 ASN A C 1
ATOM 2656 O O . ASN A 1 350 ? -12.360 -2.257 -15.685 1.00 73.38 350 ASN A O 1
ATOM 2660 N N . LYS A 1 351 ? -11.997 -3.120 -13.646 1.00 78.75 351 LYS A N 1
ATOM 2661 C CA . LYS A 1 351 ? -12.828 -4.310 -13.821 1.00 78.75 351 LYS A CA 1
ATOM 2662 C C . LYS A 1 351 ? -14.013 -4.217 -12.862 1.00 78.75 351 LYS A C 1
ATOM 2664 O O . LYS A 1 351 ? -13.801 -3.980 -11.675 1.00 78.75 351 LYS A O 1
ATOM 2669 N N . LEU A 1 352 ? -15.237 -4.337 -13.375 1.00 84.44 352 LEU A N 1
ATOM 2670 C CA . LEU A 1 352 ? -16.441 -4.470 -12.551 1.00 84.44 352 LEU A CA 1
ATOM 2671 C C . LEU A 1 352 ? -16.517 -5.914 -12.078 1.00 84.44 352 LEU A C 1
ATOM 2673 O O . LEU A 1 352 ? -16.425 -6.828 -12.893 1.00 84.44 352 LEU A O 1
ATOM 2677 N N . HIS A 1 353 ? -16.694 -6.119 -10.786 1.00 88.56 353 HIS A N 1
ATOM 2678 C CA . HIS A 1 353 ? -16.858 -7.434 -10.191 1.00 88.56 353 HIS A CA 1
ATOM 2679 C C . HIS A 1 353 ? -18.222 -7.538 -9.525 1.00 88.56 353 HIS A C 1
ATOM 2681 O O . HIS A 1 353 ? -18.738 -6.548 -9.005 1.00 88.56 353 HIS A O 1
ATOM 2687 N N . ALA A 1 354 ? -18.763 -8.750 -9.523 1.00 91.38 354 ALA A N 1
ATOM 2688 C CA . ALA A 1 354 ? -19.948 -9.134 -8.780 1.00 91.38 354 ALA A CA 1
ATOM 2689 C C . ALA A 1 354 ? -19.584 -10.279 -7.829 1.00 91.38 354 ALA A C 1
ATOM 2691 O O . ALA A 1 354 ? -19.007 -11.280 -8.257 1.00 91.38 354 ALA A O 1
ATOM 2692 N N . VAL A 1 355 ? -19.927 -10.149 -6.550 1.00 93.19 355 VAL A N 1
ATOM 2693 C CA . VAL A 1 355 ? -19.752 -11.192 -5.530 1.00 93.19 355 VAL A CA 1
ATOM 2694 C C . VAL A 1 355 ? -21.072 -11.477 -4.828 1.00 93.19 355 VAL A C 1
ATOM 2696 O O . VAL A 1 355 ? -21.929 -10.606 -4.696 1.00 93.19 355 VAL A O 1
ATOM 2699 N N . ASP A 1 356 ? -21.246 -12.712 -4.387 1.00 93.75 356 ASP A N 1
ATOM 2700 C CA . ASP A 1 356 ? -22.404 -13.138 -3.612 1.00 93.75 356 ASP A CA 1
ATOM 2701 C C . ASP A 1 356 ? -22.413 -12.560 -2.184 1.00 93.75 356 ASP A C 1
ATOM 2703 O O . ASP A 1 356 ? -21.367 -12.518 -1.537 1.00 93.75 356 ASP A O 1
ATOM 2707 N N . LEU A 1 357 ? -23.578 -12.161 -1.659 1.00 92.81 357 LEU A N 1
ATOM 2708 C CA . LEU A 1 357 ? -23.683 -11.627 -0.292 1.00 92.81 357 LEU A CA 1
ATOM 2709 C C . LEU A 1 357 ? -23.599 -12.683 0.819 1.00 92.81 357 LEU A C 1
ATOM 2711 O O . LEU A 1 357 ? -23.250 -12.328 1.951 1.00 92.81 357 LEU A O 1
ATOM 2715 N N . ALA A 1 358 ? -23.910 -13.951 0.543 1.00 93.62 358 ALA A N 1
ATOM 2716 C CA . ALA A 1 358 ? -23.892 -14.995 1.563 1.00 93.62 358 ALA A CA 1
ATOM 2717 C C . ALA A 1 358 ? -22.455 -15.385 1.933 1.00 93.62 358 ALA A C 1
ATOM 2719 O O . ALA A 1 358 ? -22.152 -15.547 3.114 1.00 93.62 358 ALA A O 1
ATOM 2720 N N . GLY A 1 359 ? -21.561 -15.479 0.941 1.00 93.25 359 GLY A N 1
ATOM 2721 C CA . GLY A 1 359 ? -20.186 -15.950 1.160 1.00 93.25 359 GLY A CA 1
ATOM 2722 C C . GLY A 1 359 ? -19.070 -15.149 0.492 1.00 93.25 359 GLY A C 1
ATOM 2723 O O . GLY A 1 359 ? -17.907 -15.521 0.626 1.00 93.25 359 GLY A O 1
ATOM 2724 N N . GLY A 1 360 ? -19.374 -14.087 -0.258 1.00 92.75 360 GLY A N 1
ATOM 2725 C CA . GLY A 1 360 ? -18.357 -13.292 -0.957 1.00 92.75 360 GLY A CA 1
ATOM 2726 C C . GLY A 1 360 ? -17.737 -13.980 -2.178 1.00 92.75 360 GLY A C 1
ATOM 2727 O O . GLY A 1 360 ? -16.703 -13.536 -2.674 1.00 92.75 360 GLY A O 1
ATOM 2728 N N . LYS A 1 361 ? -18.335 -15.068 -2.680 1.00 94.44 361 LYS A N 1
ATOM 2729 C CA . LYS A 1 361 ? -17.838 -15.779 -3.868 1.00 94.44 361 LYS A CA 1
ATOM 2730 C C . LYS A 1 361 ? -18.059 -14.932 -5.124 1.00 94.44 361 LYS A C 1
ATOM 2732 O O . LYS A 1 361 ? -19.157 -14.418 -5.327 1.00 94.44 361 LYS A O 1
ATOM 2737 N N . GLU A 1 362 ? -17.041 -14.806 -5.978 1.00 90.81 362 GLU A N 1
ATOM 2738 C CA . GLU A 1 362 ? -17.167 -14.090 -7.256 1.00 90.81 362 GLU A CA 1
ATOM 2739 C C . GLU A 1 362 ? -18.188 -14.796 -8.164 1.00 90.81 362 GLU A C 1
ATOM 2741 O O . GLU A 1 362 ? -18.067 -15.988 -8.448 1.00 90.81 362 GLU A O 1
ATOM 2746 N N . LYS A 1 363 ? -19.214 -14.049 -8.588 1.00 89.12 363 LYS A N 1
ATOM 2747 C CA . LYS A 1 363 ? -20.255 -14.481 -9.535 1.00 89.12 363 LYS A CA 1
ATOM 2748 C C . LYS A 1 363 ? -19.845 -14.220 -10.981 1.00 89.12 363 LYS A C 1
ATOM 2750 O O . LYS A 1 363 ? -20.270 -14.926 -11.887 1.00 89.12 363 LYS A O 1
ATOM 2755 N N . GLY A 1 364 ? -19.022 -13.202 -11.198 1.00 86.38 364 GLY A N 1
ATOM 2756 C CA . GLY A 1 364 ? -18.538 -12.831 -12.515 1.00 86.38 364 GLY A CA 1
ATOM 2757 C C . GLY A 1 364 ? -17.915 -11.449 -12.506 1.00 86.38 364 GLY A C 1
ATOM 2758 O O . GLY A 1 364 ? -17.975 -10.714 -11.515 1.00 86.38 364 GLY A O 1
ATOM 2759 N N . SER A 1 365 ? -17.299 -11.093 -13.626 1.00 85.12 365 SER A N 1
ATOM 2760 C CA . SER A 1 365 ? -16.668 -9.794 -13.756 1.00 85.12 365 SER A CA 1
ATOM 2761 C C . SER A 1 365 ? -16.462 -9.359 -15.202 1.00 85.12 365 SER A C 1
ATOM 2763 O O . SER A 1 365 ? -16.241 -10.170 -16.098 1.00 85.12 365 SER A O 1
ATOM 2765 N N . VAL A 1 366 ? -16.524 -8.046 -15.421 1.00 80.81 366 VAL A N 1
ATOM 2766 C CA . VAL A 1 366 ? -16.454 -7.403 -16.735 1.00 80.81 366 VAL A CA 1
ATOM 2767 C C . VAL A 1 366 ? -15.218 -6.512 -16.793 1.00 80.81 366 VAL A C 1
ATOM 2769 O O . VAL A 1 366 ? -15.039 -5.606 -15.978 1.00 80.81 366 VAL A O 1
ATOM 2772 N N . SER A 1 367 ? -14.341 -6.788 -17.756 1.00 73.62 367 SER A N 1
ATOM 2773 C CA . SER A 1 367 ? -13.143 -5.994 -18.051 1.00 73.62 367 SER A CA 1
ATOM 2774 C C . SER A 1 367 ? -13.397 -4.998 -19.185 1.00 73.62 367 SER A C 1
ATOM 2776 O O . SER A 1 367 ? -14.371 -5.125 -19.918 1.00 73.62 367 SER A O 1
ATOM 2778 N N . GLY A 1 368 ? -12.487 -4.038 -19.366 1.00 61.31 368 GLY A N 1
ATOM 2779 C CA . GLY A 1 368 ? -12.560 -3.085 -20.479 1.00 61.31 368 GLY A CA 1
ATOM 2780 C C . GLY A 1 368 ? -13.388 -1.836 -20.186 1.00 61.31 368 GLY A C 1
ATOM 2781 O O . GLY A 1 368 ? -13.755 -1.125 -21.116 1.00 61.31 368 GLY A O 1
ATOM 2782 N N . LEU A 1 369 ? -13.659 -1.539 -18.911 1.00 66.19 369 LEU A N 1
ATOM 2783 C CA . LEU A 1 369 ? -14.232 -0.249 -18.538 1.00 66.19 369 LEU A CA 1
ATOM 2784 C C . LEU A 1 369 ? -13.255 0.877 -18.901 1.00 66.19 369 LEU A C 1
ATOM 2786 O O . LEU A 1 369 ? -12.044 0.739 -18.695 1.00 66.19 369 LEU A O 1
ATOM 2790 N N . SER A 1 370 ? -13.779 1.992 -19.420 1.00 58.28 370 SER A N 1
ATOM 2791 C CA . SER A 1 370 ? -12.959 3.150 -19.792 1.00 58.28 370 SER A CA 1
ATOM 2792 C C . SER A 1 370 ? -12.088 3.603 -18.609 1.00 58.28 370 SER A C 1
ATOM 2794 O O . SER A 1 370 ? -12.543 3.737 -17.469 1.00 58.28 370 SER A O 1
ATOM 2796 N N . GLY A 1 371 ? -10.793 3.803 -18.863 1.00 52.88 371 GLY A N 1
ATOM 2797 C CA . GLY A 1 371 ? -9.797 3.971 -17.800 1.00 52.88 371 GLY A CA 1
ATOM 2798 C C . GLY A 1 371 ? -9.856 5.298 -17.041 1.00 52.88 371 GLY A C 1
ATOM 2799 O O . GLY A 1 371 ? -9.106 5.477 -16.082 1.00 52.88 371 GLY A O 1
ATOM 2800 N N . TRP A 1 372 ? -10.710 6.236 -17.460 1.00 51.81 372 TRP A N 1
ATOM 2801 C CA . TRP A 1 372 ? -10.612 7.629 -17.028 1.00 51.81 372 TRP A CA 1
ATOM 2802 C C . TRP A 1 372 ? -11.469 7.971 -15.809 1.00 51.81 372 TRP A C 1
ATOM 2804 O O . TRP A 1 372 ? -10.994 8.749 -14.989 1.00 51.81 372 TRP A O 1
ATOM 2814 N N . THR A 1 373 ? -12.643 7.356 -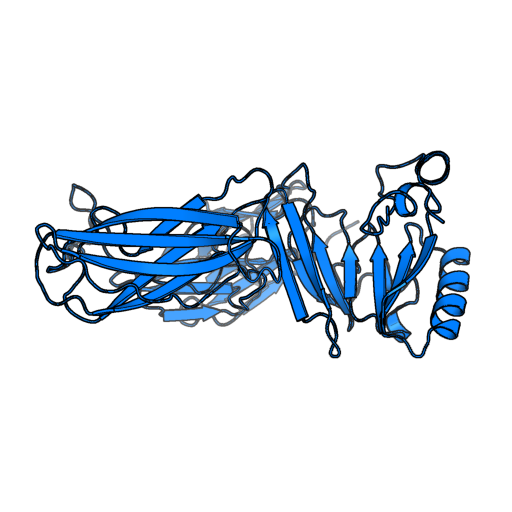15.630 1.00 56.84 373 THR A N 1
ATOM 2815 C CA . THR A 1 373 ? -13.484 7.476 -14.421 1.00 56.84 373 THR A CA 1
ATOM 2816 C C . THR A 1 373 ? -14.718 6.587 -14.580 1.00 56.84 373 THR A C 1
ATOM 2818 O O . THR A 1 373 ? -15.574 6.883 -15.408 1.00 56.84 373 THR A O 1
ATOM 2821 N N . CYS A 1 374 ? -14.821 5.511 -13.795 1.00 63.25 374 CYS A N 1
ATOM 2822 C CA . CYS A 1 374 ? -16.034 4.693 -13.700 1.00 63.25 374 CYS A CA 1
ATOM 2823 C C . CYS A 1 374 ? -16.450 4.623 -12.234 1.00 63.25 374 CYS A C 1
ATOM 2825 O O . CYS A 1 374 ? -15.643 4.201 -11.402 1.00 63.25 374 CYS A O 1
ATOM 2827 N N . TYR A 1 375 ? -17.685 5.014 -11.946 1.00 69.00 375 TYR A N 1
ATOM 2828 C CA . TYR A 1 375 ? -18.286 4.986 -10.619 1.00 69.00 375 TYR A CA 1
ATOM 2829 C C . TYR A 1 375 ? -19.506 4.084 -10.637 1.00 69.00 375 TYR A C 1
ATOM 2831 O O . TYR A 1 375 ? -20.205 4.008 -11.646 1.00 69.00 375 TYR A O 1
ATOM 2839 N N . LEU A 1 376 ? -19.780 3.437 -9.513 1.00 72.94 376 LEU A N 1
ATOM 2840 C CA . LEU A 1 376 ? -21.078 2.827 -9.291 1.00 72.94 376 LEU A CA 1
ATOM 2841 C C . LEU A 1 376 ? -21.963 3.841 -8.571 1.00 72.94 376 LEU A C 1
ATOM 2843 O O . LEU A 1 376 ? -21.520 4.513 -7.643 1.00 72.94 376 LEU A O 1
ATOM 2847 N N . GLY A 1 377 ? -23.199 3.966 -9.031 1.00 67.06 377 GLY A N 1
ATOM 2848 C CA . GLY A 1 377 ? -24.249 4.743 -8.394 1.00 67.06 377 GLY A CA 1
ATOM 2849 C C . GLY A 1 377 ? -25.407 3.830 -8.020 1.00 67.06 377 GLY A C 1
ATOM 2850 O O . GLY A 1 377 ? -25.656 2.823 -8.679 1.00 67.06 377 GLY A O 1
ATOM 2851 N N . ARG A 1 378 ? -26.129 4.188 -6.963 1.00 66.44 378 ARG A N 1
ATOM 2852 C CA . ARG A 1 378 ? -27.387 3.546 -6.589 1.00 66.44 378 ARG A CA 1
ATOM 2853 C C . ARG A 1 378 ? -28.477 4.609 -6.557 1.00 66.44 378 ARG A C 1
ATOM 2855 O O . ARG A 1 378 ? -28.279 5.674 -5.983 1.00 66.44 378 ARG A O 1
ATOM 2862 N N . SER A 1 379 ? -29.604 4.295 -7.177 1.00 61.91 379 SER A N 1
ATOM 2863 C CA . SER A 1 379 ? -30.888 4.967 -6.983 1.00 61.91 379 SER A CA 1
ATOM 2864 C C . SER A 1 379 ? -31.802 4.065 -6.148 1.00 61.91 379 SER A C 1
ATOM 2866 O O . SER A 1 379 ? -31.435 2.929 -5.830 1.00 61.91 379 SER A O 1
ATOM 2868 N N . GLU A 1 380 ? -32.991 4.547 -5.795 1.00 54.75 380 GLU A N 1
ATOM 2869 C CA . GLU A 1 380 ? -33.978 3.745 -5.061 1.00 54.75 380 GLU A CA 1
ATOM 2870 C C . GLU A 1 380 ? -34.363 2.460 -5.808 1.00 54.75 380 GLU A C 1
ATOM 2872 O O . GLU A 1 380 ? -34.561 1.421 -5.182 1.00 54.75 380 GLU A O 1
ATOM 2877 N N . THR A 1 381 ? -34.393 2.504 -7.143 1.00 55.41 381 THR A N 1
ATOM 2878 C CA . THR A 1 381 ? -34.909 1.414 -7.986 1.00 55.41 381 THR A CA 1
ATOM 2879 C C . THR A 1 381 ? -33.844 0.697 -8.814 1.00 55.41 381 THR A C 1
ATOM 2881 O O . THR A 1 381 ? -34.106 -0.389 -9.325 1.00 55.41 381 THR A O 1
ATOM 2884 N N . ALA A 1 382 ? -32.639 1.256 -8.949 1.00 58.53 382 ALA A N 1
ATOM 2885 C CA . ALA A 1 382 ? -31.611 0.704 -9.830 1.00 58.53 382 ALA A CA 1
ATOM 2886 C C . ALA A 1 382 ? -30.182 0.931 -9.330 1.00 58.53 382 ALA A C 1
ATOM 2888 O O . ALA A 1 382 ? -29.866 1.931 -8.679 1.00 58.53 382 ALA A O 1
ATOM 2889 N N . LEU A 1 383 ? -29.298 0.018 -9.727 1.00 66.38 383 LEU A N 1
ATOM 2890 C CA . LEU A 1 383 ? -27.856 0.218 -9.701 1.00 66.38 383 LEU A CA 1
ATOM 2891 C C . LEU A 1 383 ? -27.416 0.754 -11.070 1.00 66.38 383 LEU A C 1
ATOM 2893 O O . LEU A 1 383 ? -27.888 0.293 -12.097 1.00 66.38 383 LEU A O 1
ATOM 2897 N N . GLY A 1 384 ? -26.522 1.731 -11.113 1.00 60.59 384 GLY A N 1
ATOM 2898 C CA . GLY A 1 384 ? -26.011 2.296 -12.359 1.00 60.59 384 GLY A CA 1
ATOM 2899 C C . GLY A 1 384 ? -24.494 2.374 -12.347 1.00 60.59 384 GLY A C 1
ATOM 2900 O O . GLY A 1 384 ? -23.873 2.433 -11.287 1.00 60.59 384 GLY A O 1
ATOM 2901 N N . MET A 1 385 ? -23.887 2.405 -13.529 1.00 67.12 385 MET A N 1
ATOM 2902 C CA . MET A 1 385 ? -22.475 2.737 -13.676 1.00 67.12 385 MET A CA 1
ATOM 2903 C C . MET A 1 385 ? -22.364 4.062 -14.423 1.00 67.12 385 MET A C 1
ATOM 2905 O O . MET A 1 385 ? -22.883 4.211 -15.526 1.00 67.12 385 MET A O 1
ATOM 2909 N N . VAL A 1 386 ? -21.673 5.024 -13.823 1.00 58.25 386 VAL A N 1
ATOM 2910 C CA . VAL A 1 386 ? -21.415 6.327 -14.432 1.00 58.25 386 VAL A CA 1
ATOM 2911 C C . VAL A 1 386 ? -19.987 6.330 -14.945 1.00 58.25 386 VAL A C 1
ATOM 2913 O O . VAL A 1 386 ? -19.039 6.214 -14.164 1.00 58.25 386 VAL A O 1
ATOM 2916 N N . SER A 1 387 ? -19.830 6.486 -16.257 1.00 55.72 387 SER A N 1
ATOM 2917 C CA . SER A 1 387 ? -18.544 6.826 -16.857 1.00 55.72 387 SER A CA 1
ATOM 2918 C C . SER A 1 387 ? -18.592 8.247 -17.406 1.00 55.72 387 SER A C 1
ATOM 2920 O O . SER A 1 387 ? -19.660 8.738 -17.770 1.00 55.72 387 SER A O 1
ATOM 2922 N N . ARG A 1 388 ? -17.440 8.916 -17.530 1.00 41.75 388 ARG A N 1
ATOM 2923 C CA . ARG A 1 388 ? -17.369 10.238 -18.187 1.00 41.75 388 ARG A CA 1
ATOM 2924 C C . ARG A 1 388 ? -17.855 10.210 -19.652 1.00 41.75 388 ARG A C 1
ATOM 2926 O O . ARG A 1 388 ? -18.032 11.272 -20.231 1.00 41.75 388 ARG A O 1
ATOM 2933 N N . GLN A 1 389 ? -18.070 9.027 -20.238 1.00 35.06 389 GLN A N 1
ATOM 2934 C CA . GLN A 1 389 ? -18.519 8.845 -21.620 1.00 35.06 389 GLN A CA 1
ATOM 2935 C C . GLN A 1 389 ? -19.994 8.426 -21.772 1.00 35.06 389 GLN A C 1
ATOM 2937 O O . GLN A 1 389 ? -20.460 8.372 -22.903 1.00 35.06 389 GLN A O 1
ATOM 2942 N N . SER A 1 390 ? -20.746 8.137 -20.701 1.00 35.00 390 SER A N 1
ATOM 2943 C CA . SER A 1 390 ? -22.210 7.924 -20.769 1.00 35.00 390 SER A CA 1
ATOM 2944 C C . SER A 1 390 ? -22.813 7.557 -19.409 1.00 35.00 390 SER A C 1
ATOM 2946 O O . SER A 1 390 ? -22.206 6.837 -18.609 1.00 35.00 390 SER A O 1
ATOM 2948 N N . TRP A 1 391 ? -24.046 8.020 -19.179 1.00 32.03 391 TRP A N 1
ATOM 2949 C CA . TRP A 1 391 ? -25.011 7.349 -18.309 1.00 32.03 391 TRP A CA 1
ATOM 2950 C C . TRP A 1 391 ? -25.527 6.123 -19.069 1.00 32.03 391 TRP A C 1
ATOM 2952 O O . TRP A 1 391 ? -26.267 6.271 -20.036 1.00 32.03 391 TRP A O 1
ATOM 2962 N N . ALA A 1 392 ? -25.131 4.922 -18.659 1.00 36.84 392 ALA A N 1
ATOM 2963 C CA . ALA A 1 392 ? -25.804 3.702 -19.083 1.00 36.84 392 ALA A CA 1
ATOM 2964 C C . ALA A 1 392 ? -26.467 3.096 -17.845 1.00 36.84 392 ALA A C 1
ATOM 2966 O O . ALA A 1 392 ? -25.790 2.740 -16.876 1.00 36.84 392 ALA A O 1
ATOM 2967 N N . ALA A 1 393 ? -27.799 3.035 -17.850 1.00 32.81 393 ALA A N 1
ATOM 2968 C CA . ALA A 1 393 ? -28.556 2.343 -16.819 1.00 32.81 393 ALA A CA 1
ATOM 2969 C C . ALA A 1 393 ? -28.146 0.864 -16.829 1.00 32.81 393 ALA A C 1
ATOM 2971 O O . ALA A 1 393 ? -28.309 0.179 -17.837 1.00 32.81 393 ALA A O 1
ATOM 2972 N N . VAL A 1 394 ? -27.592 0.372 -15.722 1.00 38.53 394 VAL A N 1
ATOM 2973 C CA . VAL A 1 394 ? -27.366 -1.063 -15.544 1.00 38.53 394 VAL A CA 1
ATOM 2974 C C . VAL A 1 394 ? -28.676 -1.619 -14.992 1.00 38.53 394 VAL A C 1
ATOM 2976 O O . VAL A 1 394 ? -28.895 -1.658 -13.787 1.00 38.53 394 VAL A O 1
ATOM 2979 N N . GLY A 1 395 ? -29.604 -1.950 -15.890 1.00 31.34 395 GLY A N 1
ATOM 2980 C CA . GLY A 1 395 ? -30.861 -2.597 -15.517 1.00 31.34 395 GLY A CA 1
ATOM 2981 C C . GLY A 1 395 ? -30.610 -3.844 -14.659 1.00 31.34 395 GLY A C 1
ATOM 2982 O O . GLY A 1 395 ? -29.642 -4.576 -14.870 1.00 31.34 395 GLY A O 1
ATOM 2983 N N . ALA A 1 396 ? -31.470 -4.059 -13.664 1.00 27.73 396 ALA A N 1
ATOM 2984 C CA . ALA A 1 396 ? -31.501 -5.278 -12.859 1.00 27.73 396 ALA A CA 1
ATOM 2985 C C . ALA A 1 396 ? -31.821 -6.514 -13.748 1.00 27.73 396 ALA A C 1
ATOM 2987 O O . ALA A 1 396 ? -32.254 -6.362 -14.890 1.00 27.73 396 ALA A O 1
ATOM 2988 N N . PRO A 1 397 ? -31.545 -7.742 -13.279 1.00 42.03 397 PRO A N 1
ATOM 2989 C CA . PRO A 1 397 ? -30.794 -8.737 -14.027 1.00 42.03 397 PRO A CA 1
ATOM 2990 C C . PRO A 1 397 ? -31.685 -9.646 -14.875 1.00 42.03 397 PRO A C 1
ATOM 2992 O O . PRO A 1 397 ? -32.490 -10.403 -14.345 1.00 42.03 397 PRO A O 1
ATOM 2995 N N . THR A 1 398 ? -31.422 -9.681 -16.175 1.00 26.17 398 THR A N 1
ATOM 2996 C CA . THR A 1 398 ? -31.415 -10.936 -16.933 1.00 26.17 398 THR A CA 1
ATOM 2997 C C . THR A 1 398 ? -30.190 -10.869 -17.834 1.00 26.17 398 THR A C 1
ATOM 2999 O O . THR A 1 398 ? -30.024 -9.931 -18.602 1.00 26.17 398 THR A O 1
ATOM 3002 N N . ASP A 1 399 ? -29.279 -11.811 -17.623 1.00 25.39 399 ASP A N 1
ATOM 3003 C CA . ASP A 1 399 ? -28.087 -12.054 -18.429 1.00 25.39 399 ASP A CA 1
ATOM 3004 C C . ASP A 1 399 ? -26.981 -10.989 -18.389 1.00 25.39 399 ASP A C 1
ATOM 3006 O O . ASP A 1 399 ? -27.030 -9.914 -18.981 1.00 25.39 399 ASP A O 1
ATOM 3010 N N . VAL A 1 400 ? -25.876 -11.359 -17.733 1.00 27.70 400 VAL A N 1
ATOM 3011 C CA . VAL A 1 400 ? -24.567 -10.716 -17.894 1.00 27.70 400 VAL A CA 1
ATOM 3012 C C . VAL A 1 400 ? -24.066 -11.019 -19.313 1.00 27.70 400 VAL A C 1
ATOM 3014 O O . VAL A 1 400 ? -23.150 -11.810 -19.517 1.00 27.70 400 VAL A O 1
ATOM 3017 N N . HIS A 1 401 ? -24.680 -10.398 -20.317 1.00 26.81 401 HIS A N 1
ATOM 3018 C CA . HIS A 1 401 ? -24.247 -10.453 -21.701 1.00 26.81 401 HIS A CA 1
ATOM 3019 C C . HIS A 1 401 ? -24.167 -9.047 -22.300 1.00 26.81 401 HIS A C 1
ATOM 3021 O O . HIS A 1 401 ? -25.147 -8.350 -22.522 1.00 26.81 401 HIS A O 1
ATOM 3027 N N . SER A 1 402 ? -22.926 -8.690 -22.635 1.00 27.77 402 SER A N 1
ATOM 3028 C CA . SER A 1 402 ? -22.523 -7.682 -23.616 1.00 27.77 402 SER A CA 1
ATOM 3029 C C . SER A 1 402 ? -22.901 -6.218 -23.358 1.00 27.77 402 SER A C 1
ATOM 3031 O O . SER A 1 402 ? -23.967 -5.747 -23.724 1.00 27.77 402 SER A O 1
ATOM 3033 N N . ALA A 1 403 ? -21.902 -5.433 -22.953 1.00 25.91 403 ALA A N 1
ATOM 3034 C CA . ALA A 1 403 ? -21.724 -4.107 -23.535 1.00 25.91 403 ALA A CA 1
ATOM 3035 C C . ALA A 1 403 ? -20.545 -4.199 -24.513 1.00 25.91 403 ALA A C 1
ATOM 3037 O O . ALA A 1 403 ? -19.378 -4.145 -24.123 1.00 25.91 403 ALA A O 1
ATOM 3038 N N . ARG A 1 404 ? -20.855 -4.436 -25.795 1.00 24.23 404 ARG A N 1
ATOM 3039 C CA . ARG A 1 404 ? -19.896 -4.246 -26.888 1.00 24.23 404 ARG A CA 1
ATOM 3040 C C . ARG A 1 404 ? -19.564 -2.757 -26.955 1.00 24.23 404 ARG A C 1
ATOM 3042 O O . ARG A 1 404 ? -20.445 -1.944 -27.210 1.00 24.23 404 ARG A O 1
ATOM 3049 N N . VAL A 1 405 ? -18.289 -2.425 -26.782 1.00 25.12 405 VAL A N 1
ATOM 3050 C CA . VAL A 1 405 ? -17.726 -1.156 -27.252 1.00 25.12 405 VAL A CA 1
ATOM 3051 C C . VAL A 1 405 ? -17.780 -1.200 -28.782 1.00 25.12 405 VAL A C 1
ATOM 3053 O O . VAL A 1 405 ? -17.129 -2.051 -29.388 1.00 25.12 405 VAL A O 1
ATOM 3056 N N . LYS A 1 406 ? -18.596 -0.347 -29.409 1.00 22.30 406 LYS A N 1
ATOM 3057 C CA . LYS A 1 406 ? -18.456 -0.031 -30.835 1.00 22.30 406 LYS A CA 1
ATOM 3058 C C . LYS A 1 406 ? -17.649 1.264 -30.954 1.00 22.30 406 LYS A C 1
ATOM 3060 O O . LYS A 1 406 ? -18.018 2.234 -30.303 1.00 22.30 406 LYS A O 1
ATOM 3065 N N . ALA A 1 407 ? -16.574 1.130 -31.740 1.00 30.19 407 ALA A N 1
ATOM 3066 C CA . ALA A 1 407 ? -15.603 2.081 -32.299 1.00 30.19 407 ALA A CA 1
ATOM 3067 C C . ALA A 1 407 ? -15.563 3.503 -31.727 1.00 30.19 407 ALA A C 1
ATOM 3069 O O . ALA A 1 407 ? -16.544 4.249 -31.930 1.00 30.19 407 ALA A O 1
#

pLDDT: mean 81.86, std 16.4, range [22.3, 97.88]

Organism: NCBI:txid412755

Radius of gyration: 24.72 Å; chains: 1; bounding box: 62×37×73 Å

Sequence (407 aa):
FNALAATHEMPFYAIAGNHDPEFTTYVGPDMFSFDAGEYHFVAFYRAGDEVNAWLARDIAANADKKLIVLNHWCAGTNPRSPYSPIKKSGLLPAKPLAWLSGNDHINYAYPFLGTLDIRTSSFNQGRRRDATPKGYRIITLDEKGVRDTTYYPTGIPATAGVSWPADGAVVSPGKLSVRACGISSGSFALGARCRIVPAGGEPPGEWVNMTASGAFRFHADVEVAESGPHRVALAVDFGLPGAERPVRTVTSRAEFSVGRPAALTPDGKPAFPLRLAWSSPVGGMVYGCRPTVIDGKVLIGSRRDDRSDFAGVTALELAGGKRLWRAPVGDVKYDVLAHGQTAYFISSRNKLHAVDLAGGKEKGSVSGLSGWTCYLGRSETALGMVSRQSWAAVGAPTDVHSARVKA

InterPro domains:
  IPR011047 Quinoprotein alcohol dehydrogenase-like superfamily [SSF50998] (269-371)
  IPR015943 WD40/YVTN repeat-like-containing domain superfamily [G3DSA:2.130.10.10] (252-396)
  IPR029052 Metallo-dependent phosphatase-like [SSF56300] (7-155)